Protein AF-U4L7B6-F1 (afdb_monomer_lite)

pLDDT: mean 87.54, std 18.33, range [24.92, 98.75]

Structure (mmCIF, N/CA/C/O backbone):
data_AF-U4L7B6-F1
#
_entry.id   AF-U4L7B6-F1
#
loop_
_atom_site.group_PDB
_atom_site.id
_atom_site.type_symbol
_atom_site.label_atom_id
_atom_site.label_alt_id
_atom_site.label_comp_id
_atom_site.label_asym_id
_atom_site.label_entity_id
_atom_site.label_seq_id
_atom_site.pdbx_PDB_ins_code
_atom_site.Cartn_x
_atom_site.Cartn_y
_atom_site.Cartn_z
_atom_site.occupancy
_atom_site.B_iso_or_equiv
_atom_site.auth_seq_id
_atom_site.auth_comp_id
_atom_site.auth_asym_id
_atom_site.auth_atom_id
_atom_site.pdbx_PDB_model_num
ATOM 1 N N . MET A 1 1 ? -0.896 31.018 3.823 1.00 75.69 1 MET A N 1
ATOM 2 C CA . MET A 1 1 ? -1.716 30.010 3.121 1.00 75.69 1 MET A CA 1
ATOM 3 C C . MET A 1 1 ? -2.779 30.696 2.275 1.00 75.69 1 MET A C 1
ATOM 5 O O . MET A 1 1 ? -3.397 31.637 2.761 1.00 75.69 1 MET A O 1
ATOM 9 N N . VAL A 1 2 ? -2.943 30.287 1.014 1.00 91.44 2 VAL A N 1
ATOM 10 C CA . VAL A 1 2 ? -4.007 30.764 0.114 1.00 91.44 2 VAL A CA 1
ATOM 11 C C . VAL A 1 2 ? -4.937 29.594 -0.182 1.00 91.44 2 VAL A C 1
ATOM 13 O O . VAL A 1 2 ? -4.510 28.626 -0.803 1.00 91.44 2 VAL A O 1
ATOM 16 N N . ASN A 1 3 ? -6.194 29.712 0.237 1.00 91.50 3 ASN A N 1
ATOM 17 C CA . ASN A 1 3 ? -7.235 28.720 -0.007 1.00 91.50 3 ASN A CA 1
ATOM 18 C C . ASN A 1 3 ? -8.189 29.224 -1.095 1.00 91.50 3 ASN A C 1
ATOM 20 O O . ASN A 1 3 ? -8.686 30.352 -1.016 1.00 91.50 3 ASN A O 1
ATOM 24 N N . VAL A 1 4 ? -8.435 28.404 -2.116 1.00 92.19 4 VAL A N 1
ATOM 25 C CA . VAL A 1 4 ? -9.406 28.695 -3.177 1.00 92.19 4 VAL A CA 1
ATOM 26 C C . VAL A 1 4 ? -10.507 27.631 -3.186 1.00 92.19 4 VAL A C 1
ATOM 28 O O . VAL A 1 4 ? -10.198 26.443 -3.177 1.00 92.19 4 VAL A O 1
ATOM 31 N N . PRO A 1 5 ? -11.795 28.010 -3.273 1.00 94.50 5 PRO A N 1
ATOM 32 C CA . PRO A 1 5 ? -12.883 27.041 -3.374 1.00 94.50 5 PRO A CA 1
ATOM 33 C C . PRO A 1 5 ? -12.784 26.146 -4.621 1.00 94.50 5 PRO A C 1
ATOM 35 O O . PRO A 1 5 ? -12.424 26.608 -5.707 1.00 94.50 5 PRO A O 1
ATOM 38 N N . LYS A 1 6 ? -13.206 24.878 -4.498 1.00 94.06 6 LYS A N 1
ATOM 39 C CA . LYS A 1 6 ? -13.302 23.918 -5.623 1.00 94.06 6 LYS A CA 1
ATOM 40 C C . LYS A 1 6 ? -14.341 24.319 -6.676 1.00 94.06 6 LYS A C 1
ATOM 42 O O . LYS A 1 6 ? -14.328 23.796 -7.792 1.00 94.06 6 LYS A O 1
ATOM 47 N N . THR A 1 7 ? -15.234 25.252 -6.352 1.00 93.38 7 THR A N 1
ATOM 48 C CA . THR A 1 7 ? -16.238 25.772 -7.278 1.00 93.38 7 THR A CA 1
ATOM 49 C C . THR A 1 7 ? -16.286 27.300 -7.236 1.00 93.38 7 THR A C 1
ATOM 51 O O . THR A 1 7 ? -16.100 27.916 -6.189 1.00 93.38 7 THR A O 1
ATOM 54 N N . ARG A 1 8 ? -16.492 27.943 -8.390 1.00 94.56 8 ARG A N 1
ATOM 55 C CA . ARG A 1 8 ? -16.529 29.409 -8.505 1.00 94.56 8 ARG A CA 1
ATOM 56 C C . ARG A 1 8 ? -17.559 29.839 -9.542 1.00 94.56 8 ARG A C 1
ATOM 58 O O . ARG A 1 8 ? -17.508 29.372 -10.677 1.00 94.56 8 ARG A O 1
ATOM 65 N N . LYS A 1 9 ? -18.443 30.778 -9.196 1.00 96.50 9 LYS A N 1
ATOM 66 C CA . LYS A 1 9 ? -19.322 31.439 -10.170 1.00 96.50 9 LYS A CA 1
ATOM 67 C C . LYS A 1 9 ? -18.549 32.564 -10.859 1.00 96.50 9 LYS A C 1
ATOM 69 O O . LYS A 1 9 ? -18.030 33.459 -10.198 1.00 96.50 9 LYS A O 1
ATOM 74 N N . THR A 1 10 ? -18.408 32.497 -12.178 1.00 96.38 10 THR A N 1
ATOM 75 C CA . THR A 1 10 ? -17.702 33.519 -12.969 1.00 96.38 10 THR A CA 1
ATOM 76 C C . THR A 1 10 ? -18.231 33.556 -14.401 1.00 96.38 10 THR A C 1
ATOM 78 O O . THR A 1 10 ? -18.992 32.673 -14.802 1.00 96.38 10 THR A O 1
ATOM 81 N N . PHE A 1 11 ? -17.876 34.592 -15.157 1.00 96.88 11 PHE A N 1
ATOM 82 C CA . PHE A 1 11 ? -18.329 34.773 -16.530 1.00 96.88 11 PHE A CA 1
ATOM 83 C C . PHE A 1 11 ? -17.818 33.650 -17.443 1.00 96.88 11 PHE A C 1
ATOM 85 O O . PHE A 1 11 ? -16.617 33.388 -17.520 1.00 96.88 11 PHE A O 1
ATOM 92 N N . CYS A 1 12 ? -18.733 32.998 -18.160 1.00 96.25 12 CYS A N 1
ATOM 93 C CA . CYS A 1 12 ? -18.404 32.001 -19.165 1.00 96.25 12 CYS A CA 1
ATOM 94 C C . CYS A 1 12 ? -18.461 32.610 -20.570 1.00 96.25 12 CYS A C 1
ATOM 96 O O . CYS A 1 12 ? -19.533 32.968 -21.057 1.00 96.25 12 CYS A O 1
ATOM 98 N N . LYS A 1 13 ? -17.316 32.628 -21.262 1.00 95.00 13 LYS A N 1
ATOM 99 C CA . LYS A 1 13 ? -17.193 33.088 -22.658 1.00 95.00 13 LYS A CA 1
ATOM 100 C C . LYS A 1 13 ? -17.642 32.068 -23.716 1.00 95.00 13 LYS A C 1
ATOM 102 O O . LYS A 1 13 ? -17.406 32.275 -24.903 1.00 95.00 13 LYS A O 1
ATOM 107 N N . GLY A 1 14 ? -18.227 30.941 -23.304 1.00 94.62 14 GLY A N 1
ATOM 108 C CA . GLY A 1 14 ? -18.770 29.951 -24.235 1.00 94.62 14 GLY A CA 1
ATOM 109 C C . GLY A 1 14 ? -19.895 30.565 -25.067 1.00 94.62 14 GLY A C 1
ATOM 110 O O . GLY A 1 14 ? -20.722 31.295 -24.517 1.00 94.62 14 GLY A O 1
ATOM 111 N N . LYS A 1 15 ? -19.932 30.265 -26.373 1.00 93.94 15 LYS A N 1
ATOM 112 C CA . LYS A 1 15 ? -20.888 30.869 -27.321 1.00 93.94 15 LYS A CA 1
ATOM 113 C C . LYS A 1 15 ? -22.349 30.711 -26.875 1.00 93.94 15 LYS A C 1
ATOM 115 O O . LYS A 1 15 ? -23.127 31.635 -27.069 1.00 93.94 15 LYS A O 1
ATOM 120 N N . THR A 1 16 ? -22.671 29.588 -26.228 1.00 93.44 16 THR A N 1
ATOM 121 C CA . THR A 1 16 ? -24.003 29.231 -25.710 1.00 93.44 16 THR A CA 1
ATOM 122 C C . THR A 1 16 ? -24.302 29.753 -24.299 1.00 93.44 16 THR A C 1
ATOM 124 O O . THR A 1 16 ? -25.455 29.743 -23.882 1.00 93.44 16 THR A O 1
ATOM 127 N N . CYS A 1 17 ? -23.294 30.208 -23.545 1.00 93.94 17 CYS A N 1
ATOM 128 C CA . CYS A 1 17 ? -23.475 30.678 -22.168 1.00 93.94 17 CYS A CA 1
ATOM 129 C C . CYS A 1 17 ? -23.533 32.206 -22.084 1.00 93.94 17 CYS A C 1
ATOM 131 O O . CYS A 1 17 ? -24.535 32.738 -21.619 1.00 93.94 17 CYS A O 1
ATOM 133 N N . LYS A 1 18 ? -22.439 32.893 -22.459 1.00 94.75 18 LYS A N 1
ATOM 134 C CA . LYS A 1 18 ? -22.239 34.358 -22.351 1.00 94.75 18 LYS A CA 1
ATOM 135 C C . LYS A 1 18 ? -22.787 35.002 -21.058 1.00 94.75 18 LYS A C 1
ATOM 137 O O . LYS A 1 18 ? -23.256 36.134 -21.065 1.00 94.75 18 LYS A O 1
ATOM 142 N N . LYS A 1 19 ? -22.728 34.284 -19.934 1.00 94.75 19 LYS A N 1
ATOM 143 C CA . LYS A 1 19 ? -23.266 34.701 -18.627 1.00 94.75 19 LYS A CA 1
ATOM 144 C C . LYS A 1 19 ? -22.447 34.116 -17.481 1.00 94.75 19 LYS A C 1
ATOM 146 O O . LYS A 1 19 ? -21.569 33.279 -17.699 1.00 94.75 19 LYS A O 1
ATOM 151 N N . HIS A 1 20 ? -22.724 34.544 -16.251 1.00 97.38 20 HIS A N 1
ATOM 152 C CA . HIS A 1 20 ? -22.080 33.996 -15.056 1.00 97.38 20 HIS A CA 1
ATOM 153 C C . HIS A 1 20 ? -22.607 32.591 -14.737 1.00 97.38 20 HIS A C 1
ATOM 155 O O . HIS A 1 20 ? -23.765 32.428 -14.358 1.00 97.38 20 HIS A O 1
ATOM 161 N N . THR A 1 21 ? -21.745 31.581 -14.844 1.00 95.31 21 THR A N 1
ATOM 162 C CA . THR A 1 21 ? -22.080 30.176 -14.564 1.00 95.31 21 THR A CA 1
ATOM 163 C C . THR A 1 21 ? -21.177 29.607 -13.477 1.00 95.31 21 THR A C 1
ATOM 165 O O . THR A 1 21 ? -20.088 30.131 -13.211 1.00 95.31 21 THR A O 1
ATOM 168 N N . GLN A 1 22 ? -21.592 28.493 -12.874 1.00 97.25 22 GLN A N 1
ATOM 169 C CA . GLN A 1 22 ? -20.721 27.733 -11.984 1.00 97.25 22 GLN A CA 1
ATOM 170 C C . GLN A 1 22 ? -19.566 27.116 -12.784 1.00 97.25 22 GLN A C 1
ATOM 172 O O . GLN A 1 22 ? -19.761 26.605 -13.890 1.00 97.25 22 GLN A O 1
ATOM 177 N N . HIS A 1 23 ? -18.357 27.191 -12.237 1.00 97.06 23 HIS A N 1
ATOM 178 C CA . HIS A 1 23 ? -17.171 26.554 -12.790 1.00 97.06 23 HIS A CA 1
ATOM 179 C C . HIS A 1 23 ? -16.560 25.601 -11.766 1.00 97.06 23 HIS A C 1
ATOM 181 O O . HIS A 1 23 ? -16.416 25.958 -10.593 1.00 97.06 23 HIS A O 1
ATOM 187 N N . LYS A 1 24 ? -16.157 24.414 -12.224 1.00 95.75 24 LYS A N 1
ATOM 188 C CA . LYS A 1 24 ? -15.277 23.516 -11.474 1.00 95.75 24 LYS A CA 1
ATOM 189 C C . LYS A 1 24 ? -13.861 24.074 -11.552 1.00 95.75 24 LYS A C 1
ATOM 191 O O . LYS A 1 24 ? -13.354 24.340 -12.643 1.00 95.75 24 LYS A O 1
ATOM 196 N N . VAL A 1 25 ? -13.244 24.294 -10.399 1.00 96.69 25 VAL A N 1
ATOM 197 C CA . VAL A 1 25 ? -11.889 24.833 -10.289 1.00 96.69 25 VAL A CA 1
ATOM 198 C C . VAL A 1 25 ? -10.932 23.664 -10.118 1.00 96.69 25 VAL A C 1
ATOM 200 O O . VAL A 1 25 ? -11.144 22.801 -9.276 1.00 96.69 25 VAL A O 1
ATOM 203 N N . THR A 1 26 ? -9.876 23.630 -10.920 1.00 95.38 26 THR A N 1
ATOM 204 C CA . THR A 1 26 ? -8.769 22.674 -10.786 1.00 95.38 26 THR A CA 1
ATOM 205 C C . THR A 1 26 ? -7.444 23.415 -10.894 1.00 95.38 26 THR A C 1
ATOM 207 O O . THR A 1 26 ? -7.375 24.493 -11.487 1.00 95.38 26 THR A O 1
ATOM 210 N N . GLN A 1 27 ? -6.376 22.868 -10.321 1.00 95.25 27 GLN A N 1
ATOM 211 C CA . GLN A 1 27 ? -5.039 23.420 -10.519 1.00 95.25 27 GLN A CA 1
ATOM 212 C C . GLN A 1 27 ? -4.514 23.015 -11.902 1.00 95.25 27 GLN A C 1
ATOM 214 O O . GLN A 1 27 ? -4.613 21.853 -12.299 1.00 95.25 27 GLN A O 1
ATOM 219 N N . TYR A 1 28 ? -3.952 23.966 -12.647 1.00 94.19 28 TYR A N 1
ATOM 220 C CA . TYR A 1 28 ? -3.273 23.668 -13.903 1.00 94.19 28 TYR A CA 1
ATOM 221 C C . TYR A 1 28 ? -2.045 22.786 -13.651 1.00 94.19 28 TYR A C 1
ATOM 223 O O . TYR A 1 28 ? -1.216 23.092 -12.794 1.00 94.19 28 TYR A O 1
ATOM 231 N N . LYS A 1 29 ? -1.905 21.730 -14.455 1.00 91.75 29 LYS A N 1
ATOM 232 C CA . LYS A 1 29 ? -0.709 20.890 -14.522 1.00 91.75 29 LYS A CA 1
ATOM 233 C C . LYS A 1 29 ? -0.099 21.018 -15.914 1.00 91.75 29 LYS A C 1
ATOM 235 O O . LYS A 1 29 ? -0.827 21.034 -16.906 1.00 91.75 29 LYS A O 1
ATOM 240 N N . ALA A 1 30 ? 1.226 21.126 -15.981 1.00 90.62 30 ALA A N 1
ATOM 241 C CA . ALA A 1 30 ? 1.932 21.069 -17.254 1.00 90.62 30 ALA A CA 1
ATOM 242 C C . ALA A 1 30 ? 1.771 19.665 -17.857 1.00 90.62 30 ALA A C 1
ATOM 244 O O . ALA A 1 30 ? 1.945 18.672 -17.154 1.00 90.62 30 ALA A O 1
ATOM 245 N N . GLY A 1 31 ? 1.401 19.591 -19.136 1.00 90.50 31 GLY A N 1
ATOM 246 C CA . GLY A 1 31 ? 1.330 18.326 -19.867 1.00 90.50 31 GLY A CA 1
ATOM 247 C C . GLY A 1 31 ? 2.709 17.834 -20.317 1.00 90.50 31 GLY A C 1
ATOM 248 O O . GLY A 1 31 ? 3.699 18.563 -20.231 1.00 90.50 31 GLY A O 1
ATOM 249 N N . LYS A 1 32 ? 2.758 16.604 -20.844 1.00 92.19 32 LYS A N 1
ATOM 250 C CA . LYS A 1 32 ? 3.958 16.032 -21.473 1.00 92.19 32 LYS A CA 1
ATOM 251 C C . LYS A 1 32 ? 4.403 16.909 -22.651 1.00 92.19 32 LYS A C 1
ATOM 253 O O . LYS A 1 32 ? 3.584 17.293 -23.485 1.00 92.19 32 LYS A O 1
ATOM 258 N N . ALA A 1 33 ? 5.695 17.224 -22.722 1.00 92.06 33 ALA A N 1
ATOM 259 C CA . ALA A 1 33 ? 6.250 17.986 -23.836 1.00 92.06 33 ALA A CA 1
ATOM 260 C C . ALA A 1 33 ? 6.200 17.155 -25.130 1.00 92.06 33 ALA A C 1
ATOM 262 O O . ALA A 1 33 ? 6.662 16.016 -25.157 1.00 92.06 33 ALA A O 1
ATOM 263 N N . SER A 1 34 ? 5.644 17.723 -26.203 1.00 94.12 34 SER A N 1
ATOM 264 C CA . SER A 1 34 ? 5.595 17.063 -27.514 1.00 94.12 34 SER A CA 1
ATOM 265 C C . SER A 1 34 ? 6.951 17.136 -28.220 1.00 94.12 34 SER A C 1
ATOM 267 O O . SER A 1 34 ? 7.530 18.217 -28.341 1.00 94.12 34 SER A O 1
ATOM 269 N N . LEU A 1 35 ? 7.428 15.997 -28.732 1.00 92.94 35 LEU A N 1
ATOM 270 C CA . LEU A 1 35 ? 8.681 15.906 -29.495 1.00 92.94 35 LEU A CA 1
ATOM 271 C C . LEU A 1 35 ? 8.563 16.515 -30.899 1.00 92.94 35 LEU A C 1
ATOM 273 O O . LEU A 1 35 ? 9.531 17.036 -31.446 1.00 92.94 35 LEU A O 1
ATOM 277 N N . PHE A 1 36 ? 7.355 16.525 -31.461 1.00 92.19 36 PHE A N 1
ATOM 278 C CA . PHE A 1 36 ? 7.102 17.003 -32.821 1.00 92.19 36 PHE A CA 1
ATOM 279 C C . PHE A 1 36 ? 6.963 18.529 -32.917 1.00 92.19 36 PHE A C 1
ATOM 281 O O . PHE A 1 36 ? 6.908 19.089 -34.018 1.00 92.19 36 PHE A O 1
ATOM 288 N N . ALA A 1 37 ? 6.950 19.230 -31.778 1.00 95.56 37 ALA A N 1
ATOM 289 C CA . ALA A 1 37 ? 6.956 20.686 -31.748 1.00 95.56 37 ALA A CA 1
ATOM 290 C C . ALA A 1 37 ? 8.183 21.231 -32.500 1.00 95.56 37 ALA A C 1
ATOM 292 O O . ALA A 1 37 ? 9.303 20.752 -32.325 1.00 95.56 37 ALA A O 1
ATOM 293 N N . GLN A 1 38 ? 7.986 22.262 -33.327 1.00 97.12 38 GLN A N 1
ATOM 294 C CA . GLN A 1 38 ? 9.037 22.807 -34.198 1.00 97.12 38 GLN A CA 1
ATOM 295 C C . GLN A 1 38 ? 10.319 23.174 -33.427 1.00 97.12 38 GLN A C 1
ATOM 297 O O . GLN A 1 38 ? 11.422 22.906 -33.900 1.00 97.12 38 GLN A O 1
ATOM 302 N N . GLY A 1 39 ? 10.180 23.754 -32.229 1.00 95.88 39 GLY A N 1
ATOM 303 C CA . GLY A 1 39 ? 11.314 24.118 -31.377 1.00 95.88 39 GLY A CA 1
ATOM 304 C C . GLY A 1 39 ? 12.129 22.913 -30.904 1.00 95.88 39 GLY A C 1
ATOM 305 O O . GLY A 1 39 ? 13.356 22.975 -30.922 1.00 95.88 39 GLY A O 1
ATOM 306 N N . LYS A 1 40 ? 11.461 21.806 -30.554 1.00 96.69 40 LYS A N 1
ATOM 307 C CA . LYS A 1 40 ? 12.114 20.565 -30.120 1.00 96.69 40 LYS A CA 1
ATOM 308 C C . LYS A 1 40 ? 12.825 19.882 -31.288 1.00 96.69 40 LYS A C 1
ATOM 310 O O . LYS A 1 40 ? 14.024 19.664 -31.190 1.00 96.69 40 LYS A O 1
ATOM 315 N N . ARG A 1 41 ? 12.159 19.722 -32.440 1.00 97.19 41 ARG A N 1
ATOM 316 C CA . ARG A 1 41 ? 12.785 19.199 -33.675 1.00 97.19 41 ARG A CA 1
ATOM 317 C C . ARG A 1 41 ? 14.035 19.981 -34.085 1.00 97.19 41 ARG A C 1
ATOM 319 O O . ARG A 1 41 ? 15.057 19.401 -34.435 1.00 97.19 41 ARG A O 1
ATOM 326 N N . ARG A 1 42 ? 13.968 21.316 -34.032 1.00 97.75 42 ARG A N 1
ATOM 327 C CA . ARG A 1 42 ? 15.110 22.188 -34.346 1.00 97.75 42 ARG A CA 1
ATOM 328 C C . ARG A 1 42 ? 16.241 22.039 -33.328 1.00 97.75 42 ARG A C 1
ATOM 330 O O . ARG A 1 42 ? 17.398 22.060 -33.731 1.00 97.75 42 ARG A O 1
ATOM 337 N N . TYR A 1 43 ? 15.911 21.947 -32.040 1.00 96.69 43 TYR A N 1
ATOM 338 C CA . TYR A 1 43 ? 16.896 21.742 -30.981 1.00 96.69 43 TYR A CA 1
ATOM 339 C C . TYR A 1 43 ? 17.609 20.402 -31.147 1.00 96.69 43 TYR A C 1
ATOM 341 O O . TYR A 1 43 ? 18.830 20.391 -31.164 1.00 96.69 43 TYR A O 1
ATOM 349 N N . ASP A 1 44 ? 16.870 19.318 -31.376 1.00 95.25 44 ASP A N 1
ATOM 350 C CA . ASP A 1 44 ? 17.436 17.973 -31.523 1.00 95.25 44 ASP A CA 1
ATOM 351 C C . ASP A 1 44 ? 18.359 17.877 -32.741 1.00 95.25 44 ASP A C 1
ATOM 353 O O . ASP A 1 44 ? 19.476 17.387 -32.622 1.00 95.25 44 ASP A O 1
ATOM 357 N N . ARG A 1 45 ? 17.960 18.465 -33.879 1.00 96.06 45 ARG A N 1
ATOM 358 C CA . ARG A 1 45 ? 18.824 18.577 -35.068 1.00 96.06 45 ARG A CA 1
ATOM 359 C C . ARG A 1 45 ? 20.070 19.432 -34.829 1.00 96.06 45 ARG A C 1
ATOM 361 O O . ARG A 1 45 ? 21.091 19.218 -35.463 1.00 96.06 45 ARG A O 1
ATOM 368 N N . LYS A 1 46 ? 19.983 20.456 -33.974 1.00 95.69 46 LYS A N 1
ATOM 369 C CA . LYS A 1 46 ? 21.155 21.271 -33.625 1.00 95.69 46 LYS A CA 1
ATOM 370 C C . LYS A 1 46 ? 22.076 20.523 -32.656 1.00 95.69 46 LYS A C 1
ATOM 372 O O . LYS A 1 46 ? 23.279 20.710 -32.715 1.00 95.69 46 LYS A O 1
ATOM 377 N N . GLN A 1 47 ? 21.495 19.724 -31.767 1.00 95.62 47 GLN A N 1
ATOM 378 C CA . GLN A 1 47 ? 22.188 18.997 -30.712 1.00 95.62 47 GLN A CA 1
ATOM 379 C C . GLN A 1 47 ? 22.859 17.706 -31.209 1.00 95.62 47 GLN A C 1
ATOM 381 O O . GLN A 1 47 ? 23.708 17.170 -30.506 1.00 95.62 47 GLN A O 1
ATOM 386 N N . SER A 1 48 ? 22.487 17.201 -32.390 1.00 92.50 48 SER A N 1
ATOM 387 C CA . SER A 1 48 ? 23.104 16.025 -33.013 1.00 92.50 48 SER A CA 1
ATOM 388 C C . SER A 1 48 ? 24.517 16.306 -33.534 1.00 92.50 48 SER A C 1
ATOM 390 O O . SER A 1 48 ? 24.766 17.378 -34.082 1.00 92.50 48 SER A O 1
ATOM 392 N N . GLY A 1 49 ? 25.398 15.306 -33.459 1.00 93.69 49 GLY A N 1
ATOM 393 C CA . GLY A 1 49 ? 26.799 15.407 -33.878 1.00 93.69 49 GLY A CA 1
ATOM 394 C C . GLY A 1 49 ? 27.737 15.714 -32.708 1.00 93.69 49 GLY A C 1
ATOM 395 O O . GLY A 1 49 ? 27.423 15.422 -31.555 1.00 93.69 49 GLY A O 1
ATOM 396 N N . TYR A 1 50 ? 28.899 16.289 -33.006 1.00 88.56 50 TYR A N 1
ATOM 397 C CA . TYR A 1 50 ? 29.926 16.640 -32.019 1.00 88.56 50 TYR A CA 1
ATOM 398 C C . TYR A 1 50 ? 29.822 18.120 -31.605 1.00 88.56 50 TYR A C 1
ATOM 400 O O . TYR A 1 50 ? 29.194 18.921 -32.294 1.00 88.56 50 TYR A O 1
ATOM 408 N N . GLY A 1 51 ? 30.443 18.500 -30.481 1.00 89.88 51 GLY A N 1
ATOM 409 C CA . GLY A 1 51 ? 30.465 19.895 -29.998 1.00 89.88 51 GLY A CA 1
ATOM 410 C C . GLY A 1 51 ? 29.631 20.179 -28.741 1.00 89.88 51 GLY A C 1
ATOM 411 O O . GLY A 1 51 ? 29.531 21.330 -28.320 1.00 89.88 51 GLY A O 1
ATOM 412 N N . GLY A 1 52 ? 29.066 19.147 -28.106 1.00 94.12 52 GLY A N 1
ATOM 413 C CA . GLY A 1 52 ? 28.455 19.255 -26.777 1.00 94.12 52 GLY A CA 1
ATOM 414 C C . GLY A 1 52 ? 27.132 20.031 -26.742 1.00 94.12 52 GLY A C 1
ATOM 415 O O . GLY A 1 52 ? 26.325 19.986 -27.668 1.00 94.12 52 GLY A O 1
ATOM 416 N N . GLN A 1 53 ? 26.847 20.697 -25.622 1.00 94.88 53 GLN A N 1
ATOM 417 C CA . GLN A 1 53 ? 25.568 21.374 -25.368 1.00 94.88 53 GLN A CA 1
ATOM 418 C C . GLN A 1 53 ? 25.405 22.650 -26.220 1.00 94.88 53 GLN A C 1
ATOM 420 O O . GLN A 1 53 ? 26.114 23.633 -26.029 1.00 94.88 53 GLN A O 1
ATOM 425 N N . THR A 1 54 ? 24.415 22.684 -27.123 1.00 93.94 54 THR A N 1
ATOM 426 C CA . THR A 1 54 ? 24.302 23.738 -28.162 1.00 93.94 54 THR A CA 1
ATOM 427 C C . THR A 1 54 ? 23.368 24.911 -27.838 1.00 93.94 54 THR A C 1
ATOM 429 O O . THR A 1 54 ? 23.283 25.887 -28.607 1.00 93.94 54 THR A O 1
ATOM 432 N N . LYS A 1 55 ? 22.620 24.824 -26.729 1.00 95.44 55 LYS A N 1
ATOM 433 C CA . LYS A 1 55 ? 21.772 25.905 -26.200 1.00 95.44 55 LYS A CA 1
ATOM 434 C C . LYS A 1 55 ? 22.032 26.129 -24.708 1.00 95.44 55 LYS A C 1
ATOM 436 O O . LYS A 1 55 ? 22.255 25.151 -23.997 1.00 95.44 55 LYS A O 1
ATOM 441 N N . PRO A 1 56 ? 21.946 27.381 -24.223 1.00 96.38 56 PRO A N 1
ATOM 442 C CA . PRO A 1 56 ? 22.186 27.694 -22.818 1.00 96.38 56 PRO A CA 1
ATOM 443 C C . PRO A 1 56 ? 21.269 26.917 -21.869 1.00 96.38 56 PRO A C 1
ATOM 445 O O . PRO A 1 56 ? 20.058 26.840 -22.089 1.00 96.38 56 PRO A O 1
ATOM 448 N N . VAL A 1 57 ? 21.847 26.403 -20.783 1.00 94.25 57 VAL A N 1
ATOM 449 C CA . VAL A 1 57 ? 21.120 25.814 -19.654 1.00 94.25 57 VAL A CA 1
ATOM 450 C C . VAL A 1 57 ? 21.061 26.852 -18.537 1.00 94.25 57 VAL A C 1
ATOM 452 O O . VAL A 1 57 ? 22.062 27.468 -18.177 1.00 94.25 57 VAL A O 1
ATOM 455 N N . PHE A 1 58 ? 19.868 27.112 -18.006 1.00 93.25 58 PHE A N 1
ATOM 456 C CA . PHE A 1 58 ? 19.687 28.132 -16.978 1.00 93.25 58 PHE A CA 1
ATOM 457 C C . PHE A 1 58 ? 19.977 27.568 -15.578 1.00 93.25 58 PHE A C 1
ATOM 459 O O . PHE A 1 58 ? 19.217 26.740 -15.082 1.00 93.25 58 PHE A O 1
ATOM 466 N N . HIS A 1 59 ? 21.032 28.058 -14.917 1.00 92.50 59 HIS A N 1
ATOM 467 C CA . HIS A 1 59 ? 21.445 27.587 -13.583 1.00 92.50 59 HIS A CA 1
ATOM 468 C C . HIS A 1 59 ? 20.982 28.491 -12.424 1.00 92.50 59 HIS A C 1
ATOM 470 O O . HIS A 1 59 ? 20.713 28.017 -11.321 1.00 92.50 59 HIS A O 1
ATOM 476 N N . LYS A 1 60 ? 20.833 29.802 -12.653 1.00 94.50 60 LYS A N 1
ATOM 477 C CA . LYS A 1 60 ? 20.623 30.805 -11.589 1.00 94.50 60 LYS A CA 1
ATOM 478 C C . LYS A 1 60 ? 19.142 30.986 -11.208 1.00 94.50 60 LYS A C 1
ATOM 480 O O . LYS A 1 60 ? 18.575 32.072 -11.342 1.00 94.50 60 LYS A O 1
ATOM 485 N N . LYS A 1 61 ? 18.475 29.925 -10.733 1.00 93.19 61 LYS A N 1
ATOM 486 C CA . LYS A 1 61 ? 17.066 30.005 -10.290 1.00 93.19 61 LYS A CA 1
ATOM 487 C C . LYS A 1 61 ? 16.930 30.798 -8.977 1.00 93.19 61 LYS A C 1
ATOM 489 O O . LYS A 1 61 ? 17.265 30.314 -7.909 1.00 93.19 61 LYS A O 1
ATOM 494 N N . ALA A 1 62 ? 16.388 32.016 -9.053 1.00 94.56 62 ALA A N 1
ATOM 495 C CA . ALA A 1 62 ? 16.179 32.868 -7.871 1.00 94.56 62 ALA A CA 1
ATOM 496 C C . ALA A 1 62 ? 14.775 32.750 -7.244 1.00 94.56 62 ALA A C 1
ATOM 498 O O . ALA A 1 62 ? 14.552 33.132 -6.100 1.00 94.56 62 ALA A O 1
ATOM 499 N N . LYS A 1 63 ? 13.769 32.297 -8.005 1.00 92.38 63 LYS A N 1
ATOM 500 C CA . LYS A 1 63 ? 12.371 32.297 -7.545 1.00 92.38 63 LYS A CA 1
ATOM 501 C C . LYS A 1 63 ? 12.063 31.023 -6.759 1.00 92.38 63 LYS A C 1
ATOM 503 O O . LYS A 1 63 ? 12.119 29.931 -7.311 1.00 92.38 63 LYS A O 1
ATOM 508 N N . THR A 1 64 ? 11.644 31.197 -5.509 1.00 92.75 64 THR A N 1
ATOM 509 C CA . THR A 1 64 ? 11.253 30.113 -4.588 1.00 92.75 64 THR A CA 1
ATOM 510 C C . THR A 1 64 ? 9.803 29.653 -4.759 1.00 92.75 64 THR A C 1
ATOM 512 O O . THR A 1 64 ? 9.402 28.635 -4.212 1.00 92.75 64 THR A O 1
ATOM 515 N N . THR A 1 65 ? 8.997 30.387 -5.533 1.00 92.62 65 THR A N 1
ATOM 516 C CA . THR A 1 65 ? 7.577 30.087 -5.782 1.00 92.62 65 THR A CA 1
ATOM 517 C C . THR A 1 65 ? 7.258 30.107 -7.275 1.00 92.62 65 THR A C 1
ATOM 519 O O . THR A 1 65 ? 8.019 30.636 -8.093 1.00 92.62 65 THR A O 1
ATOM 522 N N . LYS A 1 66 ? 6.087 29.585 -7.651 1.00 91.38 66 LYS A N 1
ATOM 523 C CA . LYS A 1 66 ? 5.506 29.692 -9.001 1.00 91.38 66 LYS A CA 1
ATOM 524 C C . LYS A 1 66 ? 4.171 30.444 -8.923 1.00 91.38 66 LYS A C 1
ATOM 526 O O . LYS A 1 66 ? 3.550 30.499 -7.865 1.00 91.38 66 LYS A O 1
ATOM 531 N N . LYS A 1 67 ? 3.734 31.068 -10.023 1.00 95.19 67 LYS A N 1
ATOM 532 C CA . LYS A 1 67 ? 2.361 31.596 -10.104 1.00 95.19 67 LYS A CA 1
ATOM 533 C C . LYS A 1 67 ? 1.419 30.410 -10.289 1.00 95.19 67 LYS A C 1
ATOM 535 O O . LYS A 1 67 ? 1.563 29.672 -11.260 1.00 95.19 67 LYS A O 1
ATOM 540 N N . VAL A 1 68 ? 0.482 30.225 -9.365 1.00 95.50 68 VAL A N 1
ATOM 541 C CA . VAL A 1 68 ? -0.533 29.176 -9.485 1.00 95.50 68 VAL A CA 1
ATOM 542 C C . VAL A 1 68 ? -1.537 29.593 -10.557 1.00 95.50 68 VAL A C 1
ATOM 544 O O . VAL A 1 68 ? -2.042 30.715 -10.531 1.00 95.50 68 VAL A O 1
ATOM 547 N N . VAL A 1 69 ? -1.815 28.701 -11.506 1.00 96.81 69 VAL A N 1
ATOM 548 C CA . VAL A 1 69 ? -2.837 28.907 -12.537 1.00 96.81 69 VAL A CA 1
ATOM 549 C C . VAL A 1 69 ? -3.995 27.962 -12.259 1.00 96.81 69 VAL A C 1
ATOM 551 O O . VAL A 1 69 ? -3.804 26.759 -12.090 1.00 96.81 69 VAL A O 1
ATOM 554 N N . LEU A 1 70 ? -5.200 28.513 -12.200 1.00 96.88 70 LEU A N 1
ATOM 555 C CA . LEU A 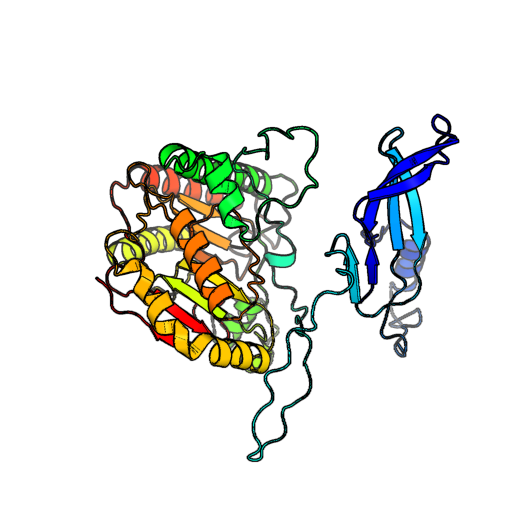1 70 ? -6.440 27.771 -12.048 1.00 96.88 70 LEU A CA 1
ATOM 556 C C . LEU A 1 70 ? -7.030 27.487 -13.426 1.00 96.88 70 LEU A C 1
ATOM 558 O O . LEU A 1 70 ? -7.088 28.371 -14.281 1.00 96.88 70 LEU A O 1
ATOM 562 N N . ARG A 1 71 ? -7.510 26.263 -13.622 1.00 97.12 71 ARG A N 1
ATOM 563 C CA . ARG A 1 71 ? -8.319 25.851 -14.764 1.00 97.12 71 ARG A CA 1
ATOM 564 C C . ARG A 1 71 ? -9.779 25.807 -14.322 1.00 97.12 71 ARG A C 1
ATOM 566 O O . ARG A 1 71 ? -10.151 25.008 -13.465 1.00 97.12 71 ARG A O 1
ATOM 573 N N . LEU A 1 72 ? -10.578 26.694 -14.903 1.00 97.06 72 LEU A N 1
ATOM 574 C CA . LEU A 1 72 ? -12.000 26.866 -14.636 1.00 97.06 72 LEU A CA 1
ATOM 575 C C . LEU A 1 72 ? -12.790 26.182 -15.748 1.00 97.06 72 LEU A C 1
ATOM 577 O O . LEU A 1 72 ? -12.691 26.594 -16.901 1.00 97.06 72 LEU A O 1
ATOM 581 N N . GLU A 1 73 ? -13.561 25.153 -15.422 1.00 96.62 73 GLU A N 1
ATOM 582 C CA . GLU A 1 73 ? -14.408 24.439 -16.380 1.00 96.62 73 GLU A CA 1
ATOM 583 C C . GLU A 1 73 ? -15.880 24.760 -16.136 1.00 96.62 73 GLU A C 1
ATOM 585 O O . GLU A 1 73 ? -16.400 24.493 -15.054 1.00 96.62 73 GLU A O 1
ATOM 590 N N . CYS A 1 74 ? -16.550 25.340 -17.133 1.00 95.88 74 CYS A N 1
ATOM 591 C CA . CYS A 1 74 ? -17.976 25.647 -17.061 1.00 95.88 74 CYS A CA 1
ATOM 592 C C . CYS A 1 74 ? -18.792 24.357 -16.927 1.00 95.88 74 CYS A C 1
ATOM 594 O O . CYS A 1 74 ? -18.641 23.441 -17.733 1.00 95.88 74 CYS A O 1
ATOM 596 N N . THR A 1 75 ? -19.700 24.293 -15.954 1.00 95.06 75 THR A N 1
ATOM 597 C CA . THR A 1 75 ? -20.541 23.103 -15.763 1.00 95.06 75 THR A CA 1
ATOM 598 C C . THR A 1 75 ? -21.535 22.887 -16.907 1.00 95.06 75 THR A C 1
ATOM 600 O O . THR A 1 75 ? -21.831 21.732 -17.209 1.00 95.06 75 THR A O 1
ATOM 603 N N . VAL A 1 76 ? -21.970 23.972 -17.564 1.00 94.81 76 VAL A N 1
ATOM 604 C CA . VAL A 1 76 ? -22.977 23.988 -18.641 1.00 94.81 76 VAL A CA 1
ATOM 605 C C . VAL A 1 76 ? -22.362 23.636 -20.000 1.00 94.81 76 VAL A C 1
ATOM 607 O O . VAL A 1 76 ? -22.651 22.582 -20.545 1.00 94.81 76 VAL A O 1
ATOM 610 N N . CYS A 1 77 ? -21.477 24.478 -20.547 1.00 93.69 77 CYS A N 1
ATOM 611 C CA . CYS A 1 77 ? -20.942 24.294 -21.906 1.00 93.69 77 CYS A CA 1
ATOM 612 C C . CYS A 1 77 ? -19.552 23.639 -21.964 1.00 93.69 77 CYS A C 1
ATOM 614 O O . CYS A 1 77 ? -18.933 23.620 -23.027 1.00 93.69 77 CYS A O 1
ATOM 616 N N . LYS A 1 78 ? -18.998 23.207 -20.820 1.00 95.06 78 LYS A N 1
ATOM 617 C CA . LYS A 1 78 ? -17.659 22.591 -20.684 1.00 95.06 78 LYS A CA 1
ATOM 618 C C . LYS A 1 78 ? -16.483 23.426 -21.214 1.00 95.06 78 LYS A C 1
ATOM 620 O O . LYS A 1 78 ? -15.347 22.952 -21.256 1.00 95.06 78 LYS A O 1
ATOM 625 N N . THR A 1 79 ? -16.716 24.693 -21.570 1.00 95.19 79 THR A N 1
ATOM 626 C CA . THR A 1 79 ? -15.659 25.632 -21.968 1.00 95.19 79 THR A CA 1
ATOM 627 C C . THR A 1 79 ? -14.710 25.860 -20.797 1.00 95.19 79 THR A C 1
ATOM 629 O O . THR A 1 79 ? -15.136 25.970 -19.644 1.00 95.19 79 THR A O 1
ATOM 632 N N . LYS A 1 80 ? -13.413 25.939 -2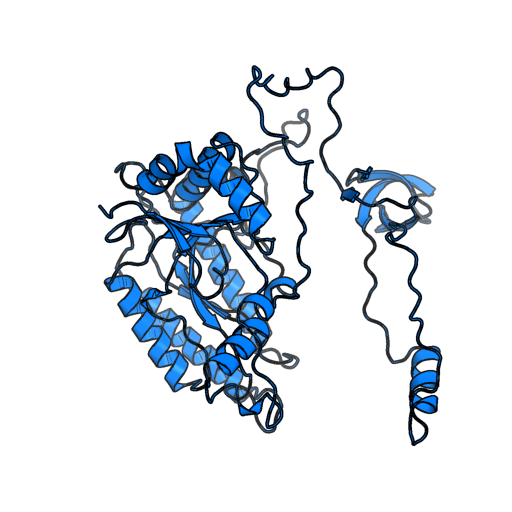1.102 1.00 95.50 80 LYS A N 1
ATOM 633 C CA . LYS A 1 80 ? -12.345 26.050 -20.109 1.00 95.50 80 LYS A CA 1
ATOM 634 C C . LYS A 1 80 ? -11.697 27.432 -20.180 1.00 95.50 80 LYS A C 1
ATOM 636 O O . LYS A 1 80 ? -11.407 27.932 -21.266 1.00 95.50 80 LYS A O 1
ATOM 641 N N . ALA A 1 81 ? -11.460 28.040 -19.026 1.00 95.12 81 ALA A N 1
ATOM 642 C CA . ALA A 1 81 ? -10.755 29.309 -18.880 1.00 95.12 81 ALA A CA 1
ATOM 643 C C . ALA A 1 81 ? -9.578 29.150 -17.909 1.00 95.12 81 ALA A C 1
ATOM 645 O O . ALA A 1 81 ? -9.622 28.321 -17.000 1.00 95.12 81 ALA A O 1
ATOM 646 N N . GLN A 1 82 ? -8.517 29.930 -18.110 1.00 96.31 82 GLN A N 1
ATOM 647 C CA . GLN A 1 82 ? -7.356 29.956 -17.221 1.00 96.31 82 GLN A CA 1
ATOM 648 C C . GLN A 1 82 ? -7.340 31.260 -16.426 1.00 96.31 82 GLN A C 1
ATOM 650 O O . GLN A 1 82 ? -7.593 32.325 -16.985 1.00 96.31 82 GLN A O 1
ATOM 655 N N . LEU A 1 83 ? -7.031 31.172 -15.132 1.00 95.56 83 LEU A N 1
ATOM 656 C CA . LEU A 1 83 ? -6.906 32.324 -14.242 1.00 95.56 83 LEU A CA 1
ATOM 657 C C . LEU A 1 83 ? -5.622 32.204 -13.417 1.00 95.56 83 LEU A C 1
ATOM 659 O O . LEU A 1 83 ? -5.470 31.268 -12.635 1.00 95.56 83 LEU A O 1
ATOM 663 N N . SER A 1 84 ? -4.693 33.144 -13.578 1.00 96.31 84 SER A N 1
ATOM 664 C CA . SER A 1 84 ? -3.445 33.174 -12.809 1.00 96.31 84 SER A CA 1
ATOM 665 C C . SER A 1 84 ? -3.610 33.926 -11.490 1.00 96.31 84 SER A C 1
ATOM 667 O O . SER A 1 84 ? -4.086 35.060 -11.483 1.00 96.31 84 SER A O 1
ATOM 669 N N . LEU A 1 85 ? -3.143 33.335 -10.393 1.00 94.69 85 LEU A N 1
ATOM 670 C CA . LEU A 1 85 ? -3.076 33.976 -9.082 1.00 94.69 85 LEU A CA 1
ATOM 671 C C . LEU A 1 85 ? -1.745 34.715 -8.872 1.00 94.69 85 LEU A C 1
ATOM 673 O O . LEU A 1 85 ? -0.768 34.546 -9.613 1.00 94.69 85 LEU A O 1
ATOM 677 N N . LYS A 1 86 ? -1.693 35.516 -7.801 1.00 94.62 86 LYS A N 1
ATOM 678 C CA . LYS A 1 86 ? -0.433 36.037 -7.253 1.00 94.62 86 LYS A CA 1
ATOM 679 C C . LYS A 1 86 ? 0.426 34.881 -6.706 1.00 94.62 86 LYS A C 1
ATOM 681 O O . LYS A 1 86 ? -0.061 33.777 -6.463 1.00 94.62 86 LYS A O 1
ATOM 686 N N . ARG A 1 87 ? 1.732 35.122 -6.546 1.00 92.06 87 ARG A N 1
ATOM 687 C CA . ARG A 1 87 ? 2.669 34.125 -5.998 1.00 92.06 87 ARG A CA 1
ATOM 688 C C . ARG A 1 87 ? 2.324 33.838 -4.538 1.00 92.06 87 ARG A C 1
ATOM 690 O O . ARG A 1 87 ? 2.083 34.762 -3.771 1.00 92.06 87 ARG A O 1
ATOM 697 N N . CYS A 1 88 ? 2.332 32.568 -4.168 1.00 91.06 88 CYS A N 1
ATOM 698 C CA . CYS A 1 88 ? 2.135 32.100 -2.802 1.00 91.06 88 CYS A CA 1
ATOM 699 C C . CYS A 1 88 ? 3.048 30.893 -2.556 1.00 91.06 88 CYS A C 1
ATOM 701 O O . CYS A 1 88 ? 3.418 30.199 -3.504 1.00 91.06 88 CYS A O 1
ATOM 703 N N . LYS A 1 89 ? 3.452 30.690 -1.296 1.00 90.00 89 LYS A N 1
ATOM 704 C CA . LYS A 1 89 ? 4.219 29.506 -0.878 1.00 90.00 89 LYS A CA 1
ATOM 705 C C . LYS A 1 89 ? 3.296 28.301 -0.668 1.00 90.00 89 LYS A C 1
ATOM 707 O O . LYS A 1 89 ? 3.534 27.248 -1.239 1.00 90.00 89 LYS A O 1
ATOM 712 N N . HIS A 1 90 ? 2.193 28.517 0.051 1.00 87.81 90 HIS A N 1
ATOM 713 C CA . HIS A 1 90 ? 1.194 27.492 0.365 1.00 87.81 90 HIS A CA 1
ATOM 714 C C . HIS A 1 90 ? -0.111 27.816 -0.352 1.00 87.81 90 HIS A C 1
ATOM 716 O O . HIS A 1 90 ? -0.700 28.880 -0.116 1.00 87.81 90 HIS A O 1
ATOM 722 N N . PHE A 1 91 ? -0.529 26.906 -1.226 1.00 91.69 91 PHE A N 1
ATOM 723 C CA . PHE A 1 91 ? -1.772 26.964 -1.979 1.00 91.69 91 PHE A CA 1
ATOM 724 C C . PHE A 1 91 ? -2.549 25.674 -1.749 1.00 91.69 91 PHE A C 1
ATOM 726 O O . PHE A 1 91 ? -2.002 24.592 -1.948 1.00 91.69 91 PHE A O 1
ATOM 733 N N . GLU A 1 92 ? -3.821 25.804 -1.408 1.00 89.75 92 GLU A N 1
ATOM 734 C CA . GLU A 1 92 ? -4.740 24.682 -1.261 1.00 89.75 92 GLU A CA 1
ATOM 735 C C . GLU A 1 92 ? -6.043 24.958 -2.015 1.00 89.75 92 GLU A C 1
ATOM 737 O O . GLU A 1 92 ? -6.467 26.107 -2.193 1.00 89.75 92 GLU A O 1
ATOM 742 N N . LEU A 1 93 ? -6.665 23.885 -2.500 1.00 90.62 93 LEU A N 1
ATOM 743 C CA . LEU A 1 93 ? -7.913 23.940 -3.247 1.00 90.62 93 LEU A CA 1
ATOM 744 C C . LEU A 1 93 ? -9.002 23.188 -2.478 1.00 90.62 93 LEU A C 1
ATOM 746 O O . LEU A 1 93 ? -9.026 21.958 -2.467 1.00 90.62 93 LEU A O 1
ATOM 750 N N . GLY A 1 94 ? -9.942 23.940 -1.910 1.00 84.38 94 GLY A N 1
ATOM 751 C CA . GLY A 1 94 ? -11.048 23.415 -1.117 1.00 84.38 94 GLY A CA 1
ATOM 752 C C . GLY A 1 94 ? -10.664 23.044 0.309 1.00 84.38 94 GLY A C 1
ATOM 753 O O . GLY A 1 94 ? -11.169 22.037 0.786 1.00 84.38 94 GLY A O 1
ATOM 754 N N . GLY A 1 95 ? -9.782 23.824 0.939 1.00 80.56 95 GLY A N 1
ATOM 755 C CA . GLY A 1 95 ? -9.592 23.767 2.389 1.00 80.56 95 GLY A CA 1
ATOM 756 C C . GLY A 1 95 ? -10.743 24.447 3.133 1.00 80.56 95 GLY A C 1
ATOM 757 O O . GLY A 1 95 ? -11.617 25.075 2.512 1.00 80.56 95 GLY A O 1
ATOM 758 N N . ASP A 1 96 ? -10.698 24.404 4.459 1.00 80.19 96 ASP A N 1
ATOM 759 C CA . ASP A 1 96 ? -11.751 24.965 5.301 1.00 80.19 96 ASP A CA 1
ATOM 760 C C . ASP A 1 96 ? -11.790 26.494 5.260 1.00 80.19 96 ASP A C 1
ATOM 762 O O . ASP A 1 96 ? -10.779 27.199 5.130 1.00 80.19 96 ASP A O 1
ATOM 766 N N . LYS A 1 97 ? -13.007 27.037 5.357 1.00 81.75 97 LYS A N 1
ATOM 767 C CA . LYS A 1 97 ? -13.186 28.477 5.539 1.00 81.75 97 LYS A CA 1
ATOM 768 C C . LYS A 1 97 ? -12.769 28.837 6.960 1.00 81.75 97 LYS A C 1
ATOM 770 O O . LYS A 1 97 ? -13.103 28.143 7.909 1.00 81.75 97 LYS A O 1
ATOM 775 N N . LYS A 1 98 ? -12.096 29.977 7.110 1.00 82.00 98 LYS A N 1
ATOM 776 C CA . LYS A 1 98 ? -11.770 30.516 8.434 1.00 82.00 98 LYS A CA 1
ATOM 777 C C . LYS A 1 98 ? -13.057 30.817 9.212 1.00 82.00 98 LYS A C 1
ATOM 779 O O . LYS A 1 98 ? -13.890 31.584 8.727 1.00 82.00 98 LYS A O 1
ATOM 784 N N . THR A 1 99 ? -13.183 30.263 10.413 1.00 83.56 99 THR A N 1
ATOM 785 C CA . THR A 1 99 ? -14.278 30.556 11.348 1.00 83.56 99 THR A CA 1
ATOM 786 C C . THR A 1 99 ? -14.104 31.958 11.938 1.00 83.56 99 THR A C 1
ATOM 788 O O . THR A 1 99 ? -13.001 32.335 12.337 1.00 83.56 99 THR A O 1
ATOM 791 N N . LYS A 1 100 ? -15.174 32.763 11.976 1.00 73.88 100 LYS A N 1
ATOM 792 C CA . LYS A 1 100 ? -15.149 34.099 12.599 1.00 73.88 100 LYS A CA 1
ATOM 793 C C . LYS A 1 100 ? -15.324 33.972 14.112 1.00 73.88 100 LYS A C 1
ATOM 795 O O . LYS A 1 100 ? -16.245 33.296 14.546 1.00 73.88 100 LYS A O 1
ATOM 800 N N . GLY A 1 101 ? -14.477 34.647 14.890 1.00 67.25 101 GLY A N 1
ATOM 801 C CA . GLY A 1 101 ? -14.642 34.758 16.346 1.00 67.25 101 GLY A CA 1
ATOM 802 C C . GLY A 1 101 ? -14.439 33.459 17.129 1.00 67.25 101 GLY A C 1
ATOM 803 O O . GLY A 1 101 ? -14.755 33.422 18.312 1.00 67.25 101 GLY A O 1
ATOM 804 N N . ALA A 1 102 ? -13.913 32.404 16.497 1.00 62.41 102 ALA A N 1
ATOM 805 C CA . ALA A 1 102 ? -13.500 31.217 17.230 1.00 62.41 102 ALA A CA 1
ATOM 806 C C . ALA A 1 102 ? -12.421 31.621 18.238 1.00 62.41 102 ALA A C 1
ATOM 808 O O . ALA A 1 102 ? -11.456 32.299 17.865 1.00 62.41 102 ALA A O 1
ATOM 809 N N . ALA A 1 103 ? -12.596 31.212 19.496 1.00 52.25 103 ALA A N 1
ATOM 810 C CA . ALA A 1 103 ? -11.562 31.360 20.502 1.00 52.25 103 ALA A CA 1
ATOM 811 C C . ALA A 1 103 ? -10.271 30.771 19.930 1.00 52.25 103 ALA A C 1
ATOM 813 O O . ALA A 1 103 ? -10.238 29.613 19.499 1.00 52.25 103 ALA A O 1
ATOM 814 N N . LEU A 1 104 ? -9.217 31.588 19.877 1.00 59.59 104 LEU A N 1
ATOM 815 C CA . LEU A 1 104 ? -7.874 31.065 19.689 1.00 59.59 104 LEU A CA 1
ATOM 816 C C . LEU A 1 104 ? -7.703 30.055 20.818 1.00 59.59 104 LEU A C 1
ATOM 818 O O . LEU A 1 104 ? -7.737 30.458 21.980 1.00 59.59 104 LEU A O 1
ATOM 822 N N . LYS A 1 105 ? -7.627 28.756 20.496 1.00 50.00 105 LYS A N 1
ATOM 823 C CA . LYS A 1 105 ? -7.340 27.741 21.513 1.00 50.00 105 LYS A CA 1
ATOM 824 C C . LYS A 1 105 ? -6.100 28.247 22.250 1.00 50.00 105 LYS A C 1
ATOM 826 O O . LYS A 1 105 ? -5.097 28.487 21.567 1.00 50.00 105 LYS A O 1
ATOM 831 N N . PRO A 1 106 ? -6.177 28.528 23.564 1.00 37.56 106 PRO A N 1
ATOM 832 C CA . PRO A 1 106 ? -5.040 29.082 24.266 1.00 37.56 106 PRO A CA 1
ATOM 833 C C . PRO A 1 106 ? -3.884 28.113 24.056 1.00 37.56 106 PRO A C 1
ATOM 835 O O . PRO A 1 106 ? -4.017 26.911 24.290 1.00 37.56 106 PRO A O 1
ATOM 838 N N . TYR A 1 107 ? -2.763 28.629 23.555 1.00 41.47 107 TYR A N 1
ATOM 839 C CA . TYR A 1 107 ? -1.504 27.933 23.749 1.00 41.47 107 TYR A CA 1
ATOM 840 C C . TYR A 1 107 ? -1.396 27.735 25.255 1.00 41.47 107 TYR A C 1
ATOM 842 O O . TYR A 1 107 ? -1.409 28.725 25.986 1.00 41.47 107 TYR A O 1
ATOM 850 N N . ALA A 1 108 ? -1.389 26.481 25.708 1.00 38.31 108 ALA A N 1
ATOM 851 C CA . ALA A 1 108 ? -1.234 26.162 27.116 1.00 38.31 108 ALA A CA 1
ATOM 852 C C . ALA A 1 108 ? -0.029 26.949 27.645 1.00 38.31 108 ALA A C 1
ATOM 854 O O . ALA A 1 108 ? 1.106 26.742 27.208 1.00 38.31 108 ALA A O 1
ATOM 855 N N . THR A 1 109 ? -0.295 27.926 28.510 1.00 30.95 109 THR A N 1
ATOM 856 C CA . THR A 1 109 ? 0.730 28.744 29.142 1.00 30.95 109 THR A CA 1
ATOM 857 C C . THR A 1 109 ? 1.545 27.820 30.028 1.00 30.95 109 THR A C 1
ATOM 859 O O . THR A 1 109 ? 1.089 27.416 31.095 1.00 30.95 109 THR A O 1
ATOM 862 N N . LYS A 1 110 ? 2.738 27.451 29.558 1.00 36.72 110 LYS A N 1
ATOM 863 C CA . LYS A 1 110 ? 3.755 26.811 30.385 1.00 36.72 110 LYS A CA 1
ATOM 864 C C . LYS A 1 110 ? 4.097 27.774 31.518 1.00 36.72 110 LYS A C 1
ATOM 866 O O . LYS A 1 110 ? 4.682 28.830 31.279 1.00 36.72 110 LYS A O 1
ATOM 871 N N . THR A 1 111 ? 3.724 27.411 32.739 1.00 32.94 111 THR A N 1
ATOM 872 C CA . THR A 1 111 ? 4.364 27.921 33.947 1.00 32.94 111 THR A CA 1
ATOM 873 C C . THR A 1 111 ? 5.867 27.704 33.801 1.00 32.94 111 THR A C 1
ATOM 875 O O . THR A 1 111 ? 6.336 26.658 33.352 1.00 32.94 111 THR A O 1
ATOM 878 N N . GLN A 1 112 ? 6.599 28.776 34.070 1.00 38.84 112 GLN A N 1
ATOM 879 C CA . GLN A 1 112 ? 8.026 28.920 33.843 1.00 38.84 112 GLN A CA 1
ATOM 880 C C . GLN A 1 112 ? 8.787 27.820 34.582 1.00 38.84 112 GLN A C 1
ATOM 882 O O . GLN A 1 112 ? 8.642 27.735 35.791 1.00 38.84 112 GLN A O 1
ATOM 887 N N . HIS A 1 113 ? 9.592 27.030 33.872 1.00 34.25 113 HIS A N 1
ATOM 888 C CA . HIS A 1 113 ? 10.973 26.658 34.208 1.00 34.25 113 HIS A CA 1
ATOM 889 C C . HIS A 1 113 ? 11.657 26.253 32.886 1.00 34.25 113 HIS A C 1
ATOM 891 O O . HIS A 1 113 ? 11.037 25.661 32.002 1.00 34.25 113 HIS A O 1
ATOM 897 N N . GLY A 1 114 ? 12.880 26.743 32.687 1.00 40.59 114 GLY A N 1
ATOM 898 C CA . GLY A 1 114 ? 13.472 27.009 31.376 1.00 40.59 114 GLY A CA 1
ATOM 899 C C . GLY A 1 114 ? 13.634 25.818 30.425 1.00 40.59 114 GLY A C 1
ATOM 900 O O . GLY A 1 114 ? 14.199 24.788 30.765 1.00 40.59 114 GLY A O 1
ATOM 901 N N . SER A 1 115 ? 13.196 26.014 29.182 1.00 32.31 115 SER A N 1
ATOM 902 C CA . SER A 1 115 ? 13.866 25.572 27.948 1.00 32.31 115 SER A CA 1
ATOM 903 C C . SER A 1 115 ? 13.103 26.166 26.758 1.00 32.31 115 SER A C 1
ATOM 905 O O . SER A 1 115 ? 11.872 26.125 26.701 1.00 32.31 115 SER A O 1
ATOM 907 N N . MET A 1 116 ? 13.825 26.814 25.840 1.00 29.59 116 MET A N 1
ATOM 908 C CA . MET A 1 116 ? 13.246 27.471 24.665 1.00 29.59 116 MET A CA 1
ATOM 909 C C . MET A 1 116 ? 12.484 26.448 23.810 1.00 29.59 116 MET A C 1
ATOM 911 O O . MET A 1 116 ? 13.055 25.453 23.372 1.00 29.59 116 MET A O 1
ATOM 915 N N . ALA A 1 117 ? 11.199 26.695 23.548 1.00 31.19 117 ALA A N 1
ATOM 916 C CA . ALA A 1 117 ? 10.452 25.924 22.560 1.00 31.19 117 ALA A CA 1
ATOM 917 C C . ALA A 1 117 ? 10.925 26.310 21.142 1.00 31.19 117 ALA A C 1
ATOM 919 O O . ALA A 1 117 ? 11.013 27.508 20.850 1.00 31.19 117 ALA A O 1
ATOM 920 N N . PRO A 1 118 ? 11.215 25.342 20.254 1.00 38.12 118 PRO A N 1
ATOM 921 C CA . PRO A 1 118 ? 11.609 25.641 18.886 1.00 38.12 118 PRO A CA 1
ATOM 922 C C . PRO A 1 118 ? 10.395 26.090 18.046 1.00 38.12 118 PRO A C 1
ATOM 924 O O . PRO A 1 118 ? 9.247 25.783 18.385 1.00 38.12 118 PRO A O 1
ATOM 927 N N . PRO A 1 119 ? 10.630 26.837 16.950 1.00 30.83 119 PRO A N 1
ATOM 928 C CA . PRO A 1 119 ? 9.575 27.380 16.098 1.00 30.83 119 PRO A CA 1
ATOM 929 C C . PRO A 1 119 ? 8.777 26.276 15.378 1.00 30.83 119 PRO A C 1
ATOM 931 O O . PRO A 1 119 ? 9.266 25.155 15.230 1.00 30.83 119 PRO A O 1
ATOM 934 N N . PRO A 1 120 ? 7.559 26.577 14.885 1.00 32.78 120 PRO A N 1
ATOM 935 C CA . PRO A 1 120 ? 6.747 25.615 14.149 1.00 32.78 120 PRO A CA 1
ATOM 936 C C . PRO A 1 120 ? 7.440 25.239 12.834 1.00 32.78 120 PRO A C 1
ATOM 938 O O . PRO A 1 120 ? 7.537 26.052 11.914 1.00 32.78 120 PRO A O 1
ATOM 941 N N . VAL A 1 121 ? 7.925 24.001 12.751 1.00 36.12 121 VAL A N 1
ATOM 942 C CA . VAL A 1 121 ? 8.498 23.433 11.529 1.00 36.12 121 VAL A CA 1
ATOM 943 C C . VAL A 1 121 ? 7.351 22.864 10.693 1.00 36.12 121 VAL A C 1
ATOM 945 O O . VAL A 1 121 ? 6.648 21.948 11.118 1.00 36.12 121 VAL A O 1
ATOM 948 N N . GLU A 1 122 ? 7.113 23.455 9.521 1.00 33.31 122 GLU A N 1
ATOM 949 C CA . GLU A 1 122 ? 6.169 22.927 8.531 1.00 33.31 122 GLU A CA 1
ATOM 950 C C . GLU A 1 122 ? 6.621 21.531 8.059 1.00 33.31 122 GLU A C 1
ATOM 952 O O . GLU A 1 122 ? 7.823 21.317 7.891 1.00 33.31 122 GLU A O 1
ATOM 957 N N . PRO A 1 123 ? 5.698 20.584 7.796 1.00 35.94 123 PRO A N 1
ATOM 958 C CA . PRO A 1 123 ? 6.059 19.258 7.308 1.00 35.94 123 PRO A CA 1
ATOM 959 C C . PRO A 1 123 ? 6.764 19.364 5.949 1.00 35.94 123 PRO A C 1
ATOM 961 O O . PRO A 1 123 ? 6.171 19.748 4.935 1.00 35.94 123 PRO A O 1
ATOM 964 N N . VAL A 1 124 ? 8.051 19.025 5.928 1.00 35.44 124 VAL A N 1
ATOM 965 C CA . VAL A 1 124 ? 8.857 18.915 4.711 1.00 35.44 124 VAL A CA 1
ATOM 966 C C . VAL A 1 124 ? 8.548 17.553 4.088 1.00 35.44 124 VAL A C 1
ATOM 968 O O . VAL A 1 124 ? 9.130 16.538 4.456 1.00 35.44 124 VAL A O 1
ATOM 971 N N . ILE A 1 125 ? 7.611 17.519 3.138 1.00 39.97 125 ILE A N 1
ATOM 972 C CA . ILE A 1 125 ? 7.411 16.340 2.286 1.00 39.97 125 ILE A CA 1
ATOM 973 C C . ILE A 1 125 ? 8.612 16.267 1.339 1.00 39.97 125 ILE A C 1
ATOM 975 O O . ILE A 1 125 ? 8.735 17.079 0.414 1.00 39.97 125 ILE A O 1
ATOM 979 N N . HIS A 1 126 ? 9.509 15.307 1.558 1.00 34.53 126 HIS A N 1
ATOM 980 C CA . HIS A 1 126 ? 10.591 15.045 0.618 1.00 34.53 126 HIS A CA 1
ATOM 981 C C . HIS A 1 126 ? 9.998 14.432 -0.655 1.00 34.53 126 HIS A C 1
ATOM 983 O O . HIS A 1 126 ? 9.440 13.337 -0.644 1.00 34.53 126 HIS A O 1
ATOM 989 N N . LEU A 1 127 ? 10.130 15.147 -1.778 1.00 33.34 127 LEU A N 1
ATOM 990 C CA . LEU A 1 127 ? 9.797 14.666 -3.124 1.00 33.34 127 LEU A CA 1
ATOM 991 C C . LEU A 1 127 ? 10.837 13.633 -3.598 1.00 33.34 127 LEU A C 1
ATOM 993 O O . LEU A 1 127 ? 11.509 13.836 -4.608 1.00 33.34 127 LEU A O 1
ATOM 997 N N . GLY A 1 128 ? 10.989 12.531 -2.865 1.00 33.22 128 GLY A N 1
ATOM 998 C CA . GLY A 1 128 ? 11.511 11.297 -3.434 1.00 33.22 128 GLY A CA 1
ATOM 999 C C . GLY A 1 128 ? 10.419 10.721 -4.326 1.00 33.22 128 GLY A C 1
ATOM 1000 O O . GLY A 1 128 ? 9.316 10.448 -3.852 1.00 33.22 128 GLY A O 1
ATOM 1001 N N . ILE A 1 129 ? 10.677 10.597 -5.627 1.00 35.16 129 ILE A N 1
ATOM 1002 C CA . ILE A 1 129 ? 9.746 9.954 -6.561 1.00 35.16 129 ILE A CA 1
ATOM 1003 C C . ILE A 1 129 ? 9.797 8.448 -6.270 1.00 35.16 129 ILE A C 1
ATOM 1005 O O . ILE A 1 129 ? 10.518 7.704 -6.925 1.00 35.16 129 ILE A O 1
ATOM 1009 N N . GLY A 1 130 ? 9.074 8.009 -5.240 1.00 39.94 130 GLY A N 1
ATOM 1010 C CA . GLY A 1 130 ? 8.711 6.605 -5.089 1.00 39.94 130 GLY A CA 1
ATOM 1011 C C . GLY A 1 130 ? 7.794 6.197 -6.243 1.00 39.94 130 GLY A C 1
ATOM 1012 O O . GLY A 1 130 ? 7.032 7.020 -6.761 1.00 39.94 130 GLY A O 1
ATOM 1013 N N . THR A 1 131 ? 7.858 4.934 -6.651 1.00 42.34 131 THR A N 1
ATOM 1014 C CA . THR A 1 131 ? 7.042 4.354 -7.733 1.00 42.34 131 THR A CA 1
ATOM 1015 C C . THR A 1 131 ? 5.533 4.551 -7.521 1.00 42.34 131 THR A C 1
ATOM 1017 O O . THR A 1 131 ? 4.790 4.729 -8.487 1.00 42.34 131 THR A O 1
ATOM 1020 N N . ASP A 1 132 ? 5.092 4.671 -6.266 1.00 42.28 132 ASP A N 1
ATOM 1021 C CA . ASP A 1 132 ? 3.714 4.987 -5.869 1.00 42.28 132 ASP A CA 1
ATOM 1022 C C . ASP A 1 132 ? 3.189 6.334 -6.401 1.00 42.28 132 ASP A C 1
ATOM 1024 O O . ASP A 1 132 ? 1.980 6.501 -6.548 1.00 42.28 132 ASP A O 1
ATOM 1028 N N . ALA A 1 133 ? 4.053 7.302 -6.742 1.00 36.84 133 ALA A N 1
ATOM 1029 C CA . ALA A 1 133 ? 3.615 8.583 -7.313 1.00 36.84 133 ALA A CA 1
ATOM 1030 C C . ALA A 1 133 ? 2.926 8.427 -8.688 1.00 36.84 133 ALA A C 1
ATOM 1032 O O . ALA A 1 133 ? 2.305 9.373 -9.183 1.00 36.84 133 ALA A O 1
ATOM 1033 N N . VAL A 1 134 ? 3.046 7.245 -9.307 1.00 35.97 134 VAL A N 1
ATOM 1034 C CA . VAL A 1 134 ? 2.514 6.912 -10.636 1.00 35.97 134 VAL A CA 1
ATOM 1035 C C . VAL A 1 134 ? 1.181 6.147 -10.562 1.00 35.97 134 VAL A C 1
ATOM 1037 O O . VAL A 1 134 ? 0.442 6.134 -11.546 1.00 35.97 134 VAL A O 1
ATOM 1040 N N . ASN A 1 135 ? 0.813 5.576 -9.407 1.00 46.34 135 ASN A N 1
ATOM 1041 C CA . ASN A 1 135 ? -0.423 4.808 -9.238 1.00 46.34 135 ASN A CA 1
ATOM 1042 C C . ASN A 1 135 ? -1.443 5.611 -8.410 1.00 46.34 135 ASN A C 1
ATOM 1044 O O . ASN A 1 135 ? -1.290 5.786 -7.206 1.00 46.34 135 ASN A O 1
ATOM 1048 N N . SER A 1 136 ? -2.510 6.110 -9.044 1.00 46.16 136 SER A N 1
ATOM 1049 C CA . SER A 1 136 ? -3.622 6.728 -8.310 1.00 46.16 136 SER A CA 1
ATOM 1050 C C . SER A 1 136 ? -4.432 5.655 -7.578 1.00 46.16 136 SER A C 1
ATOM 1052 O O . SER A 1 136 ? -4.968 4.746 -8.214 1.00 46.16 136 SER A O 1
ATOM 1054 N N . PHE A 1 137 ? -4.543 5.766 -6.255 1.00 59.09 137 PHE A N 1
ATOM 1055 C CA . PHE A 1 137 ? -5.413 4.916 -5.442 1.00 59.09 137 PHE A CA 1
ATOM 1056 C C . PHE A 1 137 ? -6.862 5.375 -5.604 1.00 59.09 137 PHE A C 1
ATOM 1058 O O . PHE A 1 137 ? -7.306 6.328 -4.970 1.00 59.09 137 PHE A O 1
ATOM 1065 N N . GLU A 1 138 ? -7.563 4.735 -6.533 1.00 67.81 138 GLU A N 1
ATOM 1066 C CA . GLU A 1 138 ? -8.983 4.950 -6.786 1.00 67.81 138 GLU A CA 1
ATOM 1067 C C . GLU A 1 138 ? -9.817 3.964 -5.963 1.00 67.81 138 GLU A C 1
ATOM 1069 O O . GLU A 1 138 ? -9.457 2.790 -5.833 1.00 67.81 138 GLU A O 1
ATOM 1074 N N . ASP A 1 139 ? -10.927 4.442 -5.402 1.00 73.75 139 ASP A N 1
ATOM 1075 C CA . ASP A 1 139 ? -11.914 3.569 -4.780 1.00 73.75 139 ASP A CA 1
ATOM 1076 C C . ASP A 1 139 ? -12.769 2.894 -5.862 1.00 73.75 139 ASP A C 1
ATOM 1078 O O . ASP A 1 139 ? -13.539 3.541 -6.569 1.00 73.75 139 ASP A O 1
ATOM 1082 N N . LEU A 1 140 ? -12.600 1.578 -5.982 1.00 78.56 140 LEU A N 1
ATOM 1083 C CA . LEU A 1 140 ? -13.297 0.709 -6.929 1.00 78.56 140 LEU A CA 1
ATOM 1084 C C . LEU A 1 140 ? -14.355 -0.180 -6.258 1.00 78.56 140 LEU A C 1
ATOM 1086 O O . LEU A 1 140 ? -14.768 -1.179 -6.838 1.00 78.56 140 LEU A O 1
ATOM 1090 N N . SER A 1 141 ? -14.785 0.146 -5.037 1.00 70.12 141 SER A N 1
ATOM 1091 C CA . SER A 1 141 ? -15.805 -0.621 -4.304 1.00 70.12 141 SER A CA 1
ATOM 1092 C C . SER A 1 141 ? -17.190 -0.604 -4.966 1.00 70.12 141 SER A C 1
ATOM 1094 O O . SER A 1 141 ? -18.058 -1.387 -4.592 1.00 70.12 141 SER A O 1
ATOM 1096 N N . GLY A 1 142 ? -17.415 0.283 -5.943 1.00 58.62 142 GLY A N 1
ATOM 1097 C CA . GLY A 1 142 ? -18.715 0.469 -6.595 1.00 58.62 142 GLY A CA 1
ATOM 1098 C C . GLY A 1 142 ? -19.715 1.269 -5.755 1.00 58.62 142 GLY A C 1
ATOM 1099 O O . GLY A 1 142 ? -20.796 1.604 -6.244 1.00 58.62 142 GLY A O 1
ATOM 1100 N N . LEU A 1 143 ? -19.344 1.641 -4.528 1.00 68.06 143 LEU A N 1
ATOM 1101 C CA . LEU A 1 143 ? -20.126 2.514 -3.666 1.00 68.06 143 LEU A CA 1
ATOM 1102 C C . LEU A 1 143 ? -19.913 3.962 -4.117 1.00 68.06 143 LEU A C 1
ATOM 1104 O O . LEU A 1 143 ? -18.954 4.641 -3.764 1.00 68.06 143 LEU A O 1
ATOM 1108 N N . SER A 1 144 ? -20.815 4.455 -4.962 1.00 50.53 144 SER A N 1
ATOM 1109 C CA . SER A 1 144 ? -20.970 5.898 -5.133 1.00 50.53 144 SER A CA 1
ATOM 1110 C C . SER A 1 144 ? -21.567 6.433 -3.832 1.00 50.53 144 SER A C 1
ATOM 1112 O O . SER A 1 144 ? -22.555 5.856 -3.388 1.00 50.53 144 SER A O 1
ATOM 1114 N N . SER A 1 145 ? -21.026 7.507 -3.236 1.00 46.88 145 SER A N 1
ATOM 1115 C CA . SER A 1 145 ? -21.695 8.251 -2.152 1.00 46.88 145 SER A CA 1
ATOM 1116 C C . SER A 1 145 ? -23.087 8.693 -2.626 1.00 46.88 145 SER A C 1
ATOM 1118 O O . SER A 1 145 ? -23.265 9.768 -3.198 1.00 46.88 145 SER A O 1
ATOM 1120 N N . LYS A 1 146 ? -24.068 7.807 -2.489 1.00 34.19 146 LYS A N 1
ATOM 1121 C CA . LYS A 1 146 ? -25.448 7.950 -2.934 1.00 34.19 146 LYS A CA 1
ATOM 1122 C C . LYS A 1 146 ? -26.345 7.473 -1.800 1.00 34.19 146 LYS A C 1
ATOM 1124 O O . LYS A 1 146 ? -27.012 6.456 -1.914 1.00 34.19 146 LYS A O 1
ATOM 1129 N N . ARG A 1 147 ? -26.409 8.275 -0.739 1.00 38.56 147 ARG A N 1
ATOM 1130 C CA . ARG A 1 147 ? -27.644 8.514 0.013 1.00 38.56 147 ARG A CA 1
ATOM 1131 C C . ARG A 1 147 ? -27.813 10.017 0.229 1.00 38.56 147 ARG A C 1
ATOM 1133 O O . ARG A 1 147 ? -26.904 10.809 0.011 1.00 38.56 147 ARG A O 1
ATOM 1140 N N . SER A 1 148 ? -29.069 10.386 0.420 1.00 31.14 148 SER A N 1
ATOM 1141 C CA . SER A 1 148 ? -29.711 11.619 -0.018 1.00 31.14 148 SER A CA 1
ATOM 1142 C C . SER A 1 148 ? -29.140 12.899 0.580 1.00 31.14 148 SER A C 1
ATOM 1144 O O . SER A 1 148 ? -29.167 13.086 1.794 1.00 31.14 148 SER A O 1
ATOM 1146 N N . SER A 1 149 ? -28.862 13.874 -0.287 1.00 29.84 149 SER A N 1
ATOM 1147 C CA . SER A 1 149 ? -29.063 15.273 0.069 1.00 29.84 149 SER A CA 1
ATOM 1148 C C . SER A 1 149 ? -30.532 15.462 0.468 1.00 29.84 149 SER A C 1
ATOM 1150 O O . SER A 1 149 ? -31.387 15.700 -0.391 1.00 29.84 149 SER A O 1
ATOM 1152 N N . LYS A 1 150 ? -30.847 15.378 1.765 1.00 28.00 150 LYS A N 1
ATOM 1153 C CA . LYS A 1 150 ? -31.946 16.190 2.290 1.00 28.00 150 LYS A CA 1
ATOM 1154 C C . LYS A 1 150 ? -31.554 17.629 1.977 1.00 28.00 150 LYS A C 1
ATOM 1156 O O . LYS A 1 150 ? -30.481 18.093 2.359 1.00 28.00 150 LYS A O 1
ATOM 1161 N N . ALA A 1 151 ? -32.367 18.286 1.159 1.00 30.30 151 ALA A N 1
ATOM 1162 C CA . ALA A 1 151 ? -32.109 19.639 0.706 1.00 30.30 151 ALA A CA 1
ATOM 1163 C C . ALA A 1 151 ? -31.971 20.566 1.926 1.00 30.30 151 ALA A C 1
ATOM 1165 O O . ALA A 1 151 ? -32.957 20.814 2.612 1.00 30.30 151 ALA A O 1
ATOM 1166 N N . GLY A 1 152 ? -30.760 21.058 2.209 1.00 31.47 152 GLY A N 1
ATOM 1167 C CA . GLY A 1 152 ? -30.571 22.103 3.221 1.00 31.47 152 GLY A CA 1
ATOM 1168 C C . GLY A 1 152 ? -29.230 22.143 3.953 1.00 31.47 152 GLY A C 1
ATOM 1169 O O . GLY A 1 152 ? -28.864 23.217 4.425 1.00 31.47 152 GLY A O 1
ATOM 1170 N N . THR A 1 153 ? -28.465 21.052 4.023 1.00 24.92 153 THR A N 1
ATOM 1171 C CA . THR A 1 153 ? -27.243 21.008 4.853 1.00 24.92 153 THR A CA 1
ATOM 1172 C C . THR A 1 153 ? -25.976 21.123 3.992 1.00 24.92 153 THR A C 1
ATOM 1174 O O . THR A 1 153 ? -25.866 20.446 2.969 1.00 24.92 153 THR A O 1
ATOM 1177 N N . PRO A 1 154 ? -25.013 22.007 4.319 1.00 32.75 154 PRO A N 1
ATOM 1178 C CA . PRO A 1 154 ? -23.790 22.150 3.534 1.00 32.75 154 PRO A CA 1
ATOM 1179 C C . PRO A 1 154 ? -22.886 20.913 3.680 1.00 32.75 154 PRO A C 1
ATOM 1181 O O . PRO A 1 154 ? -22.562 20.540 4.799 1.00 32.75 154 PRO A O 1
ATOM 1184 N N . ASN A 1 155 ? -22.449 20.337 2.547 1.00 36.97 155 ASN A N 1
ATOM 1185 C CA . ASN A 1 155 ? -21.487 19.225 2.428 1.00 36.97 155 ASN A CA 1
ATOM 1186 C C . ASN A 1 155 ? -20.335 19.311 3.445 1.00 36.97 155 ASN A C 1
ATOM 1188 O O . ASN A 1 155 ? -19.358 20.026 3.203 1.00 36.97 155 ASN A O 1
ATOM 1192 N N . ASN A 1 156 ? -20.436 18.566 4.540 1.00 52.56 156 ASN A N 1
ATOM 1193 C CA . ASN A 1 156 ? -19.387 18.432 5.541 1.00 52.56 156 ASN A CA 1
ATOM 1194 C C . ASN A 1 156 ? -19.677 17.182 6.377 1.00 52.56 156 ASN A C 1
ATOM 1196 O O . ASN A 1 156 ? -20.169 17.334 7.485 1.00 52.56 156 ASN A O 1
ATOM 1200 N N . GLU A 1 157 ? -19.518 15.966 5.845 1.00 54.69 157 GLU A N 1
ATOM 1201 C CA . GLU A 1 157 ? -20.208 14.832 6.495 1.00 54.69 157 GLU A CA 1
ATOM 1202 C C . GLU A 1 157 ? -19.352 13.807 7.240 1.00 54.69 157 GLU A C 1
ATOM 1204 O O . GLU A 1 157 ? -19.913 13.173 8.121 1.00 54.69 157 GLU A O 1
ATOM 1209 N N . PHE A 1 158 ? -18.022 13.724 7.070 1.00 58.31 158 PHE A N 1
ATOM 1210 C CA . PHE A 1 158 ? -17.214 12.846 7.940 1.00 58.31 158 PHE A CA 1
ATOM 1211 C C . PHE A 1 158 ? -15.837 13.433 8.283 1.00 58.31 158 PHE A C 1
ATOM 1213 O O . PHE A 1 158 ? -15.041 13.738 7.393 1.00 58.31 158 PHE A O 1
ATOM 1220 N N . GLU A 1 159 ? -15.552 13.588 9.583 1.00 83.06 159 GLU A N 1
ATOM 1221 C CA . GLU A 1 159 ? -14.221 13.952 10.102 1.00 83.06 159 GLU A CA 1
ATOM 1222 C C . GLU A 1 159 ? -13.232 12.783 9.965 1.00 83.06 159 GLU A C 1
ATOM 1224 O O . GLU A 1 159 ? -12.054 12.989 9.662 1.00 83.06 159 GLU A O 1
ATOM 1229 N N . ASN A 1 160 ? -13.726 11.553 10.126 1.00 89.44 160 ASN A N 1
ATOM 1230 C CA . ASN A 1 160 ? -12.970 10.328 9.928 1.00 89.44 160 ASN A CA 1
ATOM 1231 C C . ASN A 1 160 ? -13.301 9.721 8.550 1.00 89.44 160 ASN A C 1
ATOM 1233 O O . ASN A 1 160 ? -14.450 9.372 8.283 1.00 89.44 160 ASN A O 1
ATOM 1237 N N . PRO A 1 161 ? -12.317 9.572 7.645 1.00 88.94 161 PRO A N 1
ATOM 1238 C CA . PRO A 1 161 ? -12.579 9.112 6.284 1.00 88.94 161 PRO A CA 1
ATOM 1239 C C . PRO A 1 161 ? -13.046 7.652 6.196 1.00 88.94 161 PRO A C 1
ATOM 1241 O O . PRO A 1 161 ? -13.587 7.267 5.162 1.00 88.94 161 PRO A O 1
ATOM 1244 N N . TYR A 1 162 ? -12.843 6.844 7.241 1.00 91.44 162 TYR A N 1
ATOM 1245 C CA . TYR A 1 162 ? -13.292 5.450 7.275 1.00 91.44 162 TYR A CA 1
ATOM 1246 C C . TYR A 1 162 ? -14.797 5.316 7.553 1.00 91.44 162 TYR A C 1
ATOM 1248 O O . TYR A 1 162 ? -15.406 4.330 7.139 1.00 91.44 162 TYR A O 1
ATOM 1256 N N . ASP A 1 163 ? -15.429 6.325 8.167 1.00 91.94 163 ASP A N 1
ATOM 1257 C CA . ASP A 1 163 ? -16.881 6.314 8.393 1.00 91.94 163 ASP A CA 1
ATOM 1258 C C . ASP A 1 163 ? -17.667 6.342 7.076 1.00 91.94 163 ASP A C 1
ATOM 1260 O O . ASP A 1 163 ? -18.765 5.805 7.007 1.00 91.94 163 ASP A O 1
ATOM 1264 N N . VAL A 1 164 ? -17.077 6.879 6.001 1.00 89.75 164 VAL A N 1
ATOM 1265 C CA . VAL A 1 164 ? -17.716 6.960 4.678 1.00 89.75 164 VAL A CA 1
ATOM 1266 C C . VAL A 1 164 ? -18.129 5.580 4.161 1.00 89.75 164 VAL A C 1
ATOM 1268 O O . VAL A 1 164 ? -19.224 5.431 3.624 1.00 89.75 164 VAL A O 1
ATOM 1271 N N . LEU A 1 165 ? -17.257 4.573 4.294 1.00 90.38 165 LEU A N 1
ATOM 1272 C CA . LEU A 1 165 ? -17.562 3.220 3.825 1.00 90.38 165 LEU A CA 1
ATOM 1273 C C . LEU A 1 165 ? -18.560 2.528 4.756 1.00 90.38 165 LEU A C 1
ATOM 1275 O O . LEU A 1 165 ? -19.447 1.827 4.283 1.00 90.38 165 LEU A O 1
ATOM 1279 N N . ILE A 1 166 ? -18.404 2.722 6.066 1.00 93.62 166 ILE A N 1
ATOM 1280 C CA . ILE A 1 166 ? -19.270 2.114 7.081 1.00 93.62 166 ILE A CA 1
ATOM 1281 C C . ILE A 1 166 ? -20.703 2.611 6.896 1.00 93.62 166 ILE A C 1
ATOM 1283 O O . ILE A 1 166 ? -21.617 1.797 6.804 1.00 93.62 166 ILE A O 1
ATOM 1287 N N . ASP A 1 167 ? -20.888 3.924 6.752 1.00 93.25 167 ASP A N 1
ATOM 1288 C CA . ASP A 1 167 ? -22.186 4.547 6.486 1.00 93.25 167 ASP A CA 1
ATOM 1289 C C . ASP A 1 167 ? -22.781 4.085 5.148 1.00 93.25 167 ASP A C 1
ATOM 1291 O O . ASP A 1 167 ? -23.940 3.676 5.089 1.00 93.25 167 ASP A O 1
ATOM 1295 N N . ALA A 1 168 ? -21.975 4.050 4.078 1.00 89.56 168 ALA A N 1
ATOM 1296 C CA . ALA A 1 168 ? -22.427 3.584 2.765 1.00 89.56 168 ALA A CA 1
ATOM 1297 C C . ALA A 1 168 ? -22.876 2.112 2.757 1.00 89.56 168 ALA A C 1
ATOM 1299 O O . ALA A 1 168 ? -23.705 1.738 1.927 1.00 89.56 168 ALA A O 1
ATOM 1300 N N . CYS A 1 169 ? -22.334 1.298 3.663 1.00 93.69 169 CYS A N 1
ATOM 1301 C CA . CYS A 1 169 ? -22.708 -0.097 3.878 1.00 93.69 169 CYS A CA 1
ATOM 1302 C C . CYS A 1 169 ? -23.749 -0.275 4.992 1.00 93.69 169 CYS A C 1
ATOM 1304 O O . CYS A 1 169 ? -24.024 -1.408 5.365 1.00 93.69 169 CYS A O 1
ATOM 1306 N N . GLU A 1 170 ? -24.295 0.804 5.563 1.00 95.06 170 GLU A N 1
ATOM 1307 C CA . GLU A 1 170 ? -25.264 0.757 6.671 1.00 95.06 170 GLU A CA 1
ATOM 1308 C C . GLU A 1 170 ? -24.744 -0.017 7.895 1.00 95.06 170 GLU A C 1
ATOM 1310 O O . GLU A 1 170 ? -25.512 -0.636 8.627 1.00 95.06 170 GLU A O 1
ATOM 1315 N N . ASN A 1 171 ? -23.423 0.016 8.110 1.00 95.56 171 ASN A N 1
ATOM 1316 C CA . ASN A 1 171 ? -22.712 -0.749 9.135 1.00 95.56 171 ASN A CA 1
ATOM 1317 C C . ASN A 1 171 ? -22.930 -2.278 9.050 1.00 95.56 171 ASN A C 1
ATOM 1319 O O . ASN A 1 171 ? -22.699 -2.987 10.024 1.00 95.56 171 ASN A O 1
ATOM 1323 N N . ASP A 1 172 ? -23.356 -2.795 7.895 1.00 96.81 172 ASP A N 1
ATOM 1324 C CA . ASP A 1 172 ? -23.571 -4.222 7.654 1.00 96.81 172 ASP A CA 1
ATOM 1325 C C . ASP A 1 172 ? -22.246 -4.916 7.265 1.00 96.81 172 ASP A C 1
ATOM 1327 O O . ASP A 1 172 ? -21.665 -4.600 6.212 1.00 96.81 172 ASP A O 1
ATOM 1331 N N . PRO A 1 173 ? -21.747 -5.878 8.069 1.00 97.25 173 PRO A N 1
ATOM 1332 C CA . PRO A 1 173 ? -20.494 -6.579 7.795 1.00 97.25 173 PRO A CA 1
ATOM 1333 C C . PRO A 1 173 ? -20.459 -7.293 6.439 1.00 97.25 173 PRO A C 1
ATOM 1335 O O . PRO A 1 173 ? -19.412 -7.304 5.781 1.00 97.25 173 PRO A O 1
ATOM 1338 N N . ALA A 1 174 ? -21.590 -7.828 5.968 1.00 97.19 174 ALA A N 1
ATOM 1339 C CA . ALA A 1 174 ? -21.667 -8.493 4.671 1.00 97.19 174 ALA A CA 1
ATOM 1340 C C . ALA A 1 174 ? -21.488 -7.496 3.516 1.00 97.19 174 ALA A C 1
ATOM 1342 O O . ALA A 1 174 ? -20.765 -7.762 2.547 1.00 97.19 174 ALA A O 1
ATOM 1343 N N . GLN A 1 175 ? -22.069 -6.299 3.633 1.00 96.56 175 GLN A N 1
ATOM 1344 C CA . GLN A 1 175 ? -21.880 -5.226 2.654 1.00 96.56 175 GLN A CA 1
ATOM 1345 C C . GLN A 1 175 ? -20.453 -4.670 2.676 1.00 96.56 175 GLN A C 1
ATOM 1347 O O . GLN A 1 175 ? -19.867 -4.449 1.612 1.00 96.56 175 GLN A O 1
ATOM 1352 N N . ILE A 1 176 ? -19.846 -4.523 3.859 1.00 96.81 176 ILE A N 1
ATOM 1353 C CA . ILE A 1 176 ? -18.440 -4.116 3.988 1.00 96.81 176 ILE A CA 1
ATOM 1354 C C . ILE A 1 176 ? -17.521 -5.155 3.331 1.00 96.81 176 ILE A C 1
ATOM 1356 O O . ILE A 1 176 ? -16.645 -4.787 2.540 1.00 96.81 176 ILE A O 1
ATOM 1360 N N . GLN A 1 177 ? -17.727 -6.453 3.583 1.00 97.44 177 GLN A N 1
ATOM 1361 C CA . GLN A 1 177 ? -16.954 -7.503 2.919 1.00 97.44 177 GLN A CA 1
ATOM 1362 C C . GLN A 1 177 ? -17.135 -7.449 1.396 1.00 97.44 177 GLN A C 1
ATOM 1364 O O . GLN A 1 177 ? -16.145 -7.487 0.656 1.00 97.44 177 GLN A O 1
ATOM 1369 N N . LYS A 1 178 ? -18.373 -7.302 0.912 1.00 96.62 178 LYS A N 1
ATOM 1370 C CA . LYS A 1 178 ? -18.676 -7.169 -0.519 1.00 96.62 178 LYS A CA 1
ATOM 1371 C C . LYS A 1 178 ? -17.972 -5.966 -1.150 1.00 96.62 178 LYS A C 1
ATOM 1373 O O . LYS A 1 178 ? -17.459 -6.081 -2.265 1.00 96.62 178 LYS A O 1
ATOM 1378 N N . ALA A 1 179 ? -17.884 -4.837 -0.450 1.00 95.81 179 ALA A N 1
ATOM 1379 C CA . ALA A 1 179 ? -17.162 -3.653 -0.912 1.00 95.81 179 ALA A CA 1
ATOM 1380 C C . ALA A 1 179 ? -15.650 -3.918 -1.048 1.00 95.81 179 ALA A C 1
ATOM 1382 O O . ALA A 1 179 ? -15.055 -3.591 -2.078 1.00 95.81 179 ALA A O 1
ATOM 1383 N N . TYR A 1 180 ? -15.038 -4.584 -0.059 1.00 96.50 180 TYR A N 1
ATOM 1384 C CA . TYR A 1 180 ? -13.635 -5.019 -0.115 1.00 96.50 180 TYR A CA 1
ATOM 1385 C C . TYR A 1 180 ? -13.380 -5.988 -1.275 1.00 96.50 180 TYR A C 1
ATOM 1387 O O . TYR A 1 180 ? -12.401 -5.832 -2.010 1.00 96.50 180 TYR A O 1
ATOM 1395 N N . GLN A 1 181 ? -14.263 -6.972 -1.470 1.00 95.88 181 GLN A N 1
ATOM 1396 C CA . GLN A 1 181 ? -14.168 -7.928 -2.573 1.00 95.88 181 GLN A CA 1
ATOM 1397 C C . GLN A 1 181 ? -14.299 -7.241 -3.933 1.00 95.88 181 GLN A C 1
ATOM 1399 O O . GLN A 1 181 ? -13.462 -7.454 -4.810 1.00 95.88 181 GLN A O 1
ATOM 1404 N N . THR A 1 182 ? -15.296 -6.370 -4.092 1.00 95.19 182 THR A N 1
ATOM 1405 C CA . THR A 1 182 ? -15.517 -5.615 -5.332 1.00 95.19 182 THR A CA 1
ATOM 1406 C C . THR A 1 182 ? -14.295 -4.765 -5.663 1.00 95.19 182 THR A C 1
ATOM 1408 O O . THR A 1 182 ? -13.800 -4.822 -6.789 1.00 95.19 182 THR A O 1
ATOM 1411 N N . HIS A 1 183 ? -13.740 -4.060 -4.670 1.00 93.38 183 HIS A N 1
ATOM 1412 C CA . HIS A 1 183 ? -12.538 -3.249 -4.836 1.00 93.38 183 HIS A CA 1
ATOM 1413 C C . HIS A 1 183 ? -11.352 -4.073 -5.356 1.00 93.38 183 HIS A C 1
ATOM 1415 O O . HIS A 1 183 ? -10.767 -3.740 -6.389 1.00 93.38 183 HIS A O 1
ATOM 1421 N N . ARG A 1 184 ? -10.996 -5.164 -4.665 1.00 94.25 184 ARG A N 1
ATOM 1422 C CA . ARG A 1 184 ? -9.806 -5.963 -5.004 1.00 94.25 184 ARG A CA 1
ATOM 1423 C C . ARG A 1 184 ? -9.960 -6.748 -6.311 1.00 94.25 184 ARG A C 1
ATOM 1425 O O . ARG A 1 184 ? -9.010 -6.806 -7.086 1.00 94.25 184 ARG A O 1
ATOM 1432 N N . ILE A 1 185 ? -11.149 -7.286 -6.601 1.00 94.19 185 ILE A N 1
ATOM 1433 C CA . ILE A 1 185 ? -11.425 -8.012 -7.852 1.00 94.19 185 ILE A CA 1
ATOM 1434 C C . ILE A 1 185 ? -11.363 -7.046 -9.037 1.00 94.19 185 ILE A C 1
ATOM 1436 O O . ILE A 1 185 ? -10.663 -7.313 -10.015 1.00 94.19 185 ILE A O 1
ATOM 1440 N N . THR A 1 186 ? -12.022 -5.888 -8.926 1.00 93.88 186 THR A N 1
ATOM 1441 C CA . THR A 1 186 ? -12.005 -4.857 -9.975 1.00 93.88 186 THR A CA 1
ATOM 1442 C C . THR A 1 186 ? -10.591 -4.326 -10.194 1.00 93.88 186 THR A C 1
ATOM 1444 O O . THR A 1 186 ? -10.149 -4.185 -11.336 1.00 93.88 186 THR A O 1
ATOM 1447 N N . ARG A 1 187 ? -9.832 -4.087 -9.113 1.00 92.06 187 ARG A N 1
ATOM 1448 C CA . ARG A 1 187 ? -8.427 -3.677 -9.207 1.00 92.06 187 ARG A CA 1
ATOM 1449 C C . ARG A 1 187 ? -7.590 -4.724 -9.943 1.00 92.06 187 ARG A C 1
ATOM 1451 O O . ARG A 1 187 ? -6.893 -4.351 -10.883 1.00 92.06 187 ARG A O 1
ATOM 1458 N N . ASN A 1 188 ? -7.678 -6.001 -9.572 1.00 94.88 188 ASN A N 1
ATOM 1459 C CA . ASN A 1 188 ? -6.926 -7.072 -10.232 1.00 94.88 188 ASN A CA 1
ATOM 1460 C C . ASN A 1 188 ? -7.291 -7.215 -11.714 1.00 94.88 188 ASN A C 1
ATOM 1462 O O . ASN A 1 188 ? -6.399 -7.375 -12.545 1.00 94.88 188 ASN A O 1
ATOM 1466 N N . ALA A 1 189 ? -8.575 -7.108 -12.066 1.00 93.62 189 ALA A N 1
ATOM 1467 C CA . ALA A 1 189 ? -9.013 -7.132 -13.460 1.00 93.62 189 ALA A CA 1
A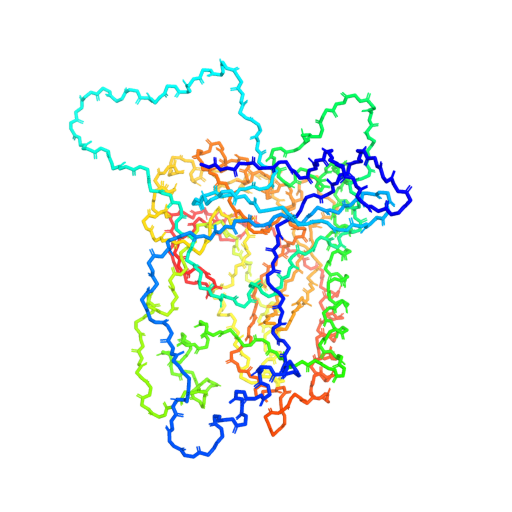TOM 1468 C C . ALA A 1 189 ? -8.411 -5.964 -14.263 1.00 93.62 189 ALA A C 1
ATOM 1470 O O . ALA A 1 189 ? -7.826 -6.177 -15.328 1.00 93.62 189 ALA A O 1
ATOM 1471 N N . ASN A 1 190 ? -8.472 -4.745 -13.715 1.00 93.50 190 ASN A N 1
ATOM 1472 C CA . ASN A 1 190 ? -7.899 -3.552 -14.341 1.00 93.50 190 ASN A CA 1
ATOM 1473 C C . ASN A 1 190 ? -6.372 -3.656 -14.495 1.00 93.50 190 ASN A C 1
ATOM 1475 O O . ASN A 1 190 ? -5.831 -3.302 -15.544 1.00 93.50 190 ASN A O 1
ATOM 1479 N N . GLN A 1 191 ? -5.666 -4.153 -13.473 1.00 94.31 191 GLN A N 1
ATOM 1480 C CA . GLN A 1 191 ? -4.212 -4.321 -13.535 1.00 94.31 191 GLN A CA 1
ATOM 1481 C C . GLN A 1 191 ? -3.812 -5.437 -14.499 1.00 94.31 191 GLN A C 1
ATOM 1483 O O . GLN A 1 191 ? -2.886 -5.231 -15.276 1.00 94.31 191 GLN A O 1
ATOM 1488 N N . ARG A 1 192 ? -4.536 -6.563 -14.556 1.00 94.31 192 ARG A N 1
ATOM 1489 C CA . ARG A 1 192 ? -4.304 -7.592 -15.583 1.00 94.31 192 ARG A CA 1
ATOM 1490 C C . ARG A 1 192 ? -4.419 -7.008 -16.977 1.00 94.31 192 ARG A C 1
ATOM 1492 O O . ARG A 1 192 ? -3.487 -7.151 -17.757 1.00 94.31 192 ARG A O 1
ATOM 1499 N N . ALA A 1 193 ? -5.527 -6.323 -17.267 1.00 93.94 193 ALA A N 1
ATOM 1500 C CA . ALA A 1 193 ? -5.752 -5.723 -18.576 1.00 93.94 193 ALA A CA 1
ATOM 1501 C C . ALA A 1 193 ? -4.598 -4.788 -18.970 1.00 93.94 193 ALA A C 1
ATOM 1503 O O . ALA A 1 193 ? -4.133 -4.840 -20.106 1.00 93.94 193 ALA A O 1
ATOM 1504 N N . ARG A 1 194 ? -4.086 -3.997 -18.016 1.00 93.50 194 ARG A N 1
ATOM 1505 C CA . ARG A 1 194 ? -2.917 -3.128 -18.207 1.00 93.50 194 ARG A CA 1
ATOM 1506 C C . ARG A 1 194 ? -1.623 -3.909 -18.451 1.00 93.50 194 ARG A C 1
ATOM 1508 O O . ARG A 1 194 ? -0.885 -3.549 -19.359 1.00 93.50 194 ARG A O 1
ATOM 1515 N N . LEU A 1 195 ? -1.325 -4.929 -17.647 1.00 93.38 195 LEU A N 1
ATOM 1516 C CA . LEU A 1 195 ? -0.072 -5.696 -17.719 1.00 93.38 195 LEU A CA 1
ATOM 1517 C C . LEU A 1 195 ? -0.004 -6.600 -18.959 1.00 93.38 195 LEU A C 1
ATOM 1519 O O . LEU A 1 195 ? 1.086 -6.907 -19.431 1.00 93.38 195 LEU A O 1
ATOM 1523 N N . THR A 1 196 ? -1.153 -7.005 -19.505 1.00 93.06 196 THR A N 1
ATOM 1524 C CA . THR A 1 196 ? -1.239 -7.785 -20.750 1.00 93.06 196 THR A CA 1
ATOM 1525 C C . THR A 1 196 ? -1.495 -6.931 -21.991 1.00 93.06 196 THR A C 1
ATOM 1527 O O . THR A 1 196 ? -1.667 -7.479 -23.080 1.00 93.06 196 THR A O 1
ATOM 1530 N N . ALA A 1 197 ? -1.578 -5.605 -21.851 1.00 93.62 197 ALA A N 1
ATOM 1531 C CA . ALA A 1 197 ? -1.832 -4.714 -22.974 1.00 93.62 197 ALA A CA 1
ATOM 1532 C C . ALA A 1 197 ? -0.659 -4.726 -23.964 1.00 93.62 197 ALA A C 1
ATOM 1534 O O . ALA A 1 197 ? 0.508 -4.837 -23.588 1.00 93.62 197 ALA A O 1
ATOM 1535 N N . SER A 1 198 ? -0.959 -4.566 -25.253 1.00 91.62 198 SER A N 1
ATOM 1536 C CA . SER A 1 198 ? 0.060 -4.566 -26.309 1.00 91.62 198 SER A CA 1
ATOM 1537 C C . SER A 1 198 ? 1.072 -3.422 -26.184 1.00 91.62 198 SER A C 1
ATOM 1539 O O . SER A 1 198 ? 2.180 -3.535 -26.708 1.00 91.62 198 SER A O 1
ATOM 1541 N N . ASP A 1 199 ? 0.677 -2.328 -25.535 1.00 92.12 199 ASP A N 1
ATOM 1542 C CA . ASP A 1 199 ? 1.462 -1.119 -25.288 1.00 92.12 199 ASP A CA 1
ATOM 1543 C C . ASP A 1 199 ? 2.001 -1.034 -23.849 1.00 92.12 199 ASP A C 1
ATOM 1545 O O . ASP A 1 199 ? 2.483 0.023 -23.434 1.00 92.12 199 ASP A O 1
ATOM 1549 N N . PHE A 1 200 ? 1.937 -2.128 -23.079 1.00 93.06 200 PHE A N 1
ATOM 1550 C CA . PHE A 1 200 ? 2.486 -2.172 -21.729 1.00 93.06 200 PHE A CA 1
ATOM 1551 C C . PHE A 1 200 ? 4.004 -1.905 -21.758 1.00 93.06 200 PHE A C 1
ATOM 1553 O O . PHE A 1 200 ? 4.744 -2.662 -22.388 1.00 93.06 200 PHE A O 1
ATOM 1560 N N . PRO A 1 201 ? 4.496 -0.847 -21.082 1.00 89.88 201 PRO A N 1
ATOM 1561 C CA . PRO A 1 201 ? 5.901 -0.449 -21.163 1.00 89.88 201 PRO A CA 1
ATOM 1562 C C . PRO A 1 201 ? 6.834 -1.323 -20.318 1.00 89.88 201 PRO A C 1
ATOM 1564 O O . PRO A 1 201 ? 8.045 -1.159 -20.418 1.00 89.88 201 PRO A O 1
ATOM 1567 N N . GLY A 1 202 ? 6.283 -2.207 -19.480 1.00 92.50 202 GLY A N 1
ATOM 1568 C CA . GLY A 1 202 ? 7.037 -3.078 -18.584 1.00 92.50 202 GLY A CA 1
ATOM 1569 C C . GLY A 1 202 ? 6.748 -2.821 -17.118 1.00 92.50 202 GLY A C 1
ATOM 1570 O O . GLY A 1 202 ? 6.041 -1.878 -16.742 1.00 92.50 202 GLY A O 1
ATOM 1571 N N . VAL A 1 203 ? 7.285 -3.706 -16.284 1.00 94.31 203 VAL A N 1
ATOM 1572 C CA . VAL A 1 203 ? 7.194 -3.572 -14.833 1.00 94.31 203 VAL A CA 1
ATOM 1573 C C . VAL A 1 203 ? 7.900 -2.295 -14.371 1.00 94.31 203 VAL A C 1
ATOM 1575 O O . VAL A 1 203 ? 8.882 -1.829 -14.945 1.00 94.31 203 VAL A O 1
ATOM 1578 N N . THR A 1 204 ? 7.360 -1.688 -13.327 1.00 93.94 204 THR A N 1
ATOM 1579 C CA . THR A 1 204 ? 7.891 -0.483 -12.704 1.00 93.94 204 THR A CA 1
ATOM 1580 C C . THR A 1 204 ? 8.888 -0.893 -11.630 1.00 93.94 204 THR A C 1
ATOM 1582 O O . THR A 1 204 ? 8.501 -1.275 -10.529 1.00 93.94 204 THR A O 1
ATOM 1585 N N . VAL A 1 205 ? 10.172 -0.794 -11.961 1.00 93.81 205 VAL A N 1
ATOM 1586 C CA . VAL A 1 205 ? 11.267 -1.090 -11.034 1.00 93.81 205 VAL A CA 1
ATOM 1587 C C . VAL A 1 205 ? 11.309 -0.062 -9.901 1.00 93.81 205 VAL A C 1
ATOM 1589 O O . VAL A 1 205 ? 11.307 1.143 -10.162 1.00 93.81 205 VAL A O 1
ATOM 1592 N N . ASP A 1 206 ? 11.366 -0.528 -8.652 1.00 93.12 206 ASP A N 1
ATOM 1593 C CA . ASP A 1 206 ? 11.510 0.320 -7.464 1.00 93.12 206 ASP A CA 1
ATOM 1594 C C . ASP A 1 206 ? 12.967 0.805 -7.329 1.00 93.12 206 ASP A C 1
ATOM 1596 O O . ASP A 1 206 ? 13.846 0.004 -7.010 1.00 93.12 206 ASP A O 1
ATOM 1600 N N . PRO A 1 207 ? 13.265 2.096 -7.580 1.00 92.44 207 PRO A N 1
ATOM 1601 C CA . PRO A 1 207 ? 14.641 2.574 -7.635 1.00 92.44 207 PRO A CA 1
ATOM 1602 C C . PRO A 1 207 ? 15.304 2.620 -6.256 1.00 92.44 207 PRO A C 1
ATOM 1604 O O . PRO A 1 207 ? 16.506 2.390 -6.172 1.00 92.44 207 PRO A O 1
ATOM 1607 N N . ILE A 1 208 ? 14.535 2.895 -5.194 1.00 94.38 208 ILE A N 1
ATOM 1608 C CA . ILE A 1 208 ? 15.062 2.944 -3.826 1.00 94.38 208 ILE A CA 1
ATOM 1609 C C . ILE A 1 208 ? 15.393 1.523 -3.391 1.00 94.38 208 ILE A C 1
ATOM 1611 O O . ILE A 1 208 ? 16.516 1.258 -2.977 1.00 94.38 208 ILE A O 1
ATOM 1615 N N . LEU A 1 209 ? 14.447 0.595 -3.551 1.00 95.94 209 LEU A N 1
ATOM 1616 C CA . LEU A 1 209 ? 14.683 -0.798 -3.189 1.00 95.94 209 LEU A CA 1
ATOM 1617 C C . LEU A 1 209 ? 15.807 -1.420 -4.020 1.00 95.94 209 LEU A C 1
ATOM 1619 O O . LEU A 1 209 ? 16.661 -2.092 -3.460 1.00 95.94 209 LEU A O 1
ATOM 1623 N N . ARG A 1 210 ? 15.856 -1.158 -5.333 1.00 95.44 210 ARG A N 1
ATOM 1624 C CA . ARG A 1 210 ? 16.937 -1.647 -6.200 1.00 95.44 210 ARG A CA 1
ATOM 1625 C C . ARG A 1 210 ? 18.310 -1.202 -5.702 1.00 95.44 210 ARG A C 1
ATOM 1627 O O . ARG A 1 210 ? 19.250 -1.985 -5.730 1.00 95.44 210 ARG A O 1
ATOM 1634 N N . GLU A 1 211 ? 18.435 0.040 -5.247 1.00 95.50 211 GLU A N 1
ATOM 1635 C CA . GLU A 1 211 ? 19.703 0.545 -4.724 1.00 95.50 211 GLU A CA 1
ATOM 1636 C C . GLU A 1 211 ? 20.021 0.027 -3.312 1.00 95.50 211 GLU A C 1
ATOM 1638 O O . GLU A 1 211 ? 21.179 -0.264 -3.022 1.00 95.50 211 GLU A O 1
ATOM 1643 N N . LEU A 1 212 ? 19.014 -0.177 -2.456 1.00 95.44 212 LEU A N 1
ATOM 1644 C CA . LEU A 1 212 ? 19.194 -0.869 -1.173 1.00 95.44 212 LEU A CA 1
ATOM 1645 C C . LEU A 1 212 ? 19.659 -2.318 -1.371 1.00 95.44 212 LEU A C 1
ATOM 1647 O O . LEU A 1 212 ? 20.522 -2.798 -0.645 1.00 95.44 212 LEU A O 1
ATOM 1651 N N . GLU A 1 213 ? 19.123 -3.014 -2.368 1.00 95.69 213 GLU A N 1
ATOM 1652 C CA . GLU A 1 213 ? 19.547 -4.372 -2.715 1.00 95.69 213 GLU A CA 1
ATOM 1653 C C . GLU A 1 213 ? 20.944 -4.390 -3.355 1.00 95.69 213 GLU A C 1
ATOM 1655 O O . GLU A 1 213 ? 21.707 -5.325 -3.127 1.00 95.69 213 GLU A O 1
ATOM 1660 N N . TYR A 1 214 ? 21.337 -3.330 -4.070 1.00 95.06 214 TYR A N 1
ATOM 1661 C CA . TYR A 1 214 ? 22.711 -3.165 -4.555 1.00 95.06 214 TYR A CA 1
ATOM 1662 C C . TYR A 1 214 ? 23.700 -2.956 -3.401 1.00 95.06 214 TYR A C 1
ATOM 1664 O O . TYR A 1 214 ? 24.771 -3.561 -3.379 1.00 95.06 214 TYR A O 1
ATOM 1672 N N . LEU A 1 215 ? 23.326 -2.159 -2.392 1.00 94.62 215 LEU A N 1
ATOM 1673 C CA . LEU A 1 215 ? 24.101 -2.023 -1.154 1.00 94.62 215 LEU A CA 1
ATOM 1674 C C . LEU A 1 215 ? 24.326 -3.393 -0.483 1.00 94.62 215 LEU A C 1
ATOM 1676 O O . LEU A 1 215 ? 25.417 -3.634 0.037 1.00 94.62 215 LEU A O 1
ATOM 1680 N N . ARG A 1 216 ? 23.336 -4.291 -0.570 1.00 93.88 216 ARG A N 1
ATOM 1681 C CA . ARG A 1 216 ? 23.324 -5.656 -0.009 1.00 93.88 216 ARG A CA 1
ATOM 1682 C C . ARG A 1 216 ? 23.917 -6.739 -0.926 1.00 93.88 216 ARG A C 1
ATOM 1684 O O . ARG A 1 216 ? 23.750 -7.915 -0.629 1.00 93.88 216 ARG A O 1
ATOM 1691 N N . ASP A 1 217 ? 24.579 -6.367 -2.024 1.00 94.12 217 ASP A N 1
ATOM 1692 C CA . ASP A 1 217 ? 25.215 -7.305 -2.969 1.00 94.12 217 ASP A CA 1
ATOM 1693 C C . ASP A 1 217 ? 24.252 -8.317 -3.616 1.00 94.12 217 ASP A C 1
ATOM 1695 O O . ASP A 1 217 ? 24.625 -9.442 -3.949 1.00 94.12 217 ASP A O 1
ATOM 1699 N N . ASN A 1 218 ? 22.998 -7.921 -3.838 1.00 93.56 218 ASN A N 1
ATOM 1700 C CA . ASN A 1 218 ? 22.029 -8.779 -4.507 1.00 93.56 218 ASN A CA 1
ATOM 1701 C C . ASN A 1 218 ? 22.341 -8.901 -6.013 1.00 93.56 218 ASN A C 1
ATOM 1703 O O . ASN A 1 218 ? 22.282 -7.923 -6.765 1.00 93.56 218 ASN A O 1
ATOM 1707 N N . SER A 1 219 ? 22.627 -10.121 -6.475 1.00 93.25 219 SER A N 1
ATOM 1708 C CA . SER A 1 219 ? 23.011 -10.413 -7.862 1.00 93.25 219 SER A CA 1
ATOM 1709 C C . SER A 1 219 ? 21.970 -9.995 -8.903 1.00 93.25 219 SER A C 1
ATOM 1711 O O . SER A 1 219 ? 22.354 -9.618 -10.007 1.00 93.25 219 SER A O 1
ATOM 1713 N N . ALA A 1 220 ? 20.681 -9.983 -8.549 1.00 91.81 220 ALA A N 1
ATOM 1714 C CA . ALA A 1 220 ? 19.589 -9.584 -9.441 1.00 91.81 220 ALA A CA 1
ATOM 1715 C C . ALA A 1 220 ? 19.684 -8.118 -9.900 1.00 91.81 220 ALA A C 1
ATOM 1717 O O . ALA A 1 220 ? 19.169 -7.743 -10.956 1.00 91.81 220 ALA A O 1
ATOM 1718 N N . VAL A 1 221 ? 20.317 -7.257 -9.093 1.00 93.69 221 VAL A N 1
ATOM 1719 C CA . VAL A 1 221 ? 20.375 -5.812 -9.353 1.00 93.69 221 VAL A CA 1
ATOM 1720 C C . VAL A 1 221 ? 21.760 -5.324 -9.746 1.00 93.69 221 VAL A C 1
ATOM 1722 O O . VAL A 1 221 ? 21.847 -4.286 -10.396 1.00 93.69 221 VAL A O 1
ATOM 1725 N N . ILE A 1 222 ? 22.828 -6.061 -9.415 1.00 91.75 222 ILE A N 1
ATOM 1726 C CA . ILE A 1 222 ? 24.218 -5.699 -9.748 1.00 91.75 222 ILE A CA 1
ATOM 1727 C C . ILE A 1 222 ? 24.397 -5.325 -11.232 1.00 91.75 222 ILE A C 1
ATOM 1729 O O . ILE A 1 222 ? 24.975 -4.267 -11.487 1.00 91.75 222 ILE A O 1
ATOM 1733 N N . PRO A 1 223 ? 23.854 -6.072 -12.219 1.00 91.44 223 PRO A N 1
ATOM 1734 C CA . PRO A 1 223 ? 23.998 -5.720 -13.635 1.00 91.44 223 PRO A CA 1
ATOM 1735 C C . PRO A 1 223 ? 23.396 -4.361 -14.026 1.00 91.44 223 PRO A C 1
ATOM 1737 O O . PRO A 1 223 ? 23.724 -3.825 -15.081 1.00 91.44 223 PRO A O 1
ATOM 1740 N N . ALA A 1 224 ? 22.504 -3.797 -13.205 1.00 89.06 224 ALA A N 1
ATOM 1741 C CA . ALA A 1 224 ? 21.882 -2.501 -13.462 1.00 89.06 224 ALA A CA 1
ATOM 1742 C C . ALA A 1 224 ? 22.768 -1.302 -13.068 1.00 89.06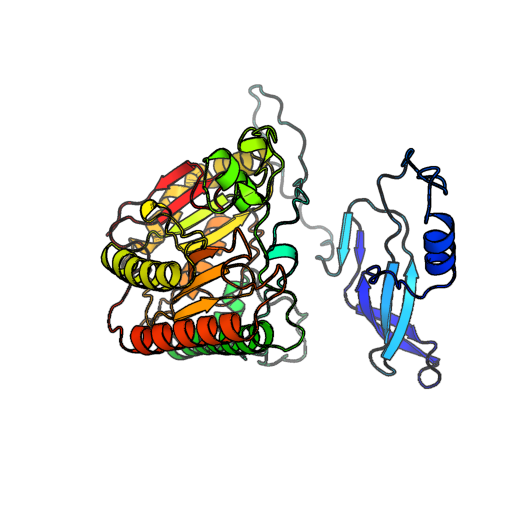 224 ALA A C 1
ATOM 1744 O O . ALA A 1 224 ? 22.379 -0.161 -13.335 1.00 89.06 224 ALA A O 1
ATOM 1745 N N . PHE A 1 225 ? 23.929 -1.532 -12.442 1.00 92.38 225 PHE A N 1
ATOM 1746 C CA . PHE A 1 225 ? 24.852 -0.488 -11.994 1.00 92.38 225 PHE A CA 1
ATOM 1747 C C . PHE A 1 225 ? 26.198 -0.575 -12.739 1.00 92.38 225 PHE A C 1
ATOM 1749 O O . PHE A 1 225 ? 26.680 -1.672 -13.018 1.00 92.38 225 PHE A O 1
ATOM 1756 N N . PRO A 1 226 ? 26.837 0.565 -13.072 1.00 90.75 226 PRO A N 1
ATOM 1757 C CA . PRO A 1 226 ? 28.191 0.576 -13.620 1.00 90.75 226 PRO A CA 1
ATOM 1758 C C . PRO A 1 226 ? 29.198 -0.117 -12.697 1.00 90.75 226 PRO A C 1
ATOM 1760 O O . PRO A 1 226 ? 29.087 -0.044 -11.472 1.00 90.75 226 PRO A O 1
ATOM 1763 N N . VAL A 1 227 ? 30.231 -0.723 -13.287 1.00 89.12 227 VAL A N 1
ATOM 1764 C CA . VAL A 1 227 ? 31.347 -1.309 -12.530 1.00 89.12 227 VAL A CA 1
ATOM 1765 C C . VAL A 1 227 ? 31.968 -0.242 -11.626 1.00 89.12 227 VAL A C 1
ATOM 1767 O O . VAL A 1 227 ? 32.313 0.845 -12.088 1.00 89.12 227 VAL A O 1
ATOM 1770 N N . GLY A 1 228 ? 32.097 -0.554 -10.335 1.00 84.94 228 GLY A N 1
ATOM 1771 C CA . GLY A 1 228 ? 32.638 0.372 -9.339 1.00 84.94 228 GLY A CA 1
ATOM 1772 C C . GLY A 1 228 ? 31.674 1.481 -8.904 1.00 84.94 228 GLY A C 1
ATOM 1773 O O . GLY A 1 228 ? 32.126 2.447 -8.294 1.00 84.94 228 GLY A O 1
ATOM 1774 N N . HIS A 1 229 ? 30.368 1.377 -9.194 1.00 90.88 229 HIS A N 1
ATOM 1775 C CA . HIS A 1 229 ? 29.378 2.314 -8.660 1.00 90.88 229 HIS A CA 1
ATOM 1776 C C . HIS A 1 229 ? 29.442 2.334 -7.126 1.00 90.88 229 HIS A C 1
ATOM 1778 O O . HIS A 1 229 ? 29.224 1.314 -6.468 1.00 90.88 229 HIS A O 1
ATOM 1784 N N . GLU A 1 230 ? 29.707 3.514 -6.564 1.00 92.19 230 GLU A N 1
ATOM 1785 C CA . GLU A 1 230 ? 29.886 3.712 -5.127 1.00 92.19 230 GLU A CA 1
ATOM 1786 C C . GLU A 1 230 ? 28.626 3.318 -4.347 1.00 92.19 230 GLU A C 1
ATOM 1788 O O . GLU A 1 230 ? 27.498 3.662 -4.718 1.00 92.19 230 GLU A O 1
ATOM 1793 N N . LYS A 1 231 ? 28.815 2.582 -3.252 1.00 92.94 231 LYS A N 1
ATOM 1794 C CA . LYS A 1 231 ? 27.731 2.235 -2.337 1.00 92.94 231 LYS A CA 1
ATOM 1795 C C . LYS A 1 231 ? 27.468 3.410 -1.403 1.00 92.94 231 LYS A C 1
ATOM 1797 O O . LYS A 1 231 ? 28.349 3.839 -0.664 1.00 92.94 231 LYS A O 1
ATOM 1802 N N . ARG A 1 232 ? 26.240 3.928 -1.431 1.00 92.62 232 ARG A N 1
ATOM 1803 C CA . ARG A 1 232 ? 25.805 5.018 -0.551 1.00 92.62 232 ARG A CA 1
ATOM 1804 C C . ARG A 1 232 ? 25.302 4.467 0.780 1.00 92.62 232 ARG A C 1
ATOM 1806 O O . ARG A 1 232 ? 24.819 3.341 0.855 1.00 92.62 232 ARG A O 1
ATOM 1813 N N . HIS A 1 233 ? 25.370 5.288 1.823 1.00 91.12 233 HIS A N 1
ATOM 1814 C CA . HIS A 1 233 ? 24.774 4.952 3.113 1.00 91.12 233 HIS A CA 1
ATOM 1815 C C . HIS A 1 233 ? 23.245 4.811 2.995 1.00 91.12 233 HIS A C 1
ATOM 1817 O O . HIS A 1 233 ? 22.607 5.579 2.271 1.00 91.12 233 HIS A O 1
ATOM 1823 N N . GLU A 1 234 ? 22.643 3.884 3.745 1.00 89.25 234 GLU A N 1
ATOM 1824 C CA . GLU A 1 234 ? 21.208 3.567 3.666 1.00 89.25 234 GLU A CA 1
ATOM 1825 C C . GLU A 1 234 ? 20.310 4.802 3.847 1.00 89.25 234 GLU A C 1
ATOM 1827 O O . GLU A 1 234 ? 19.359 5.005 3.092 1.00 89.25 234 GLU A O 1
ATOM 1832 N N . SER A 1 235 ? 20.661 5.692 4.779 1.00 87.44 235 SER A N 1
ATOM 1833 C CA . SER A 1 235 ? 19.927 6.945 5.009 1.00 87.44 235 SER A CA 1
ATOM 1834 C C . SER A 1 235 ? 19.935 7.912 3.820 1.00 87.44 235 SER A C 1
ATOM 1836 O O . SER A 1 235 ? 19.014 8.717 3.685 1.00 87.44 235 SER A O 1
ATOM 1838 N N . ALA A 1 236 ? 20.949 7.833 2.955 1.00 90.31 236 ALA A N 1
ATOM 1839 C CA . ALA A 1 236 ? 21.038 8.619 1.728 1.00 90.31 236 ALA A CA 1
ATOM 1840 C C . ALA A 1 236 ? 20.287 7.967 0.552 1.00 90.31 236 ALA A C 1
ATOM 1842 O O . ALA A 1 236 ? 19.966 8.655 -0.424 1.00 90.31 236 ALA A O 1
ATOM 1843 N N . ILE A 1 237 ? 20.023 6.658 0.630 1.00 92.62 237 ILE A N 1
ATOM 1844 C CA . ILE A 1 237 ? 19.247 5.904 -0.361 1.00 92.62 237 ILE A CA 1
ATOM 1845 C C . ILE A 1 237 ? 17.749 6.062 -0.080 1.00 92.62 237 ILE A C 1
ATOM 1847 O O . ILE A 1 237 ? 17.009 6.486 -0.970 1.00 92.62 237 ILE A O 1
ATOM 1851 N N . ASP A 1 238 ? 17.306 5.786 1.154 1.00 93.69 238 ASP A N 1
ATOM 1852 C CA . ASP A 1 238 ? 15.914 5.973 1.574 1.00 93.69 238 ASP A CA 1
ATOM 1853 C C . ASP A 1 238 ? 15.773 7.086 2.633 1.00 93.69 238 ASP A C 1
ATOM 1855 O O . ASP A 1 238 ? 15.963 6.852 3.834 1.00 93.69 238 ASP A O 1
ATOM 1859 N N . PRO A 1 239 ? 15.400 8.312 2.213 1.00 90.25 239 PRO A N 1
ATOM 1860 C CA . PRO A 1 239 ? 15.170 9.428 3.126 1.00 90.25 239 PRO A CA 1
ATOM 1861 C C . PRO A 1 239 ? 13.760 9.420 3.742 1.00 90.25 239 PRO A C 1
ATOM 1863 O O . PRO A 1 239 ? 13.395 10.358 4.452 1.00 90.25 239 PRO A O 1
ATOM 1866 N N . ARG A 1 240 ? 12.908 8.436 3.419 1.00 92.25 240 ARG A N 1
ATOM 1867 C CA . ARG A 1 240 ? 11.483 8.461 3.769 1.00 92.25 240 ARG A CA 1
ATOM 1868 C C . ARG A 1 240 ? 11.265 7.890 5.167 1.00 92.25 240 ARG A C 1
ATOM 1870 O O . ARG A 1 240 ? 11.197 6.676 5.340 1.00 92.25 240 ARG A O 1
ATOM 1877 N N . ASN A 1 241 ? 11.036 8.765 6.141 1.00 93.44 241 ASN A N 1
ATOM 1878 C CA . ASN A 1 241 ? 10.593 8.345 7.468 1.00 93.44 241 ASN A CA 1
ATOM 1879 C C . ASN A 1 241 ? 9.067 8.350 7.559 1.00 93.44 241 ASN A C 1
ATOM 1881 O O . ASN A 1 241 ? 8.391 9.188 6.951 1.00 93.44 241 ASN A O 1
ATOM 1885 N N . CYS A 1 242 ? 8.532 7.379 8.292 1.00 94.62 242 CYS A N 1
ATOM 1886 C CA . CYS A 1 242 ? 7.102 7.152 8.469 1.00 94.62 242 CYS A CA 1
ATOM 1887 C C . CYS A 1 242 ? 6.782 6.914 9.956 1.00 94.62 242 CYS A C 1
ATOM 1889 O O . CYS A 1 242 ? 7.682 6.597 10.730 1.00 94.62 242 CYS A O 1
ATOM 1891 N N . LEU A 1 243 ? 5.507 7.051 10.330 1.00 96.44 243 LEU A N 1
ATOM 1892 C CA . LEU A 1 243 ? 4.944 6.616 11.618 1.00 96.44 243 LEU A CA 1
ATOM 1893 C C . LEU A 1 243 ? 3.684 5.806 11.320 1.00 96.44 243 LEU A C 1
ATOM 1895 O O . LEU A 1 243 ? 2.755 6.332 10.696 1.00 96.44 243 LEU A O 1
ATOM 1899 N N . VAL A 1 244 ? 3.673 4.530 11.698 1.00 96.62 244 VAL A N 1
ATOM 1900 C CA . VAL A 1 244 ? 2.666 3.569 11.234 1.00 96.62 244 VAL A CA 1
ATOM 1901 C C . VAL A 1 244 ? 2.327 2.571 12.337 1.00 96.62 244 VAL A C 1
ATOM 1903 O O . VAL A 1 244 ? 3.208 2.142 13.074 1.00 96.62 244 VAL A O 1
ATOM 1906 N N . PHE A 1 245 ? 1.060 2.170 12.412 1.00 97.62 245 PHE A N 1
ATOM 1907 C CA . PHE A 1 245 ? 0.624 1.009 13.181 1.00 97.62 245 PHE A CA 1
ATOM 1908 C C . PHE A 1 245 ? 0.579 -0.229 12.290 1.00 97.62 245 PHE A C 1
ATOM 1910 O O . PHE A 1 245 ? -0.114 -0.247 11.262 1.00 97.62 245 PHE A O 1
ATOM 1917 N N . TRP A 1 246 ? 1.318 -1.256 12.684 1.00 97.31 246 TRP A N 1
ATOM 1918 C CA . TRP A 1 246 ? 1.411 -2.534 11.998 1.00 97.31 246 TRP A CA 1
ATOM 1919 C C . TRP A 1 246 ? 0.707 -3.632 12.783 1.00 97.31 246 TRP A C 1
ATOM 1921 O O . TRP A 1 246 ? 0.650 -3.611 14.008 1.00 97.31 246 TRP A O 1
ATOM 1931 N N . ALA A 1 247 ? 0.178 -4.600 12.044 1.00 97.25 247 ALA A N 1
ATOM 1932 C CA . 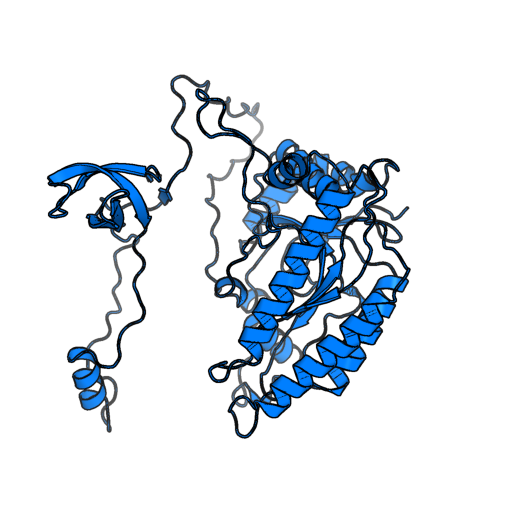ALA A 1 247 ? -0.193 -5.903 12.563 1.00 97.25 247 ALA A CA 1
ATOM 1933 C C . ALA A 1 247 ? 0.698 -6.961 11.912 1.00 97.25 247 ALA A C 1
ATOM 1935 O O . ALA A 1 247 ? 0.923 -6.938 10.693 1.00 97.25 247 ALA A O 1
ATOM 1936 N N . ARG A 1 248 ? 1.203 -7.897 12.717 1.00 94.25 248 ARG A N 1
ATOM 1937 C CA . ARG A 1 248 ? 2.028 -9.003 12.230 1.00 94.25 248 ARG A CA 1
ATOM 1938 C C . ARG A 1 248 ? 1.147 -10.190 11.833 1.00 94.25 248 ARG A C 1
ATOM 1940 O O . ARG A 1 248 ? 0.258 -10.546 12.604 1.00 94.25 248 ARG A O 1
ATOM 1947 N N . PRO A 1 249 ? 1.345 -10.781 10.640 1.00 96.75 249 PRO A N 1
ATOM 1948 C CA . PRO A 1 249 ? 0.639 -12.000 10.272 1.00 96.75 249 PRO A CA 1
ATOM 1949 C C . PRO A 1 249 ? 1.031 -13.155 11.188 1.00 96.75 249 PRO A C 1
ATOM 1951 O O . PRO A 1 249 ? 2.167 -13.206 11.664 1.00 96.75 249 PRO A O 1
ATOM 1954 N N . THR A 1 250 ? 0.111 -14.094 11.386 1.00 97.50 250 THR A N 1
ATOM 1955 C CA . THR A 1 250 ? 0.393 -15.334 12.116 1.00 97.50 250 THR A CA 1
ATOM 1956 C C . THR A 1 250 ? 1.381 -16.223 11.388 1.00 97.50 250 THR A C 1
ATOM 1958 O O . THR A 1 250 ? 1.597 -16.073 10.181 1.00 97.50 250 THR A O 1
ATOM 1961 N N . VAL A 1 251 ? 1.939 -17.209 12.094 1.00 97.12 251 VAL A N 1
ATOM 1962 C CA . VAL A 1 251 ? 2.759 -18.268 11.483 1.00 97.12 251 VAL A CA 1
ATOM 1963 C C . VAL A 1 251 ? 2.030 -18.921 10.307 1.00 97.12 251 VAL A C 1
ATOM 1965 O O . VAL A 1 251 ? 2.603 -19.009 9.221 1.00 97.12 251 VAL A O 1
ATOM 1968 N N . ALA A 1 252 ? 0.749 -19.261 10.471 1.00 97.06 252 ALA A N 1
ATOM 1969 C CA . ALA A 1 252 ? -0.056 -19.871 9.413 1.00 97.06 252 ALA A CA 1
ATOM 1970 C C . ALA A 1 252 ? -0.205 -18.965 8.175 1.00 97.06 252 ALA A C 1
ATOM 1972 O O . ALA A 1 252 ? -0.071 -19.423 7.037 1.00 97.06 252 ALA A O 1
ATOM 1973 N N . VAL A 1 253 ? -0.439 -17.662 8.371 1.00 98.06 253 VAL A N 1
ATOM 1974 C CA . VAL A 1 253 ? -0.525 -16.702 7.258 1.00 98.06 253 VAL A CA 1
ATOM 1975 C C . VAL A 1 253 ? 0.841 -16.481 6.606 1.00 98.06 253 VAL A C 1
ATOM 1977 O O . VAL A 1 253 ? 0.928 -16.384 5.380 1.00 98.06 253 VAL A O 1
ATOM 1980 N N . MET A 1 254 ? 1.917 -16.423 7.393 1.00 98.06 254 MET A N 1
ATOM 1981 C CA . MET A 1 254 ? 3.281 -16.317 6.871 1.00 98.06 254 MET A CA 1
ATOM 1982 C C . MET A 1 254 ? 3.671 -17.548 6.043 1.00 98.06 254 MET A C 1
ATOM 1984 O O . MET A 1 254 ? 4.343 -17.395 5.025 1.00 98.06 254 MET A O 1
ATOM 1988 N N . ASP A 1 255 ? 3.236 -18.750 6.426 1.00 98.06 255 ASP A N 1
ATOM 1989 C CA . ASP A 1 255 ? 3.466 -19.981 5.659 1.00 98.06 255 ASP A CA 1
ATOM 1990 C C . ASP A 1 255 ? 2.702 -19.978 4.334 1.00 98.06 255 ASP A C 1
ATOM 1992 O O . ASP A 1 255 ? 3.285 -20.276 3.287 1.00 98.06 255 ASP A O 1
ATOM 1996 N N . LEU A 1 256 ? 1.438 -19.542 4.351 1.00 98.25 256 LEU A N 1
ATOM 1997 C CA . LEU A 1 256 ? 0.654 -19.321 3.134 1.00 98.25 256 LEU A CA 1
ATOM 1998 C C . LEU A 1 256 ? 1.358 -18.334 2.191 1.00 98.25 256 LEU A C 1
ATOM 2000 O O . LEU A 1 256 ? 1.518 -18.614 1.001 1.00 98.25 256 LEU A O 1
ATOM 2004 N N . ILE A 1 257 ? 1.822 -17.196 2.716 1.00 98.62 257 ILE A N 1
ATOM 2005 C CA . ILE A 1 257 ? 2.564 -16.197 1.936 1.00 98.62 257 ILE A CA 1
ATOM 2006 C C . ILE A 1 257 ? 3.870 -16.787 1.396 1.00 98.62 257 ILE A C 1
ATOM 2008 O O . ILE A 1 257 ? 4.191 -16.575 0.226 1.00 98.62 257 ILE A O 1
ATOM 2012 N N . GLY A 1 258 ? 4.600 -17.551 2.209 1.00 98.56 258 GLY A N 1
ATOM 2013 C CA . GLY A 1 258 ? 5.846 -18.204 1.817 1.00 98.56 258 GLY A CA 1
ATOM 2014 C C . GLY A 1 258 ? 5.657 -19.161 0.640 1.00 98.56 258 GLY A C 1
ATOM 2015 O O . GLY A 1 258 ? 6.428 -19.114 -0.319 1.00 98.56 258 GLY A O 1
ATOM 2016 N N . GLY A 1 259 ? 4.589 -19.966 0.651 1.00 98.44 259 GLY A N 1
ATOM 2017 C CA . GLY A 1 259 ? 4.230 -20.833 -0.476 1.00 98.44 259 GLY A CA 1
ATOM 2018 C C . GLY A 1 259 ? 3.961 -20.048 -1.767 1.00 98.44 259 GLY A C 1
ATOM 2019 O O . GLY A 1 259 ? 4.450 -20.417 -2.839 1.00 98.44 259 GLY A O 1
ATOM 2020 N N . VAL A 1 260 ? 3.259 -18.914 -1.668 1.00 98.75 260 VAL A N 1
ATOM 2021 C CA . VAL A 1 260 ? 3.037 -18.011 -2.810 1.00 98.75 260 VAL A CA 1
ATOM 2022 C C . VAL A 1 260 ? 4.356 -17.411 -3.308 1.00 98.75 260 VAL A C 1
ATOM 2024 O O . VAL A 1 260 ? 4.643 -17.476 -4.504 1.00 98.75 260 VAL A O 1
ATOM 2027 N N . GLN A 1 261 ? 5.190 -16.870 -2.414 1.00 98.69 261 GLN A N 1
ATOM 2028 C CA . GLN A 1 261 ? 6.487 -16.279 -2.763 1.00 98.69 261 GLN A CA 1
ATOM 2029 C C . GLN A 1 261 ? 7.402 -17.280 -3.477 1.00 98.69 261 GLN A C 1
ATOM 2031 O O . GLN A 1 261 ? 8.032 -16.920 -4.470 1.00 98.69 261 GLN A O 1
ATOM 2036 N N . GLN A 1 262 ? 7.436 -18.541 -3.032 1.00 98.50 262 GLN A N 1
ATOM 2037 C CA . GLN A 1 262 ? 8.216 -19.596 -3.683 1.00 98.50 262 GLN A CA 1
ATOM 2038 C C . GLN A 1 262 ? 7.774 -19.830 -5.130 1.00 98.50 262 GLN A C 1
ATOM 2040 O O . GLN A 1 262 ? 8.617 -19.929 -6.020 1.00 98.50 262 GLN A O 1
ATOM 2045 N N . ARG A 1 263 ? 6.464 -19.891 -5.395 1.00 98.19 263 ARG A N 1
ATOM 2046 C CA . ARG A 1 263 ? 5.941 -20.066 -6.761 1.00 98.19 263 ARG A CA 1
ATOM 2047 C C . ARG A 1 263 ? 6.265 -18.877 -7.655 1.00 98.19 263 ARG A C 1
ATOM 2049 O O . ARG A 1 263 ? 6.700 -19.078 -8.785 1.00 98.19 263 ARG A O 1
ATOM 2056 N N . LEU A 1 264 ? 6.109 -17.659 -7.137 1.00 98.50 264 LEU A N 1
ATOM 2057 C CA . LEU A 1 264 ? 6.463 -16.438 -7.862 1.00 98.50 264 LEU A CA 1
ATOM 2058 C C . LEU A 1 264 ? 7.959 -16.417 -8.213 1.00 98.50 264 LEU A C 1
ATOM 2060 O O . LEU A 1 264 ? 8.303 -16.177 -9.365 1.00 98.50 264 LEU A O 1
ATOM 2064 N N . LYS A 1 265 ? 8.838 -16.752 -7.258 1.00 97.81 265 LYS A N 1
ATOM 2065 C CA . LYS A 1 265 ? 10.295 -16.837 -7.466 1.00 97.81 265 LYS A CA 1
ATOM 2066 C C . LYS A 1 265 ? 10.718 -17.917 -8.460 1.00 97.81 265 LYS A C 1
ATOM 2068 O O . LYS A 1 265 ? 11.700 -17.723 -9.163 1.00 97.81 265 LYS A O 1
ATOM 2073 N N . ARG A 1 266 ? 10.006 -19.048 -8.536 1.00 98.00 266 ARG A N 1
ATOM 2074 C CA . ARG A 1 266 ? 10.294 -20.089 -9.544 1.00 98.00 266 ARG A CA 1
ATOM 2075 C C . ARG A 1 266 ? 10.103 -19.576 -10.970 1.00 98.00 266 ARG A C 1
ATOM 2077 O O . ARG A 1 266 ? 10.815 -20.023 -11.859 1.00 98.00 266 ARG A O 1
ATOM 2084 N N . PHE A 1 267 ? 9.149 -18.668 -11.181 1.00 97.50 267 PHE A N 1
ATOM 2085 C CA . PHE A 1 267 ? 8.929 -18.038 -12.482 1.00 97.50 267 PHE A CA 1
ATOM 2086 C C . PHE A 1 267 ? 9.839 -16.826 -12.704 1.00 97.50 267 PHE A C 1
ATOM 2088 O O . PHE A 1 267 ? 10.390 -16.672 -13.788 1.00 97.50 267 PHE A O 1
ATOM 2095 N N . ALA A 1 268 ? 9.978 -15.974 -11.687 1.00 97.56 268 ALA A N 1
ATOM 2096 C CA . ALA A 1 268 ? 10.759 -14.742 -11.716 1.00 97.56 268 ALA A CA 1
ATOM 2097 C C . ALA A 1 268 ? 11.880 -14.799 -10.654 1.00 97.56 268 ALA A C 1
ATOM 2099 O O . ALA A 1 268 ? 11.685 -14.317 -9.529 1.00 97.56 268 ALA A O 1
ATOM 2100 N N . PRO A 1 269 ? 13.030 -15.437 -10.960 1.00 97.31 269 PRO A N 1
ATOM 2101 C CA . PRO A 1 269 ? 14.132 -15.614 -10.015 1.00 97.31 269 PRO A CA 1
ATOM 2102 C C . PRO A 1 269 ? 14.704 -14.314 -9.452 1.00 97.31 269 PRO A C 1
ATOM 2104 O O . PRO A 1 269 ? 15.166 -14.318 -8.309 1.00 97.31 269 PRO A O 1
ATOM 2107 N N . ASP A 1 270 ? 14.616 -13.204 -10.183 1.00 96.62 270 ASP A N 1
ATOM 2108 C CA . ASP A 1 270 ? 15.145 -11.900 -9.779 1.00 96.62 270 ASP A CA 1
ATOM 2109 C C . ASP A 1 270 ? 14.108 -11.013 -9.066 1.00 96.62 270 ASP A C 1
ATOM 2111 O O . ASP A 1 270 ? 14.413 -9.907 -8.607 1.00 96.62 270 ASP A O 1
ATOM 2115 N N . LEU A 1 271 ? 12.874 -11.500 -8.897 1.00 97.56 271 LEU A N 1
ATOM 2116 C CA . LEU A 1 271 ? 11.841 -10.823 -8.116 1.00 97.56 271 LEU A CA 1
ATOM 2117 C C . LEU A 1 271 ? 12.295 -10.640 -6.665 1.00 97.56 271 LEU A C 1
ATOM 2119 O O . LEU A 1 271 ? 12.674 -11.603 -5.998 1.00 97.56 271 LEU A O 1
ATOM 2123 N N . TRP A 1 272 ? 12.198 -9.431 -6.119 1.00 98.06 272 TRP A N 1
ATOM 2124 C CA . TRP A 1 272 ? 12.450 -9.240 -4.695 1.00 98.06 272 TRP A CA 1
ATOM 2125 C C . TRP A 1 272 ? 11.248 -9.726 -3.888 1.00 98.06 272 TRP A C 1
ATOM 2127 O O . TRP A 1 272 ? 10.112 -9.337 -4.171 1.00 98.06 272 TRP A O 1
ATOM 2137 N N . ILE A 1 273 ? 11.498 -10.551 -2.873 1.00 97.88 273 ILE A N 1
ATOM 2138 C CA . ILE A 1 273 ? 10.479 -11.042 -1.944 1.00 97.88 273 ILE A CA 1
ATOM 2139 C C . ILE A 1 273 ? 10.663 -10.378 -0.582 1.00 97.88 273 ILE A C 1
ATOM 2141 O O . ILE A 1 273 ? 11.784 -10.252 -0.094 1.00 97.88 273 ILE A O 1
ATOM 2145 N N . MET A 1 274 ? 9.557 -9.963 0.033 1.00 97.69 274 MET A N 1
ATOM 2146 C CA . MET A 1 274 ? 9.558 -9.445 1.398 1.00 97.69 274 MET A CA 1
ATOM 2147 C C . MET A 1 274 ? 10.072 -10.540 2.343 1.00 97.69 274 MET A C 1
ATOM 2149 O O . MET A 1 274 ? 9.483 -11.627 2.348 1.00 97.69 274 MET A O 1
ATOM 2153 N N . PRO A 1 275 ? 11.129 -10.287 3.139 1.00 97.25 275 PRO A N 1
ATOM 2154 C CA . PRO A 1 275 ? 11.591 -11.242 4.138 1.00 97.25 275 PRO A CA 1
ATOM 2155 C C . PRO A 1 275 ? 10.466 -11.623 5.099 1.00 97.25 275 PRO A C 1
ATOM 2157 O O . PRO A 1 275 ? 9.624 -10.790 5.433 1.00 97.25 275 PRO A O 1
ATOM 2160 N N . ARG A 1 276 ? 10.469 -12.871 5.573 1.00 96.50 276 ARG A N 1
ATOM 2161 C CA . ARG A 1 276 ? 9.398 -13.409 6.422 1.00 96.50 276 ARG A CA 1
ATOM 2162 C C . ARG A 1 276 ? 9.138 -12.544 7.658 1.00 96.50 276 ARG A C 1
ATOM 2164 O O . ARG A 1 276 ? 8.001 -12.150 7.889 1.00 96.50 276 ARG A O 1
ATOM 2171 N N . ASP A 1 277 ? 10.188 -12.170 8.385 1.00 94.56 277 ASP A N 1
ATOM 2172 C CA . ASP A 1 277 ? 10.078 -11.345 9.601 1.00 94.56 277 ASP A CA 1
ATOM 2173 C C . ASP A 1 277 ? 9.669 -9.889 9.319 1.00 94.56 277 ASP A C 1
ATOM 2175 O O . ASP A 1 277 ? 9.224 -9.155 10.207 1.00 94.56 277 ASP A O 1
ATOM 2179 N N . ASN A 1 278 ? 9.753 -9.481 8.054 1.00 96.12 278 ASN A N 1
ATOM 2180 C CA . ASN A 1 278 ? 9.360 -8.165 7.581 1.00 96.12 278 ASN A CA 1
ATOM 2181 C C . ASN A 1 278 ? 7.921 -8.142 7.052 1.00 96.12 278 ASN A C 1
ATOM 2183 O O . ASN A 1 278 ? 7.434 -7.064 6.714 1.00 96.12 278 ASN A O 1
ATOM 2187 N N . LEU A 1 279 ? 7.215 -9.277 6.986 1.00 97.44 279 LEU A N 1
ATOM 2188 C CA . LEU A 1 279 ? 5.803 -9.304 6.612 1.00 97.44 279 LEU A CA 1
ATOM 2189 C C . LEU A 1 279 ? 4.967 -8.544 7.654 1.00 97.44 279 LEU A C 1
ATOM 2191 O O . LEU A 1 279 ? 5.098 -8.737 8.867 1.00 97.44 279 LEU A O 1
ATOM 2195 N N . HIS A 1 280 ? 4.115 -7.645 7.168 1.00 97.25 280 HIS A N 1
ATOM 2196 C CA . HIS A 1 280 ? 3.257 -6.801 7.994 1.00 97.25 280 HIS A CA 1
ATOM 2197 C C . HIS A 1 280 ? 2.027 -6.327 7.214 1.00 97.25 280 HIS A C 1
ATOM 2199 O O . HIS A 1 280 ? 2.068 -6.137 5.995 1.00 97.25 280 HIS A O 1
ATOM 2205 N N . LEU A 1 281 ? 0.939 -6.095 7.943 1.00 96.88 281 LEU A N 1
ATOM 2206 C CA . LEU A 1 281 ? -0.234 -5.357 7.491 1.00 96.88 281 LEU A CA 1
ATOM 2207 C C . LEU A 1 281 ? -0.184 -3.956 8.092 1.00 96.88 281 LEU A C 1
ATOM 2209 O O . LEU A 1 281 ? -0.048 -3.799 9.301 1.00 96.88 281 LEU A O 1
ATOM 2213 N N . THR A 1 282 ? -0.336 -2.930 7.260 1.00 95.56 282 THR A N 1
ATOM 2214 C CA . THR A 1 282 ? -0.504 -1.560 7.757 1.00 95.56 282 THR A CA 1
ATOM 2215 C C . THR A 1 282 ? -1.958 -1.329 8.160 1.00 95.56 282 THR A C 1
ATOM 2217 O O . THR A 1 282 ? -2.835 -1.269 7.296 1.00 95.56 282 THR A O 1
ATOM 2220 N N . VAL A 1 283 ? -2.204 -1.159 9.461 1.00 96.12 283 VAL A N 1
ATOM 2221 C CA . VAL A 1 283 ? -3.526 -0.814 10.008 1.00 96.12 283 VAL A CA 1
ATOM 2222 C C . VAL A 1 283 ? -3.812 0.665 9.757 1.00 96.12 283 VAL A C 1
ATOM 2224 O O . VAL A 1 283 ? -4.841 1.027 9.176 1.00 96.12 283 VAL A O 1
ATOM 2227 N N . LEU A 1 284 ? -2.855 1.525 10.119 1.00 95.50 284 LEU A N 1
ATOM 2228 C CA . LEU A 1 284 ? -2.945 2.965 9.908 1.00 95.50 284 LEU A CA 1
ATOM 2229 C C . LEU A 1 284 ? -1.565 3.597 9.698 1.00 95.50 284 LEU A C 1
ATOM 2231 O O . LEU A 1 284 ? -0.672 3.457 10.526 1.00 95.50 284 LEU A O 1
ATOM 2235 N N . GLU A 1 285 ? -1.421 4.356 8.614 1.00 93.69 285 GLU A N 1
ATOM 2236 C CA . GLU A 1 285 ? -0.272 5.234 8.359 1.00 93.69 285 GLU A CA 1
ATOM 2237 C C . GLU A 1 285 ? -0.587 6.639 8.894 1.00 93.69 285 GLU A C 1
ATOM 2239 O O . GLU A 1 285 ? -1.463 7.315 8.351 1.00 93.69 285 GLU A O 1
ATOM 2244 N N . ILE A 1 286 ? 0.103 7.083 9.951 1.00 93.62 286 ILE A N 1
ATOM 2245 C CA . ILE A 1 286 ? -0.078 8.425 10.532 1.00 93.62 286 ILE A CA 1
ATOM 2246 C C . ILE A 1 286 ? 0.577 9.481 9.652 1.00 93.62 286 ILE A C 1
ATOM 2248 O O . ILE A 1 286 ? -0.052 10.487 9.333 1.00 93.62 286 ILE A O 1
ATOM 2252 N N . THR A 1 287 ? 1.830 9.244 9.256 1.00 92.38 287 THR A N 1
ATOM 2253 C CA . THR A 1 287 ? 2.572 10.083 8.311 1.00 92.38 287 THR A CA 1
ATOM 2254 C C . THR A 1 287 ? 3.562 9.252 7.505 1.00 92.38 287 THR A C 1
ATOM 2256 O O . THR A 1 287 ? 3.964 8.163 7.922 1.00 92.38 287 THR A O 1
ATOM 2259 N N . HIS A 1 288 ? 3.987 9.787 6.363 1.00 90.44 288 HIS A N 1
ATOM 2260 C CA . HIS A 1 288 ? 4.882 9.119 5.430 1.00 90.44 288 HIS A CA 1
ATOM 2261 C C . HIS A 1 288 ? 5.845 10.102 4.757 1.00 90.44 288 HIS A C 1
ATOM 2263 O O . HIS A 1 288 ? 5.542 11.285 4.599 1.00 90.44 288 HIS A O 1
ATOM 2269 N N . SER A 1 289 ? 6.978 9.582 4.276 1.00 89.88 289 SER A N 1
ATOM 2270 C CA . SER A 1 289 ? 7.921 10.305 3.402 1.00 89.88 289 SER A CA 1
ATOM 2271 C C . SER A 1 289 ? 8.334 11.688 3.926 1.00 89.88 289 SER A C 1
ATOM 2273 O O . SER A 1 289 ? 8.423 12.659 3.170 1.00 89.88 289 SER A O 1
ATOM 2275 N N . THR A 1 290 ? 8.581 11.765 5.231 1.00 89.12 290 THR A N 1
ATOM 2276 C CA . THR A 1 290 ? 8.951 12.988 5.953 1.00 89.12 290 THR A CA 1
ATOM 2277 C C . THR A 1 290 ? 10.299 12.804 6.661 1.00 89.12 290 THR A C 1
ATOM 2279 O O . THR A 1 290 ? 10.921 11.744 6.556 1.00 89.12 290 THR A O 1
ATOM 2282 N N . THR A 1 291 ? 10.780 13.842 7.346 1.00 91.56 291 THR A N 1
ATOM 2283 C CA . THR A 1 291 ? 12.024 13.792 8.126 1.00 91.56 291 THR A CA 1
ATOM 2284 C C . THR A 1 291 ? 11.851 13.035 9.444 1.00 91.56 291 THR A C 1
ATOM 2286 O O . THR A 1 291 ? 10.737 12.901 9.963 1.00 91.56 291 THR A O 1
ATOM 2289 N N . GLU A 1 292 ? 12.965 12.542 9.976 1.00 92.50 292 GLU A N 1
ATOM 2290 C CA . GLU A 1 292 ? 13.031 11.822 11.248 1.00 92.50 292 G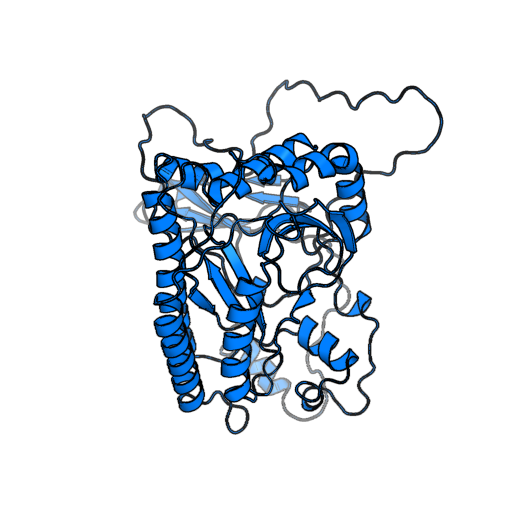LU A CA 1
ATOM 2291 C C . GLU A 1 292 ? 12.618 12.715 12.424 1.00 92.50 292 GLU A C 1
ATOM 2293 O O . GLU A 1 292 ? 11.816 12.305 13.261 1.00 92.50 292 GLU A O 1
ATOM 2298 N N . GLU A 1 293 ? 13.048 13.979 12.428 1.00 93.88 293 GLU A N 1
ATOM 2299 C CA . GLU A 1 293 ? 12.734 14.938 13.490 1.00 93.88 293 GLU A CA 1
ATOM 2300 C C . GLU A 1 293 ? 11.229 15.195 13.570 1.00 93.88 293 GLU A C 1
ATOM 2302 O O . GLU A 1 293 ? 10.658 15.242 14.658 1.00 93.88 293 GLU A O 1
ATOM 2307 N N . PHE A 1 294 ? 10.556 15.319 12.420 1.00 92.38 294 PHE A N 1
ATOM 2308 C CA . PHE A 1 294 ? 9.108 15.499 12.402 1.00 92.38 294 PHE A CA 1
ATOM 2309 C C . PHE A 1 294 ? 8.386 14.269 12.962 1.00 92.38 294 PHE A C 1
ATOM 2311 O O . PHE A 1 294 ? 7.472 14.429 13.772 1.00 92.38 294 PHE A O 1
ATOM 2318 N N . VAL A 1 295 ? 8.815 13.056 12.592 1.00 94.94 295 VAL A N 1
ATOM 2319 C CA . VAL A 1 295 ? 8.267 11.810 13.154 1.00 94.94 295 VAL A CA 1
ATOM 2320 C C . VAL A 1 295 ? 8.471 11.760 14.666 1.00 94.94 295 VAL A C 1
ATOM 2322 O O . VAL A 1 295 ? 7.506 11.505 15.385 1.00 94.94 295 VAL A O 1
ATOM 2325 N N . ALA A 1 296 ? 9.665 12.093 15.158 1.00 95.69 296 ALA A N 1
ATOM 2326 C CA . ALA A 1 296 ? 9.950 12.146 16.589 1.00 95.69 296 ALA A CA 1
ATOM 2327 C C . ALA A 1 296 ? 8.989 13.094 17.329 1.00 95.69 296 ALA A C 1
ATOM 2329 O O . ALA A 1 296 ? 8.450 12.733 18.375 1.00 95.69 296 ALA A O 1
ATOM 2330 N N . THR A 1 297 ? 8.663 14.262 16.755 1.00 96.19 297 THR A N 1
ATOM 2331 C CA . THR A 1 297 ? 7.681 15.173 17.379 1.00 96.19 297 THR A CA 1
ATOM 2332 C C . THR A 1 297 ? 6.263 14.605 17.463 1.00 96.19 297 THR A C 1
ATOM 2334 O O . THR A 1 297 ? 5.504 15.007 18.347 1.00 96.19 297 THR A O 1
ATOM 2337 N N . LEU A 1 298 ? 5.878 13.715 16.541 1.00 96.06 298 LEU A N 1
ATOM 2338 C CA . LEU A 1 298 ? 4.578 13.043 16.573 1.00 96.06 298 LEU A CA 1
ATOM 2339 C C . LEU A 1 298 ? 4.578 11.926 17.615 1.00 96.06 298 LEU A C 1
ATOM 2341 O O . LEU A 1 298 ? 3.636 11.837 18.397 1.00 96.06 298 LEU A O 1
ATOM 2345 N N . VAL A 1 299 ? 5.651 11.133 17.664 1.00 96.81 299 VAL A N 1
ATOM 2346 C CA . VAL A 1 299 ? 5.836 10.058 18.649 1.00 96.81 299 VAL A CA 1
ATOM 2347 C C . VAL A 1 299 ? 5.746 10.602 20.066 1.00 96.81 299 VAL A C 1
ATOM 2349 O O . VAL A 1 299 ? 4.959 10.092 20.854 1.00 96.81 299 VAL A O 1
ATOM 2352 N N . GLU A 1 300 ? 6.481 11.673 20.373 1.00 96.50 300 GLU A N 1
ATOM 2353 C CA . GLU A 1 300 ? 6.438 12.301 21.698 1.00 96.50 300 GLU A CA 1
ATOM 2354 C C . GLU A 1 300 ? 5.031 12.765 22.078 1.00 96.50 300 GLU A C 1
ATOM 2356 O O . GLU A 1 300 ? 4.614 12.636 23.226 1.00 96.50 300 GLU A O 1
ATOM 2361 N N . ARG A 1 301 ? 4.260 13.257 21.103 1.00 96.00 301 ARG A N 1
ATOM 2362 C CA . ARG A 1 301 ? 2.878 13.694 21.327 1.00 96.00 301 ARG A CA 1
ATOM 2363 C C . ARG A 1 301 ? 1.937 12.527 21.620 1.00 96.00 301 ARG A C 1
ATOM 2365 O O . ARG A 1 301 ? 1.083 12.646 22.490 1.00 96.00 301 ARG A O 1
ATOM 2372 N N . MET A 1 302 ? 2.106 11.414 20.906 1.00 96.88 302 MET A N 1
ATOM 2373 C CA . MET A 1 302 ? 1.265 10.225 21.056 1.00 96.88 302 MET A CA 1
ATOM 2374 C C . MET A 1 302 ? 1.676 9.334 22.226 1.00 96.88 302 MET A C 1
ATOM 2376 O O . MET A 1 302 ? 0.868 8.511 22.650 1.00 96.88 302 MET A O 1
ATOM 2380 N N . ARG A 1 303 ? 2.909 9.467 22.737 1.00 96.44 303 ARG A N 1
ATOM 2381 C CA . ARG A 1 303 ? 3.524 8.561 23.721 1.00 96.44 303 ARG A CA 1
ATOM 2382 C C . ARG A 1 303 ? 2.594 8.161 24.878 1.00 96.44 303 ARG A C 1
ATOM 2384 O O . ARG A 1 303 ? 2.536 6.963 25.145 1.00 96.44 303 ARG A O 1
ATOM 2391 N N . PRO A 1 304 ? 1.815 9.069 25.505 1.00 97.56 304 PRO A N 1
ATOM 2392 C CA . PRO A 1 304 ? 0.906 8.696 26.595 1.00 97.56 304 PRO A CA 1
ATOM 2393 C C . PRO A 1 304 ? -0.237 7.752 26.187 1.00 97.56 304 PRO A C 1
ATOM 2395 O O . PRO A 1 304 ? -0.758 7.033 27.030 1.00 97.56 304 PRO A O 1
ATOM 2398 N N . ALA A 1 305 ? -0.640 7.760 24.914 1.00 97.62 305 ALA A N 1
ATOM 2399 C CA . ALA A 1 305 ? -1.761 6.978 24.394 1.00 97.62 305 ALA A CA 1
ATOM 2400 C C . ALA A 1 305 ? -1.324 5.726 23.614 1.00 97.62 305 ALA A C 1
ATOM 2402 O O . ALA A 1 305 ? -2.142 4.833 23.409 1.00 97.62 305 ALA A O 1
ATOM 2403 N N . LEU A 1 306 ? -0.057 5.639 23.180 1.00 97.62 306 LEU A N 1
ATOM 2404 C CA . LEU A 1 306 ? 0.413 4.588 22.264 1.00 97.62 306 LEU A CA 1
ATOM 2405 C C . LEU A 1 306 ? 0.092 3.172 22.746 1.00 97.62 306 LEU A C 1
ATOM 2407 O O . LEU A 1 306 ? -0.379 2.376 21.938 1.00 97.62 306 LEU A O 1
ATOM 2411 N N . GLN A 1 307 ? 0.309 2.881 24.033 1.00 97.75 307 GLN A N 1
ATOM 2412 C CA . GLN A 1 307 ? 0.030 1.559 24.601 1.00 97.75 307 GLN A CA 1
ATOM 2413 C C . GLN A 1 307 ? -1.456 1.200 24.474 1.00 97.75 307 GLN A C 1
ATOM 2415 O O . GLN A 1 307 ? -1.793 0.163 23.915 1.00 97.75 307 GLN A O 1
ATOM 2420 N N . GLY A 1 308 ? -2.352 2.107 24.879 1.00 97.56 308 GLY A N 1
ATOM 2421 C CA . GLY A 1 308 ? -3.797 1.894 24.757 1.00 97.56 308 GLY A CA 1
ATOM 2422 C C . GLY A 1 308 ? -4.264 1.712 23.309 1.00 97.56 308 GLY A C 1
ATOM 2423 O O . GLY A 1 308 ? -5.188 0.944 23.059 1.00 97.56 308 GLY A O 1
ATOM 2424 N N . ILE A 1 309 ? -3.603 2.368 22.347 1.00 97.81 309 ILE A N 1
ATOM 2425 C CA . ILE A 1 309 ? -3.913 2.211 20.919 1.00 97.81 309 ILE A CA 1
ATOM 2426 C C . ILE A 1 309 ? -3.508 0.821 20.420 1.00 97.81 309 ILE A C 1
ATOM 2428 O O . ILE A 1 309 ? -4.320 0.143 19.792 1.00 97.81 309 ILE A O 1
ATOM 2432 N N . VAL A 1 310 ? -2.271 0.378 20.681 1.00 97.81 310 VAL A N 1
ATOM 2433 C CA . VAL A 1 310 ? -1.814 -0.944 20.209 1.00 97.81 310 VAL A CA 1
ATOM 2434 C C . VAL A 1 310 ? -2.534 -2.096 20.914 1.00 97.81 310 VAL A C 1
ATOM 2436 O O . VAL A 1 310 ? -2.739 -3.141 20.301 1.00 97.81 310 VAL A O 1
ATOM 2439 N N . ASP A 1 311 ? -2.995 -1.883 22.149 1.00 97.38 311 ASP A N 1
ATOM 2440 C CA . ASP A 1 311 ? -3.780 -2.853 22.917 1.00 97.38 311 ASP A CA 1
ATOM 2441 C C . ASP A 1 311 ? -5.256 -2.919 22.497 1.00 97.38 311 ASP A C 1
ATOM 2443 O O . ASP A 1 311 ? -5.979 -3.802 22.961 1.00 97.38 311 ASP A O 1
ATOM 2447 N N . HIS A 1 312 ? -5.730 -2.034 21.609 1.00 97.00 312 HIS A N 1
ATOM 2448 C CA . HIS A 1 312 ? -7.148 -1.954 21.232 1.00 97.00 312 HIS A CA 1
ATOM 2449 C C . HIS A 1 312 ? -7.755 -3.307 20.804 1.00 97.00 312 HIS A C 1
ATOM 2451 O O . HIS A 1 312 ? -8.843 -3.625 21.291 1.00 97.00 312 HIS A O 1
ATOM 2457 N N . PRO A 1 313 ? -7.078 -4.163 20.002 1.00 96.19 313 PRO A N 1
ATOM 2458 C CA . PRO A 1 313 ? -7.590 -5.492 19.636 1.00 96.19 313 PRO A CA 1
ATOM 2459 C C . PRO A 1 313 ? -7.550 -6.545 20.757 1.00 96.19 313 PRO A C 1
ATOM 2461 O O . PRO A 1 313 ? -8.134 -7.619 20.603 1.00 96.19 313 PRO A O 1
ATOM 2464 N N . ARG A 1 314 ? -6.890 -6.283 21.897 1.00 94.75 314 ARG A N 1
ATOM 2465 C CA . ARG A 1 314 ? -6.892 -7.214 23.045 1.00 94.75 314 ARG A CA 1
ATOM 2466 C C . ARG A 1 314 ? -8.285 -7.332 23.657 1.00 94.75 314 ARG A C 1
ATOM 2468 O O . ARG A 1 314 ? -8.649 -8.405 24.145 1.00 94.75 314 ARG A O 1
ATOM 2475 N N . ASN A 1 315 ? -9.087 -6.268 23.571 1.00 94.75 315 ASN A N 1
ATOM 2476 C CA . ASN A 1 315 ? -10.512 -6.340 23.863 1.00 94.75 315 ASN A CA 1
ATOM 2477 C C . ASN A 1 315 ? -11.194 -7.257 22.839 1.00 94.75 315 ASN A C 1
ATOM 2479 O O . ASN A 1 315 ? -11.163 -6.994 21.638 1.00 94.75 315 ASN A O 1
ATOM 2483 N N . LYS A 1 316 ? -11.851 -8.318 23.321 1.00 94.00 316 LYS A N 1
ATOM 2484 C CA . LYS A 1 316 ? -12.535 -9.309 22.481 1.00 94.00 316 LYS A CA 1
ATOM 2485 C C . LYS A 1 316 ? -13.542 -8.682 21.506 1.00 94.00 316 LYS A C 1
ATOM 2487 O O . LYS A 1 316 ? -13.699 -9.200 20.406 1.00 94.00 316 LYS A O 1
ATOM 2492 N N . ASN A 1 317 ? -14.160 -7.559 21.873 1.00 95.19 317 ASN A N 1
ATOM 2493 C CA . ASN A 1 317 ? -15.135 -6.854 21.034 1.00 95.19 317 ASN A CA 1
ATOM 2494 C C . ASN A 1 317 ? -14.497 -6.069 19.873 1.00 95.19 317 ASN A C 1
ATOM 2496 O O . ASN A 1 317 ? -15.205 -5.655 18.963 1.00 95.19 317 ASN A O 1
ATOM 2500 N N . ASN A 1 318 ? -13.171 -5.900 19.883 1.00 96.00 318 ASN A N 1
ATOM 2501 C CA . ASN A 1 318 ? -12.412 -5.126 18.900 1.00 96.00 318 ASN A CA 1
ATOM 2502 C C . ASN A 1 318 ? -11.516 -6.022 18.021 1.00 96.00 318 ASN A C 1
ATOM 2504 O O . ASN A 1 318 ? -10.565 -5.551 17.388 1.00 96.00 318 ASN A O 1
ATOM 2508 N N . ARG A 1 319 ? -11.778 -7.334 17.999 1.00 96.25 319 ARG A N 1
ATOM 2509 C CA . ARG A 1 319 ? -10.998 -8.318 17.239 1.00 96.25 319 ARG A CA 1
ATOM 2510 C C . ARG A 1 319 ? -11.499 -8.406 15.804 1.00 96.25 319 ARG A C 1
ATOM 2512 O O . ARG A 1 319 ? -12.474 -9.090 15.512 1.00 96.25 319 ARG A O 1
ATOM 2519 N N . ALA A 1 320 ? -10.805 -7.724 14.899 1.00 97.56 320 ALA A N 1
ATOM 2520 C CA . ALA A 1 320 ? -11.109 -7.783 13.475 1.00 97.56 320 ALA A CA 1
ATOM 2521 C C . ALA A 1 320 ? -10.598 -9.089 12.845 1.00 97.56 320 ALA A C 1
ATOM 2523 O O . ALA A 1 320 ? -9.402 -9.377 12.887 1.00 97.56 320 ALA A O 1
ATOM 2524 N N . ARG A 1 321 ? -11.500 -9.836 12.201 1.00 97.94 321 ARG A N 1
ATOM 2525 C CA . ARG A 1 321 ? -11.186 -11.062 11.450 1.00 97.94 321 ARG A CA 1
ATOM 2526 C C . ARG A 1 321 ? -10.965 -10.769 9.966 1.00 97.94 321 ARG A C 1
ATOM 2528 O O . ARG A 1 321 ? -11.736 -10.031 9.345 1.00 97.94 321 ARG A O 1
ATOM 2535 N N . LEU A 1 322 ? -9.922 -11.368 9.399 1.00 98.31 322 LEU A N 1
ATOM 2536 C CA . LEU A 1 322 ? -9.535 -11.300 7.994 1.00 98.31 322 LEU A CA 1
ATOM 2537 C C . LEU A 1 322 ? -9.595 -12.692 7.361 1.00 98.31 322 LEU A C 1
ATOM 2539 O O . LEU A 1 322 ? -9.066 -13.662 7.896 1.00 98.31 322 LEU A O 1
ATOM 2543 N N . VAL A 1 323 ? -10.229 -12.777 6.196 1.00 97.81 323 VAL A N 1
ATOM 2544 C CA . VAL A 1 323 ? -10.523 -14.027 5.485 1.00 97.81 323 VAL A CA 1
ATOM 2545 C C . VAL A 1 323 ? -10.299 -13.871 3.977 1.00 97.81 323 VAL A C 1
ATOM 2547 O O . VAL A 1 323 ? -10.015 -12.773 3.481 1.00 97.81 323 VAL A O 1
ATOM 2550 N N . LYS A 1 324 ? -10.479 -14.967 3.227 1.00 97.44 324 LYS A N 1
ATOM 2551 C CA . LYS A 1 324 ? -10.547 -14.986 1.753 1.00 97.44 324 LYS A CA 1
ATOM 2552 C C . LYS A 1 324 ? -9.319 -14.304 1.105 1.00 97.44 324 LYS A C 1
ATOM 2554 O O . LYS A 1 324 ? -9.504 -13.261 0.474 1.00 97.44 324 LYS A O 1
ATOM 2559 N N . PRO A 1 325 ? -8.080 -14.802 1.280 1.00 98.25 325 PRO A N 1
ATOM 2560 C CA . PRO A 1 325 ? -6.868 -14.203 0.731 1.00 98.25 325 PRO A CA 1
ATOM 2561 C C . PRO A 1 325 ? -6.925 -14.145 -0.796 1.00 98.25 325 PRO A C 1
ATOM 2563 O O . PRO A 1 325 ? -7.511 -14.999 -1.451 1.00 98.25 325 PRO A O 1
ATOM 2566 N N . LEU A 1 326 ? -6.304 -13.119 -1.366 1.00 98.19 326 LEU A N 1
ATOM 2567 C CA . LEU A 1 326 ? -6.211 -12.908 -2.805 1.00 98.19 326 LEU A CA 1
ATOM 2568 C C . LEU A 1 326 ? -4.872 -12.244 -3.125 1.00 98.19 326 LEU A C 1
ATOM 2570 O O . LEU A 1 326 ? -4.569 -11.180 -2.577 1.00 98.19 326 LEU A O 1
ATOM 2574 N N . LEU A 1 327 ? -4.104 -12.829 -4.041 1.00 98.56 327 LEU A N 1
ATOM 2575 C CA . LEU A 1 327 ? -2.902 -12.230 -4.610 1.00 98.56 327 LEU A CA 1
ATOM 2576 C C . LEU A 1 327 ? -3.293 -11.030 -5.480 1.00 98.56 327 LEU A C 1
ATOM 2578 O O . LEU A 1 327 ? -3.783 -11.160 -6.606 1.00 98.56 327 LEU A O 1
ATOM 2582 N N . SER A 1 328 ? -3.082 -9.845 -4.919 1.00 97.00 328 SER A N 1
ATOM 2583 C CA . SER A 1 328 ? -3.202 -8.552 -5.580 1.00 97.00 328 SER A CA 1
ATOM 2584 C C . SER A 1 328 ? -1.869 -8.128 -6.181 1.00 97.00 328 SER A C 1
ATOM 2586 O O . SER A 1 328 ? -0.805 -8.422 -5.635 1.00 97.00 328 SER A O 1
ATOM 2588 N N . PHE A 1 329 ? -1.915 -7.404 -7.293 1.00 96.25 329 PHE A N 1
ATOM 2589 C CA . PHE A 1 329 ? -0.710 -6.969 -7.993 1.00 96.25 329 PHE A CA 1
ATOM 2590 C C . PHE A 1 329 ? -0.950 -5.684 -8.783 1.00 96.25 329 PHE A C 1
ATOM 2592 O O . PHE A 1 329 ? -2.081 -5.330 -9.117 1.00 96.25 329 PHE A O 1
ATOM 2599 N N . ASP A 1 330 ? 0.135 -4.993 -9.103 1.00 94.88 330 ASP A N 1
ATOM 2600 C CA . ASP A 1 330 ? 0.189 -3.980 -10.149 1.00 94.88 330 ASP A CA 1
ATOM 2601 C C . ASP A 1 330 ? 1.545 -4.047 -10.868 1.00 94.88 330 ASP A C 1
ATOM 2603 O O . ASP A 1 330 ? 2.278 -5.028 -10.754 1.00 94.88 330 ASP A O 1
ATOM 2607 N N . ALA A 1 331 ? 1.879 -3.024 -11.656 1.00 94.44 331 ALA A N 1
ATOM 2608 C CA . ALA A 1 331 ? 3.142 -3.002 -12.384 1.00 94.44 331 ALA A CA 1
ATOM 2609 C C . ALA A 1 331 ? 4.381 -2.902 -11.472 1.00 94.44 331 ALA A C 1
ATOM 2611 O O . ALA A 1 331 ? 5.476 -3.118 -11.971 1.00 94.44 331 ALA A O 1
ATOM 2612 N N . ALA A 1 332 ? 4.249 -2.549 -10.189 1.00 94.31 332 ALA A N 1
ATOM 2613 C CA . ALA A 1 332 ? 5.369 -2.305 -9.278 1.00 94.31 332 ALA A CA 1
ATOM 2614 C C . ALA A 1 332 ? 5.530 -3.386 -8.196 1.00 94.31 332 ALA A C 1
ATOM 2616 O O . ALA A 1 332 ? 6.656 -3.667 -7.774 1.00 94.31 332 ALA A O 1
ATOM 2617 N N . ALA A 1 333 ? 4.428 -3.975 -7.724 1.00 95.75 333 ALA A N 1
ATOM 2618 C CA . ALA A 1 333 ? 4.455 -4.856 -6.559 1.00 95.75 333 ALA A CA 1
ATOM 2619 C C . ALA A 1 333 ? 3.361 -5.931 -6.563 1.00 95.75 333 ALA A C 1
ATOM 2621 O O . ALA A 1 333 ? 2.375 -5.854 -7.301 1.00 95.75 333 ALA A O 1
ATOM 2622 N N . LEU A 1 334 ? 3.530 -6.908 -5.668 1.00 98.12 334 LEU A N 1
ATOM 2623 C CA . LEU A 1 334 ? 2.541 -7.926 -5.328 1.00 98.12 334 LEU A CA 1
ATOM 2624 C C . LEU A 1 334 ? 2.265 -7.929 -3.821 1.00 98.12 334 LEU A C 1
ATOM 2626 O O . LEU A 1 334 ? 3.164 -7.720 -3.000 1.00 98.12 334 LEU A O 1
ATOM 2630 N N . ALA A 1 335 ? 1.019 -8.211 -3.459 1.00 98.19 335 ALA A N 1
ATOM 2631 C CA . ALA A 1 335 ? 0.551 -8.264 -2.082 1.00 98.19 335 ALA A CA 1
ATOM 2632 C C . ALA A 1 335 ? -0.516 -9.351 -1.903 1.00 98.19 335 ALA A C 1
ATOM 2634 O O . ALA A 1 335 ? -1.347 -9.547 -2.787 1.00 98.19 335 ALA A O 1
ATOM 2635 N N . ILE A 1 336 ? -0.560 -10.010 -0.743 1.00 98.56 336 ILE A N 1
ATOM 2636 C CA . ILE A 1 336 ? -1.743 -10.789 -0.354 1.00 98.56 336 ILE A CA 1
ATOM 2637 C C . ILE A 1 336 ? -2.729 -9.840 0.311 1.00 98.56 336 ILE A C 1
ATOM 2639 O O . ILE A 1 336 ? -2.425 -9.220 1.327 1.00 98.56 336 ILE A O 1
ATOM 2643 N N . SER A 1 337 ? -3.907 -9.720 -0.287 1.00 97.62 337 SER A N 1
ATOM 2644 C CA . SER A 1 337 ? -5.026 -8.941 0.231 1.00 97.62 337 SER A CA 1
ATOM 2645 C C . SER A 1 337 ? -6.074 -9.842 0.876 1.00 97.62 337 SER A C 1
ATOM 2647 O O . SER A 1 337 ? -6.409 -10.889 0.329 1.00 97.62 337 SER A O 1
ATOM 2649 N N . PHE A 1 338 ? -6.640 -9.408 1.993 1.00 98.31 338 PHE A N 1
ATOM 2650 C CA . PHE A 1 338 ? -7.700 -10.093 2.725 1.00 98.31 338 PHE A CA 1
ATOM 2651 C C . PHE A 1 338 ? -8.990 -9.269 2.694 1.00 98.31 338 PHE A C 1
ATOM 2653 O O . PHE A 1 338 ? -8.967 -8.052 2.487 1.00 98.31 338 PHE A O 1
ATOM 2660 N N . ALA A 1 339 ? -10.122 -9.939 2.888 1.00 97.56 339 ALA A N 1
ATOM 2661 C CA . ALA A 1 339 ? -11.409 -9.295 3.113 1.00 97.56 339 ALA A CA 1
ATOM 2662 C C . ALA A 1 339 ? -11.777 -9.397 4.605 1.00 97.56 339 ALA A C 1
ATOM 2664 O O . ALA A 1 339 ? -11.426 -10.395 5.234 1.00 97.56 339 ALA A O 1
ATOM 2665 N N . PRO A 1 340 ? -12.467 -8.404 5.191 1.00 97.88 340 PRO A N 1
ATOM 2666 C CA . PRO A 1 340 ? -13.017 -8.548 6.535 1.00 97.88 340 PRO A CA 1
ATOM 2667 C C . PRO A 1 340 ? -14.047 -9.681 6.566 1.00 97.88 340 PRO A C 1
ATOM 2669 O O . PRO A 1 340 ? -14.748 -9.888 5.576 1.00 97.88 340 PRO A O 1
ATOM 2672 N N . ALA A 1 341 ? -14.147 -10.413 7.673 1.00 97.25 341 ALA A N 1
ATOM 2673 C CA . ALA A 1 341 ? -15.194 -11.421 7.850 1.00 97.25 341 ALA A CA 1
ATOM 2674 C C . ALA A 1 341 ? -16.602 -10.785 7.804 1.00 97.25 341 ALA A C 1
ATOM 2676 O O . ALA A 1 341 ? -16.771 -9.626 8.181 1.00 97.25 341 ALA A O 1
ATOM 2677 N N . GLU A 1 342 ? -17.588 -11.521 7.282 1.00 95.56 342 GLU A N 1
ATOM 2678 C CA . GLU A 1 342 ? -18.964 -11.030 7.046 1.00 95.56 342 GLU A CA 1
ATOM 2679 C C . GLU A 1 342 ? -19.931 -11.338 8.196 1.00 95.56 342 GLU A C 1
ATOM 2681 O O . GLU A 1 342 ? -21.062 -10.874 8.198 1.00 95.56 342 GLU A O 1
ATOM 2686 N N . ASP A 1 343 ? -19.483 -12.116 9.173 1.00 91.94 343 ASP A N 1
ATOM 2687 C CA . ASP A 1 343 ? -20.242 -12.634 10.311 1.00 91.94 343 ASP A CA 1
ATOM 2688 C C . ASP A 1 343 ? -19.852 -11.943 11.631 1.00 91.94 343 ASP A C 1
ATOM 2690 O O . ASP A 1 343 ? -20.084 -12.477 12.714 1.00 91.94 343 ASP A O 1
ATOM 2694 N N . CYS A 1 344 ? -19.218 -10.767 11.558 1.00 89.38 344 CYS A N 1
ATOM 2695 C CA . CYS A 1 344 ? -18.751 -10.027 12.726 1.00 89.38 344 CYS A CA 1
ATOM 2696 C C . CYS A 1 344 ? -19.085 -8.538 12.626 1.00 89.38 344 CYS A C 1
ATOM 2698 O O . CYS A 1 344 ? -18.614 -7.854 11.716 1.00 89.38 344 CYS A O 1
ATOM 2700 N N . ASP A 1 345 ? -19.813 -8.022 13.620 1.00 92.38 345 ASP A N 1
ATOM 2701 C CA . ASP A 1 345 ? -20.176 -6.602 13.727 1.00 92.38 345 ASP A CA 1
ATOM 2702 C C . ASP A 1 345 ? -18.941 -5.681 13.733 1.00 92.38 345 ASP A C 1
ATOM 2704 O O . ASP A 1 345 ? -18.983 -4.541 13.266 1.00 92.38 345 ASP A O 1
ATOM 2708 N N . TYR A 1 346 ? -17.797 -6.179 14.213 1.00 97.56 346 TYR A N 1
ATOM 2709 C CA . TYR A 1 346 ? -16.531 -5.454 14.228 1.00 97.56 346 TYR A CA 1
ATOM 2710 C C . TYR A 1 346 ? -15.588 -5.918 13.104 1.00 97.56 346 TYR A C 1
ATOM 2712 O O . TYR A 1 346 ? -14.775 -6.832 13.244 1.00 97.56 346 TYR A O 1
ATOM 2720 N N . THR A 1 347 ? -15.676 -5.253 11.953 1.00 98.00 347 THR A N 1
ATOM 2721 C CA . THR A 1 347 ? -14.837 -5.535 10.785 1.00 98.00 347 THR A CA 1
ATOM 2722 C C . THR A 1 347 ? -13.447 -4.899 10.889 1.00 98.00 347 THR A C 1
ATOM 2724 O O . THR A 1 347 ? -13.204 -3.958 11.645 1.00 98.00 347 THR A O 1
ATOM 2727 N N . TYR A 1 348 ? -12.522 -5.322 10.023 1.00 97.75 348 TYR A N 1
ATOM 2728 C CA . TYR A 1 348 ? -11.240 -4.626 9.855 1.00 97.75 348 TYR A CA 1
ATOM 2729 C C . TYR A 1 348 ? -11.400 -3.142 9.485 1.00 97.75 348 TYR A C 1
ATOM 2731 O O . TYR A 1 348 ? -10.541 -2.331 9.824 1.00 97.75 348 TYR A O 1
ATOM 2739 N N . HIS A 1 349 ? -12.497 -2.747 8.830 1.00 97.12 349 HIS A N 1
ATOM 2740 C CA . HIS A 1 349 ? -12.732 -1.332 8.546 1.00 97.12 349 HIS A CA 1
ATOM 2741 C C . HIS A 1 349 ? -13.060 -0.537 9.821 1.00 97.12 349 HIS A C 1
ATOM 2743 O O . HIS A 1 349 ? -12.577 0.585 9.966 1.00 97.12 349 HIS A O 1
ATOM 2749 N N . HIS A 1 350 ? -13.776 -1.146 10.776 1.00 97.81 350 HIS A N 1
ATOM 2750 C CA . HIS A 1 350 ? -13.996 -0.584 12.115 1.00 97.81 350 HIS A CA 1
ATOM 2751 C C . HIS A 1 350 ? -12.679 -0.398 12.865 1.00 97.81 350 HIS A C 1
ATOM 2753 O O . HIS A 1 350 ? -12.435 0.679 13.398 1.00 97.81 350 HIS A O 1
ATOM 2759 N N . LEU A 1 351 ? -11.770 -1.376 12.788 1.00 97.81 351 LEU A N 1
ATOM 2760 C CA . LEU A 1 351 ? -10.436 -1.247 13.378 1.00 97.81 351 LEU A CA 1
ATOM 2761 C C . LEU A 1 351 ? -9.664 -0.032 12.848 1.00 97.81 351 LEU A C 1
ATOM 2763 O O . LEU A 1 351 ? -9.075 0.717 13.623 1.00 97.81 351 LEU A O 1
ATOM 2767 N N . ARG A 1 352 ? -9.683 0.198 11.532 1.00 97.12 352 ARG A N 1
ATOM 2768 C CA . ARG A 1 352 ? -8.999 1.355 10.928 1.00 97.12 352 ARG A CA 1
ATOM 2769 C C . ARG A 1 352 ? -9.640 2.682 11.328 1.00 97.12 352 ARG A C 1
ATOM 2771 O O . ARG A 1 352 ? -8.920 3.648 11.588 1.00 97.12 352 ARG A O 1
ATOM 2778 N N . ARG A 1 353 ? -10.974 2.715 11.391 1.00 96.06 353 ARG A N 1
ATOM 2779 C CA . ARG A 1 353 ? -11.770 3.852 11.870 1.00 96.06 353 ARG A CA 1
ATOM 2780 C C . ARG A 1 353 ? -11.395 4.199 13.309 1.00 96.06 353 ARG A C 1
ATOM 2782 O O . ARG A 1 353 ? -11.055 5.351 13.565 1.00 96.06 353 ARG A O 1
ATOM 2789 N N . ASP A 1 354 ? -11.332 3.216 14.198 1.00 97.50 354 ASP A N 1
ATOM 2790 C CA . ASP A 1 354 ? -10.977 3.416 15.606 1.00 97.50 354 ASP A CA 1
ATOM 2791 C C . ASP A 1 354 ? -9.523 3.872 15.769 1.00 97.50 354 ASP A C 1
ATOM 2793 O O . ASP A 1 354 ? -9.266 4.863 16.446 1.00 97.50 354 ASP A O 1
ATOM 2797 N N . PHE A 1 355 ? -8.569 3.239 15.076 1.00 97.19 355 PHE A N 1
ATOM 2798 C CA . PHE A 1 355 ? -7.163 3.667 15.097 1.00 97.19 355 PHE A CA 1
ATOM 2799 C C . PHE A 1 355 ? -6.997 5.118 14.636 1.00 97.19 355 PHE A C 1
ATOM 2801 O O . PHE A 1 355 ? -6.164 5.849 15.178 1.00 97.19 355 PHE A O 1
ATOM 2808 N N . TYR A 1 356 ? -7.782 5.556 13.647 1.00 96.06 356 TYR A N 1
ATOM 2809 C CA . TYR A 1 356 ? -7.781 6.947 13.199 1.00 96.06 356 TYR A CA 1
ATOM 2810 C C . TYR A 1 356 ? -8.277 7.881 14.302 1.00 96.06 356 TYR A C 1
ATOM 2812 O O . TYR A 1 356 ? -7.600 8.864 14.609 1.00 96.06 356 TYR A O 1
ATOM 2820 N N . THR A 1 357 ? -9.427 7.565 14.902 1.00 95.94 357 THR A N 1
ATOM 2821 C CA . THR A 1 357 ? -10.031 8.357 15.980 1.00 95.94 357 THR A CA 1
ATOM 2822 C C . THR A 1 357 ? -9.100 8.441 17.187 1.00 95.94 357 THR A C 1
ATOM 2824 O O . THR A 1 357 ? -8.743 9.542 17.598 1.00 95.94 357 THR A O 1
ATOM 2827 N N . LEU A 1 358 ? -8.589 7.308 17.673 1.00 97.31 358 LEU A N 1
ATOM 2828 C CA . LEU A 1 358 ? -7.670 7.263 18.811 1.00 97.31 358 LEU A CA 1
ATOM 2829 C C . LEU A 1 358 ? -6.375 8.046 18.540 1.00 97.31 358 LEU A C 1
ATOM 2831 O O . LEU A 1 358 ? -5.859 8.744 19.411 1.00 97.31 358 LEU A O 1
ATOM 2835 N N . SER A 1 359 ? -5.857 7.995 17.309 1.00 95.69 359 SER A N 1
ATOM 2836 C CA . SER A 1 359 ? -4.673 8.779 16.933 1.00 95.69 359 SER A CA 1
ATOM 2837 C C . SER A 1 359 ? -4.957 10.284 16.905 1.00 95.69 359 SER A C 1
ATOM 2839 O O . SER A 1 359 ? -4.115 11.089 17.305 1.00 95.69 359 SER A O 1
ATOM 2841 N N . LYS A 1 360 ? -6.150 10.684 16.453 1.00 94.12 360 LYS A N 1
ATOM 2842 C CA . LYS A 1 360 ? -6.598 12.082 16.489 1.00 94.12 360 LYS A CA 1
ATOM 2843 C C . LYS A 1 360 ? -6.756 12.589 17.917 1.00 94.12 360 LYS A C 1
ATOM 2845 O O . LYS A 1 360 ? -6.293 13.690 18.217 1.00 94.12 360 LYS A O 1
ATOM 2850 N N . GLU A 1 361 ? -7.358 11.786 18.787 1.00 94.88 361 GLU A N 1
ATOM 2851 C CA . GLU A 1 361 ? -7.515 12.072 20.217 1.00 94.88 361 GLU A CA 1
ATOM 2852 C C . GLU A 1 361 ? -6.158 12.172 20.927 1.00 94.88 361 GLU A C 1
ATOM 2854 O O . GLU A 1 361 ? -5.967 13.051 21.766 1.00 94.88 361 GLU A O 1
ATOM 2859 N N . ALA A 1 362 ? -5.166 11.388 20.492 1.00 95.06 362 ALA A N 1
ATOM 2860 C CA . ALA A 1 362 ? -3.766 11.504 20.909 1.00 95.06 362 ALA A CA 1
ATOM 2861 C C . ALA A 1 362 ? -3.041 12.761 20.365 1.00 95.06 362 ALA A C 1
ATOM 2863 O O . ALA A 1 362 ? -1.830 12.918 20.529 1.00 95.06 362 ALA A O 1
ATOM 2864 N N . GLY A 1 363 ? -3.755 13.681 19.707 1.00 91.06 363 GLY A N 1
ATOM 2865 C CA . GLY A 1 363 ? -3.247 15.003 19.340 1.00 91.06 363 GLY A CA 1
ATOM 2866 C C . GLY A 1 363 ? -2.410 15.051 18.060 1.00 91.06 363 GLY A C 1
ATOM 2867 O O . GLY A 1 363 ? -1.691 16.038 17.840 1.00 91.06 363 GLY A O 1
ATOM 2868 N N . VAL A 1 364 ? -2.494 14.029 17.197 1.00 91.12 364 VAL A N 1
ATOM 2869 C CA . VAL A 1 364 ? -1.813 14.018 15.894 1.00 91.12 364 VAL A CA 1
ATOM 2870 C C . VAL A 1 364 ? -2.781 14.069 14.716 1.00 91.12 364 VAL A C 1
ATOM 2872 O O . VAL A 1 364 ? -3.865 13.494 14.715 1.00 91.12 364 VAL A O 1
ATOM 2875 N N . GLY A 1 365 ? -2.376 14.780 13.664 1.00 86.12 365 GLY A N 1
ATOM 2876 C CA . GLY A 1 365 ? -3.071 14.735 12.384 1.00 86.12 365 GLY A CA 1
ATOM 2877 C C . GLY A 1 365 ? -2.661 13.489 11.606 1.00 86.12 365 GLY A C 1
ATOM 2878 O O . GLY A 1 365 ? -1.473 13.252 11.419 1.00 86.12 365 GLY A O 1
ATOM 2879 N N . VAL A 1 366 ? -3.641 12.734 11.118 1.00 86.44 366 VAL A N 1
ATOM 2880 C CA . VAL A 1 366 ? -3.410 11.587 10.237 1.00 86.44 366 VAL A CA 1
ATOM 2881 C C . VAL A 1 366 ? -3.372 12.070 8.787 1.00 86.44 366 VAL A C 1
ATOM 2883 O O . VAL A 1 366 ? -4.372 12.578 8.276 1.00 86.44 366 VAL A O 1
ATOM 2886 N N . THR A 1 367 ? -2.228 11.912 8.122 1.00 78.06 367 THR A N 1
ATOM 2887 C CA . THR A 1 367 ? -2.015 12.244 6.701 1.00 78.06 367 THR A CA 1
ATOM 2888 C C . THR A 1 367 ? -2.007 11.000 5.809 1.00 78.06 367 THR A C 1
ATOM 2890 O O . THR A 1 367 ? -1.443 11.027 4.716 1.00 78.06 367 THR A O 1
ATOM 2893 N N . SER A 1 368 ? -2.640 9.916 6.276 1.00 70.06 368 SER A N 1
ATOM 2894 C CA . SER A 1 368 ? -2.680 8.617 5.602 1.00 70.06 368 SER A CA 1
ATOM 2895 C C . SER A 1 368 ? -3.003 8.733 4.115 1.00 70.06 368 SER A C 1
ATOM 2897 O O . SER A 1 368 ? -3.975 9.381 3.718 1.00 70.06 368 SER A O 1
ATOM 2899 N N . ARG A 1 369 ? -2.221 8.035 3.288 1.00 63.34 369 ARG A N 1
ATOM 2900 C CA . ARG A 1 369 ? -2.464 7.949 1.841 1.00 63.34 369 ARG A CA 1
ATOM 2901 C C . ARG A 1 369 ? -3.641 7.045 1.479 1.00 63.34 369 ARG A C 1
ATOM 2903 O O . ARG A 1 369 ? -4.162 7.147 0.370 1.00 63.34 369 ARG A O 1
ATOM 2910 N N . TYR A 1 370 ? -4.044 6.157 2.388 1.00 67.62 370 TYR A N 1
ATOM 2911 C CA . TYR A 1 370 ? -4.902 5.017 2.087 1.00 67.62 370 TYR A CA 1
ATOM 2912 C C . TYR A 1 370 ? -6.170 5.039 2.929 1.00 67.62 370 TYR A C 1
ATOM 2914 O O . TYR A 1 370 ? -6.184 4.531 4.039 1.00 67.62 370 TYR A O 1
ATOM 2922 N N . VAL A 1 371 ? -7.267 5.544 2.376 1.00 75.56 371 VAL A N 1
ATOM 2923 C CA . VAL A 1 371 ? -8.602 5.433 3.003 1.00 75.56 371 VAL A CA 1
ATOM 2924 C C . VAL A 1 371 ? -9.472 4.361 2.338 1.00 75.56 371 VAL A C 1
ATOM 2926 O O . VAL A 1 371 ? -10.521 3.996 2.850 1.00 75.56 371 VAL A O 1
ATOM 2929 N N . VAL A 1 372 ? -9.005 3.812 1.213 1.00 81.38 372 VAL A N 1
ATOM 2930 C CA . VAL A 1 372 ? -9.709 2.787 0.431 1.00 81.38 372 VAL A CA 1
ATOM 2931 C C . VAL A 1 372 ? -9.821 1.451 1.186 1.00 81.38 372 VAL A C 1
ATOM 2933 O O . VAL A 1 372 ? -8.944 1.139 2.006 1.00 81.38 372 VAL A O 1
ATOM 2936 N N . PRO A 1 373 ? -10.861 0.640 0.905 1.00 85.56 373 PRO A N 1
ATOM 2937 C CA . PRO A 1 373 ? -11.054 -0.680 1.503 1.00 85.56 373 PRO A CA 1
ATOM 2938 C C . PRO A 1 373 ? -9.949 -1.656 1.083 1.00 85.56 373 PRO A C 1
ATOM 2940 O O . PRO A 1 373 ? -10.006 -2.292 0.032 1.00 85.56 373 PRO A O 1
ATOM 2943 N N . SER A 1 374 ? -8.908 -1.759 1.907 1.00 90.00 374 SER A N 1
ATOM 2944 C CA . SER A 1 374 ? -7.767 -2.630 1.651 1.00 90.00 374 SER A CA 1
ATOM 2945 C C . SER A 1 374 ? -7.157 -3.129 2.957 1.00 90.00 374 SER A C 1
ATOM 2947 O O . SER A 1 374 ? -6.798 -2.329 3.819 1.00 90.00 374 SER A O 1
ATOM 2949 N N . ALA A 1 375 ? -7.043 -4.450 3.089 1.00 96.06 375 ALA A N 1
ATOM 2950 C CA . ALA A 1 375 ? -6.227 -5.128 4.088 1.00 96.06 375 ALA A CA 1
ATOM 2951 C C . ALA A 1 375 ? -5.196 -5.945 3.315 1.00 96.06 375 ALA A C 1
ATOM 2953 O O . ALA A 1 375 ? -5.569 -6.930 2.686 1.00 96.06 375 ALA A O 1
ATOM 2954 N N . HIS A 1 376 ? -3.940 -5.512 3.253 1.00 96.56 376 HIS A N 1
ATOM 2955 C CA . HIS A 1 376 ? -2.942 -6.197 2.439 1.00 96.56 376 HIS A CA 1
ATOM 2956 C C . HIS A 1 376 ? -1.571 -6.267 3.105 1.00 96.56 376 HIS A C 1
ATOM 2958 O O . HIS A 1 376 ? -1.152 -5.349 3.807 1.00 96.56 376 HIS A O 1
ATOM 2964 N N . VAL A 1 377 ? -0.867 -7.355 2.814 1.00 97.81 377 VAL A N 1
ATOM 2965 C CA . VAL A 1 377 ? 0.529 -7.590 3.175 1.00 97.81 377 VAL A CA 1
ATOM 2966 C C . VAL A 1 377 ? 1.334 -7.558 1.885 1.00 97.81 377 VAL A C 1
ATOM 2968 O O . VAL A 1 377 ? 1.080 -8.354 0.983 1.00 97.81 377 VAL A O 1
ATOM 2971 N N . THR A 1 378 ? 2.280 -6.626 1.762 1.00 97.62 378 THR A N 1
ATOM 2972 C CA . THR A 1 378 ? 3.177 -6.584 0.594 1.00 97.62 378 THR A CA 1
ATOM 2973 C C . THR A 1 378 ? 4.129 -7.773 0.653 1.00 97.62 378 THR A C 1
ATOM 2975 O O . THR A 1 378 ? 4.816 -7.949 1.656 1.00 97.62 378 THR A O 1
ATOM 2978 N N . ILE A 1 379 ? 4.193 -8.568 -0.418 1.00 98.44 379 ILE A N 1
ATOM 2979 C CA . ILE A 1 379 ? 4.986 -9.808 -0.444 1.00 98.44 379 ILE A CA 1
ATOM 2980 C C . ILE A 1 379 ? 6.135 -9.775 -1.445 1.00 98.44 379 ILE A C 1
ATOM 2982 O O . ILE A 1 379 ? 7.085 -10.538 -1.287 1.00 98.44 379 ILE A O 1
ATOM 2986 N N . ALA A 1 380 ? 6.066 -8.930 -2.476 1.00 98.25 380 ALA A N 1
ATOM 2987 C CA . ALA A 1 380 ? 7.108 -8.850 -3.492 1.00 98.25 380 ALA A CA 1
ATOM 2988 C C . ALA A 1 380 ? 7.100 -7.511 -4.240 1.00 98.25 380 ALA A C 1
ATOM 2990 O O . ALA A 1 380 ? 6.076 -6.826 -4.304 1.00 98.25 380 ALA A O 1
ATOM 2991 N N . ARG A 1 381 ? 8.246 -7.152 -4.824 1.00 97.81 381 ARG A N 1
ATOM 2992 C CA . ARG A 1 381 ? 8.452 -5.946 -5.642 1.00 97.81 381 ARG A CA 1
ATOM 2993 C C . ARG A 1 381 ? 9.393 -6.240 -6.805 1.00 97.81 381 ARG A C 1
ATOM 2995 O O . ARG A 1 381 ? 10.298 -7.065 -6.687 1.00 97.81 381 ARG A O 1
ATOM 3002 N N . PHE A 1 382 ? 9.216 -5.522 -7.909 1.00 96.75 382 PHE A N 1
ATOM 3003 C CA . PHE A 1 382 ? 10.150 -5.591 -9.030 1.00 96.75 382 PHE A CA 1
ATOM 3004 C C . PHE A 1 382 ? 11.365 -4.694 -8.760 1.00 96.75 382 PHE A C 1
ATOM 3006 O O . PHE A 1 382 ? 11.239 -3.473 -8.646 1.00 96.75 382 PHE A O 1
ATOM 3013 N N . VAL A 1 383 ? 12.549 -5.300 -8.663 1.00 95.88 383 VAL A N 1
ATOM 3014 C CA . VAL A 1 383 ? 13.849 -4.599 -8.560 1.00 95.88 383 VAL A CA 1
ATOM 3015 C C . VAL A 1 383 ? 14.643 -4.643 -9.869 1.00 95.88 383 VAL A C 1
ATOM 3017 O O . VAL A 1 383 ? 15.615 -3.915 -10.044 1.00 95.88 383 VAL A O 1
ATOM 3020 N N . THR A 1 384 ? 14.174 -5.442 -10.820 1.00 94.50 384 THR A N 1
ATOM 3021 C CA . THR A 1 384 ? 14.641 -5.536 -12.201 1.00 94.50 384 THR A CA 1
ATOM 3022 C C . THR A 1 384 ? 13.456 -5.926 -13.088 1.00 94.50 384 THR A C 1
ATOM 3024 O O . THR A 1 384 ? 12.414 -6.358 -12.587 1.00 94.50 384 THR A O 1
ATOM 3027 N N . SER A 1 385 ? 13.591 -5.741 -14.398 1.00 93.75 385 SER A N 1
ATOM 3028 C CA . SER A 1 385 ? 12.602 -6.149 -15.400 1.00 93.75 385 SER A CA 1
ATOM 3029 C C . SER A 1 385 ? 13.015 -7.404 -16.181 1.00 93.75 385 SER A C 1
ATOM 3031 O O . SER A 1 385 ? 12.205 -7.922 -16.945 1.00 93.75 385 SER A O 1
ATOM 3033 N N . GLN A 1 386 ? 14.226 -7.931 -15.950 1.00 94.00 386 GLN A N 1
ATOM 3034 C CA . GLN A 1 386 ? 14.850 -9.005 -16.742 1.00 94.00 386 GLN A CA 1
ATOM 3035 C C . GLN A 1 386 ? 13.985 -10.269 -16.862 1.00 94.00 386 GLN A C 1
ATOM 3037 O O . GLN A 1 386 ? 13.816 -10.792 -17.964 1.00 94.00 386 GLN A O 1
ATOM 3042 N N . ASP A 1 387 ? 13.345 -10.697 -15.770 1.00 95.50 387 ASP A N 1
ATOM 3043 C CA . ASP A 1 387 ? 12.449 -11.865 -15.758 1.00 95.50 387 ASP A CA 1
ATOM 3044 C C . ASP A 1 387 ? 11.266 -11.748 -16.735 1.00 95.50 387 ASP A C 1
ATOM 3046 O O . ASP A 1 387 ? 10.688 -12.751 -17.142 1.00 95.50 387 ASP A O 1
ATOM 3050 N N . HIS A 1 388 ? 10.901 -10.527 -17.132 1.00 95.38 388 HIS A N 1
ATOM 3051 C CA . HIS A 1 388 ? 9.732 -10.230 -17.963 1.00 95.38 388 HIS A CA 1
ATOM 3052 C C . HIS A 1 388 ? 10.113 -9.645 -19.330 1.00 95.38 388 HIS A C 1
ATOM 3054 O O . HIS A 1 388 ? 9.241 -9.230 -20.097 1.00 95.38 388 HIS A O 1
ATOM 3060 N N . GLU A 1 389 ? 11.405 -9.617 -19.654 1.00 94.38 389 GLU A N 1
ATOM 3061 C CA . GLU A 1 389 ? 11.942 -9.053 -20.888 1.00 94.38 389 GLU A CA 1
ATOM 3062 C C . GLU A 1 389 ? 12.651 -10.109 -21.743 1.00 94.38 389 GLU A C 1
ATOM 3064 O O . GLU A 1 389 ? 13.114 -11.149 -21.269 1.00 94.38 389 GLU A O 1
ATOM 3069 N N . GLU A 1 390 ? 12.739 -9.822 -23.036 1.00 92.38 390 GLU A N 1
ATOM 3070 C CA . GLU A 1 390 ? 13.583 -10.491 -24.019 1.00 92.38 390 GLU A CA 1
ATOM 3071 C C . GLU A 1 390 ? 14.323 -9.411 -24.807 1.00 92.38 390 GLU A C 1
ATOM 3073 O O . GLU A 1 390 ? 13.714 -8.459 -25.293 1.00 92.38 390 GLU A O 1
ATOM 3078 N N . ALA A 1 391 ? 15.652 -9.520 -24.887 1.00 88.06 391 ALA A N 1
ATOM 3079 C CA . ALA A 1 391 ? 16.510 -8.520 -25.533 1.00 88.06 391 ALA A CA 1
ATOM 3080 C C . ALA A 1 391 ? 16.265 -7.064 -25.053 1.00 88.06 391 ALA A C 1
ATOM 3082 O O . ALA A 1 391 ? 16.361 -6.119 -25.835 1.00 88.06 391 ALA A O 1
ATOM 3083 N N . GLY A 1 392 ? 15.946 -6.880 -23.763 1.00 85.25 392 GLY A N 1
ATOM 3084 C CA . GLY A 1 392 ? 15.704 -5.564 -23.153 1.00 85.25 392 GLY A CA 1
ATOM 3085 C C . GLY A 1 392 ? 14.350 -4.932 -23.501 1.00 85.25 392 GLY A C 1
ATOM 3086 O O . GLY A 1 392 ? 14.160 -3.730 -23.315 1.00 85.25 392 GLY A O 1
ATOM 3087 N N . VAL A 1 393 ? 13.418 -5.717 -24.047 1.00 90.88 393 VAL A N 1
ATOM 3088 C CA . VAL A 1 393 ? 12.042 -5.304 -24.339 1.00 90.88 393 VAL A CA 1
ATOM 3089 C C . VAL A 1 393 ? 11.083 -6.263 -23.651 1.00 90.88 393 VAL A C 1
ATOM 3091 O O . VAL A 1 393 ? 11.329 -7.462 -23.584 1.00 90.88 393 VAL A O 1
ATOM 3094 N N . VAL A 1 394 ? 9.964 -5.748 -23.146 1.00 94.25 394 VAL A N 1
ATOM 3095 C CA . VAL A 1 394 ? 8.938 -6.553 -22.472 1.00 94.25 394 VAL A CA 1
ATOM 3096 C C . VAL A 1 394 ? 8.459 -7.688 -23.370 1.00 94.25 394 VAL A C 1
ATOM 3098 O O . VAL A 1 394 ? 7.922 -7.452 -24.455 1.00 94.25 394 VAL A O 1
ATOM 3101 N N . SER A 1 395 ? 8.595 -8.920 -22.884 1.00 96.31 395 SER A N 1
ATOM 3102 C CA . SER A 1 395 ? 8.077 -10.100 -23.566 1.00 96.31 395 SER A CA 1
ATOM 3103 C C . SER A 1 395 ? 6.604 -10.280 -23.225 1.00 96.31 395 SER A C 1
ATOM 3105 O O . SER A 1 395 ? 6.214 -10.502 -22.076 1.00 96.31 395 SER A O 1
ATOM 3107 N N . ARG A 1 396 ? 5.753 -10.196 -24.251 1.00 93.81 396 ARG A N 1
ATOM 3108 C CA . ARG A 1 396 ? 4.306 -10.412 -24.104 1.00 93.81 396 ARG A CA 1
ATOM 3109 C C . ARG A 1 396 ? 3.987 -11.840 -23.683 1.00 93.81 396 ARG A C 1
ATOM 3111 O O . ARG A 1 396 ? 3.033 -12.050 -22.940 1.00 93.81 396 ARG A O 1
ATOM 3118 N N . GLU A 1 397 ? 4.771 -12.801 -24.159 1.00 95.38 397 GLU A N 1
ATOM 3119 C CA . GLU A 1 397 ? 4.614 -14.206 -23.802 1.00 95.38 397 GLU A CA 1
ATOM 3120 C C . GLU A 1 397 ? 4.924 -14.421 -22.321 1.00 95.38 397 GLU A C 1
ATOM 3122 O O . GLU A 1 397 ? 4.072 -14.939 -21.596 1.00 95.38 397 GLU A O 1
ATOM 3127 N N . LYS A 1 398 ? 6.063 -13.903 -21.841 1.00 96.06 398 LYS A N 1
ATOM 3128 C CA . LYS A 1 398 ? 6.419 -13.958 -20.418 1.00 96.06 398 LYS A CA 1
ATOM 3129 C C . LYS A 1 398 ? 5.398 -13.239 -19.542 1.00 96.06 398 LYS A C 1
ATOM 3131 O O . LYS A 1 398 ? 4.959 -13.801 -18.546 1.00 96.06 398 LYS A O 1
ATOM 3136 N N . MET A 1 399 ? 4.939 -12.046 -19.931 1.00 96.06 399 MET A N 1
ATOM 3137 C CA . MET A 1 399 ? 3.895 -11.330 -19.183 1.00 96.06 399 MET A CA 1
ATOM 3138 C C . MET A 1 399 ? 2.564 -12.094 -19.150 1.00 96.06 399 MET A C 1
ATOM 3140 O O . MET A 1 399 ? 1.879 -12.094 -18.128 1.00 96.06 399 MET A O 1
ATOM 3144 N N . LYS A 1 400 ? 2.185 -12.772 -20.239 1.00 95.81 400 LYS A N 1
ATOM 3145 C CA . LYS A 1 400 ? 0.982 -13.613 -20.272 1.00 95.81 400 LYS A CA 1
ATOM 3146 C C . LYS A 1 400 ? 1.134 -14.833 -19.362 1.00 95.81 400 LYS A C 1
ATOM 3148 O O . LYS A 1 400 ? 0.212 -15.127 -18.606 1.00 95.81 400 LYS A O 1
ATOM 3153 N N . ALA A 1 401 ? 2.282 -15.507 -19.400 1.00 97.12 401 ALA A N 1
ATOM 3154 C CA . ALA A 1 401 ? 2.574 -16.645 -18.533 1.00 97.12 401 ALA A CA 1
ATOM 3155 C C . ALA A 1 401 ? 2.623 -16.238 -17.049 1.00 97.12 401 ALA A C 1
ATOM 3157 O O . ALA A 1 401 ? 2.021 -16.906 -16.211 1.00 97.12 401 ALA A O 1
ATOM 3158 N N . TRP A 1 402 ? 3.216 -15.081 -16.741 1.00 97.38 402 TRP A N 1
ATOM 3159 C CA . TRP A 1 402 ? 3.202 -14.475 -15.408 1.00 97.38 402 TRP A CA 1
ATOM 3160 C C . TRP A 1 402 ? 1.775 -14.251 -14.897 1.00 97.38 402 TRP A C 1
ATOM 3162 O O . TRP A 1 402 ? 1.435 -14.619 -13.774 1.00 97.38 402 TRP A O 1
ATOM 3172 N N . MET A 1 403 ? 0.897 -13.700 -15.740 1.00 96.69 403 MET A N 1
ATOM 3173 C CA . MET A 1 403 ? -0.508 -13.504 -15.376 1.00 96.69 403 MET A CA 1
ATOM 3174 C C . MET A 1 403 ? -1.274 -14.822 -15.236 1.00 96.69 403 MET A C 1
ATOM 3176 O O . MET A 1 403 ? -2.135 -14.914 -14.367 1.00 96.69 403 MET A O 1
ATOM 3180 N N . ASN A 1 404 ? -0.966 -15.851 -16.026 1.00 97.25 404 ASN A N 1
ATOM 3181 C CA . ASN A 1 404 ? -1.570 -17.172 -15.838 1.00 97.25 404 ASN A CA 1
ATOM 3182 C C . ASN A 1 404 ? -1.200 -17.759 -14.467 1.00 97.25 404 ASN A C 1
ATOM 3184 O O . ASN A 1 404 ? -2.099 -18.153 -13.728 1.00 97.25 404 ASN A O 1
ATOM 3188 N N . LEU A 1 405 ? 0.080 -17.699 -14.078 1.00 98.19 405 LEU A N 1
ATOM 3189 C CA . LEU A 1 405 ? 0.542 -18.143 -12.759 1.00 98.19 405 LEU A CA 1
ATOM 3190 C C . LEU A 1 405 ? -0.178 -17.409 -11.618 1.00 98.19 405 LEU A C 1
ATOM 3192 O O . LEU A 1 405 ? -0.621 -18.031 -10.655 1.00 98.19 405 LEU A O 1
ATOM 3196 N N . VAL A 1 406 ? -0.329 -16.086 -11.720 1.00 97.81 406 VAL A N 1
ATOM 3197 C CA . VAL A 1 406 ? -1.063 -15.296 -10.715 1.00 97.81 406 VAL A CA 1
ATOM 3198 C C . VAL A 1 406 ? -2.525 -15.748 -10.598 1.00 97.81 406 VAL A C 1
ATOM 3200 O O . VAL A 1 406 ? -3.074 -15.772 -9.496 1.00 97.81 406 VAL A O 1
ATOM 3203 N N . TRP A 1 407 ? -3.165 -16.123 -11.708 1.00 95.62 407 TRP A N 1
ATOM 3204 C CA . TRP A 1 407 ? -4.538 -16.639 -11.702 1.00 95.62 407 TRP A CA 1
ATOM 3205 C C . TRP A 1 407 ? -4.641 -18.035 -11.092 1.00 95.62 407 TRP A C 1
ATOM 3207 O O . TRP A 1 407 ? -5.564 -18.278 -10.319 1.00 95.62 407 TRP A O 1
ATOM 3217 N N . GLU A 1 408 ? -3.692 -18.920 -11.388 1.00 97.94 408 GLU A N 1
ATOM 3218 C CA . GLU A 1 408 ? -3.607 -20.247 -10.770 1.00 97.94 408 GLU A CA 1
ATOM 3219 C C . GLU A 1 408 ? -3.445 -20.141 -9.251 1.00 97.94 408 GLU A C 1
ATOM 3221 O O . GLU A 1 408 ? -4.207 -20.754 -8.506 1.00 97.94 408 GLU A O 1
ATOM 3226 N N . ILE A 1 409 ? -2.525 -19.287 -8.785 1.00 98.50 409 ILE A N 1
ATOM 3227 C CA . ILE A 1 409 ? -2.345 -19.007 -7.355 1.00 98.50 409 ILE A CA 1
ATOM 3228 C C . ILE A 1 409 ? -3.655 -18.504 -6.739 1.00 98.50 409 ILE A C 1
ATOM 3230 O O . ILE A 1 409 ? -4.054 -18.969 -5.676 1.00 98.50 409 ILE A O 1
ATOM 3234 N N . ASN A 1 410 ? -4.349 -17.573 -7.397 1.00 98.19 410 ASN A N 1
ATOM 3235 C CA . ASN A 1 410 ? -5.614 -17.044 -6.887 1.00 98.19 410 ASN A CA 1
ATOM 3236 C C . ASN A 1 410 ? -6.728 -18.099 -6.816 1.00 98.19 410 ASN A C 1
ATOM 3238 O O . ASN A 1 410 ? -7.481 -18.098 -5.847 1.00 98.19 410 ASN A O 1
ATOM 3242 N N . ALA A 1 411 ? -6.811 -19.012 -7.787 1.00 97.38 411 ALA A N 1
ATOM 3243 C CA . ALA A 1 411 ? -7.779 -20.109 -7.767 1.00 97.38 411 ALA A CA 1
ATOM 3244 C C . ALA A 1 411 ? -7.527 -21.098 -6.613 1.00 97.38 411 ALA A C 1
ATOM 3246 O O . ALA A 1 411 ? -8.460 -21.704 -6.088 1.00 97.38 411 ALA A O 1
ATOM 3247 N N . GLU A 1 412 ? -6.270 -21.265 -6.198 1.00 96.94 412 GLU A N 1
ATOM 3248 C CA . GLU A 1 412 ? -5.923 -22.053 -5.013 1.00 96.94 412 GLU A CA 1
ATOM 3249 C C . GLU A 1 412 ? -6.215 -21.296 -3.714 1.00 96.94 412 GLU A C 1
ATOM 3251 O O . GLU A 1 412 ? -6.803 -21.867 -2.797 1.00 96.94 412 GLU A O 1
ATOM 3256 N N . LEU A 1 413 ? -5.861 -20.007 -3.643 1.00 97.44 413 LEU A N 1
ATOM 3257 C CA . LEU A 1 413 ? -6.141 -19.154 -2.482 1.00 97.44 413 LEU A CA 1
ATOM 3258 C C . LEU A 1 413 ? -7.642 -19.035 -2.189 1.00 97.44 413 LEU A C 1
ATOM 3260 O O . LEU A 1 413 ? -8.027 -18.935 -1.027 1.00 97.44 413 LEU A O 1
ATOM 3264 N N . GLU A 1 414 ? -8.496 -19.100 -3.212 1.00 95.06 414 GLU A N 1
ATOM 3265 C CA . GLU A 1 414 ? -9.955 -19.118 -3.055 1.00 95.06 414 GLU A CA 1
ATOM 3266 C C . GLU A 1 414 ? -10.458 -20.329 -2.249 1.00 95.06 414 GLU A C 1
ATOM 3268 O O . GLU A 1 414 ? -11.493 -20.247 -1.591 1.00 95.06 414 GLU A O 1
ATOM 3273 N N . ARG A 1 415 ? -9.704 -21.437 -2.237 1.00 94.38 415 ARG A N 1
ATOM 3274 C CA . ARG A 1 415 ? -10.026 -22.647 -1.463 1.00 94.38 415 ARG A CA 1
ATOM 3275 C C . ARG A 1 415 ? -9.527 -22.587 -0.020 1.00 94.38 415 ARG A C 1
ATOM 3277 O O . ARG A 1 415 ? -9.767 -23.524 0.738 1.00 94.38 415 ARG A O 1
ATOM 3284 N N . TRP A 1 416 ? -8.807 -21.535 0.367 1.00 94.44 416 TRP A N 1
ATOM 3285 C CA . TRP A 1 416 ? -8.325 -21.383 1.734 1.00 94.44 416 TRP A CA 1
ATOM 3286 C C . TRP A 1 416 ? -9.484 -21.068 2.684 1.00 94.44 416 TRP A C 1
ATOM 3288 O O . TRP A 1 416 ? -10.169 -20.057 2.534 1.00 94.44 416 TRP A O 1
ATOM 3298 N N . THR A 1 417 ? -9.674 -21.923 3.687 1.00 92.94 417 THR A N 1
ATOM 3299 C CA . THR A 1 417 ? -10.755 -21.821 4.684 1.00 92.94 417 THR A CA 1
ATOM 3300 C C . THR A 1 417 ? -10.287 -21.280 6.034 1.00 92.94 417 THR A C 1
ATOM 3302 O O . THR A 1 417 ? -11.039 -21.332 7.003 1.00 92.94 417 THR A O 1
ATOM 3305 N N . GLY A 1 418 ? -9.035 -20.828 6.128 1.00 94.56 418 GLY A N 1
ATOM 3306 C CA . GLY A 1 418 ? -8.496 -20.259 7.358 1.00 94.56 418 GLY A CA 1
ATOM 3307 C C . GLY A 1 418 ? -9.015 -18.849 7.640 1.00 94.56 418 GLY A C 1
ATOM 3308 O O . GLY A 1 418 ? -9.771 -18.253 6.866 1.00 94.56 418 GLY A O 1
ATOM 3309 N N . GLU A 1 419 ? -8.548 -18.299 8.753 1.00 95.94 419 GLU A N 1
ATOM 3310 C CA . GLU A 1 419 ? -8.760 -16.908 9.127 1.00 95.94 419 GLU A CA 1
ATOM 3311 C C . GLU A 1 419 ? -7.511 -16.325 9.783 1.00 95.94 419 GLU A C 1
ATOM 3313 O O . GLU A 1 419 ? -6.598 -17.053 10.171 1.00 95.94 419 GLU A O 1
ATOM 3318 N N . TRP A 1 420 ? -7.473 -14.999 9.862 1.00 97.69 420 TRP A N 1
ATOM 3319 C CA . TRP A 1 420 ? -6.470 -14.248 10.599 1.00 97.69 420 TRP A CA 1
ATOM 3320 C C . TRP A 1 420 ? -7.163 -13.218 11.482 1.00 97.69 420 TRP A C 1
ATOM 3322 O O . TRP A 1 420 ? -7.843 -12.320 10.974 1.00 97.69 420 TRP A O 1
ATOM 3332 N N . ILE A 1 421 ? -6.986 -13.319 12.796 1.00 97.88 421 ILE A N 1
ATOM 3333 C CA . ILE A 1 421 ? -7.458 -12.301 13.732 1.00 97.88 421 ILE A CA 1
ATOM 3334 C C . ILE A 1 421 ? -6.354 -11.259 13.918 1.00 97.88 421 ILE A C 1
ATOM 3336 O O . ILE A 1 421 ? -5.242 -11.553 14.352 1.00 97.88 421 ILE A O 1
ATOM 3340 N N . VAL A 1 422 ? -6.647 -10.005 13.578 1.00 97.62 422 VAL A N 1
ATOM 3341 C CA . VAL A 1 422 ? -5.651 -8.929 13.611 1.00 97.62 422 VAL A CA 1
ATOM 3342 C C . VAL A 1 422 ? -5.183 -8.685 15.049 1.00 97.62 422 VAL A C 1
ATOM 3344 O O . VAL A 1 422 ? -5.955 -8.226 15.889 1.00 97.62 422 VAL A O 1
ATOM 3347 N N . GLY A 1 423 ? -3.904 -8.972 15.306 1.00 96.19 423 GLY A N 1
ATOM 3348 C CA . GLY A 1 423 ? -3.265 -8.864 16.622 1.00 96.19 423 GLY A CA 1
ATOM 3349 C C . GLY A 1 423 ? -3.095 -10.182 17.376 1.00 96.19 423 GLY A C 1
ATOM 3350 O O . GLY A 1 423 ? -2.510 -10.171 18.456 1.00 96.19 423 GLY A O 1
ATOM 3351 N N . GLU A 1 424 ? -3.536 -11.309 16.819 1.00 96.00 424 GLU A N 1
ATOM 3352 C CA . GLU A 1 424 ? -3.243 -12.621 17.401 1.00 96.00 424 GLU A CA 1
ATOM 3353 C C . GLU A 1 424 ? -1.745 -12.972 17.283 1.00 96.00 424 GLU A C 1
ATOM 3355 O O . GLU A 1 424 ? -1.034 -12.444 16.423 1.00 96.00 424 GLU A O 1
ATOM 3360 N N . GLU A 1 425 ? -1.252 -13.834 18.177 1.00 95.75 425 GLU A N 1
ATOM 3361 C CA . GLU A 1 425 ? 0.160 -14.239 18.340 1.00 95.75 425 GLU A CA 1
ATOM 3362 C C . GLU A 1 425 ? 1.144 -13.122 18.745 1.00 95.75 425 GLU A C 1
ATOM 3364 O O . GLU A 1 425 ? 1.833 -13.257 19.754 1.00 95.75 425 GLU A O 1
ATOM 3369 N N . ARG A 1 426 ? 1.251 -12.028 17.978 1.00 91.88 426 ARG A N 1
ATOM 3370 C CA . ARG A 1 426 ? 2.314 -11.007 18.133 1.00 91.88 426 ARG A CA 1
ATOM 3371 C C . ARG A 1 426 ? 1.825 -9.588 18.433 1.00 91.88 426 ARG A C 1
ATOM 3373 O O . ARG A 1 426 ? 2.667 -8.703 18.596 1.00 91.88 426 ARG A O 1
ATOM 3380 N N . GLY A 1 427 ? 0.512 -9.370 18.490 1.00 94.38 427 GLY A N 1
ATOM 3381 C CA . GLY A 1 427 ? -0.064 -8.052 18.745 1.00 94.38 427 GLY A CA 1
ATOM 3382 C C . GLY A 1 427 ? 0.141 -7.064 17.594 1.00 94.38 427 GLY A C 1
ATOM 3383 O O . GLY A 1 427 ? 0.482 -7.430 16.462 1.00 94.38 427 GLY A O 1
ATOM 3384 N N . LEU A 1 428 ? -0.117 -5.791 17.889 1.00 97.00 428 LEU A N 1
ATOM 3385 C CA . LEU A 1 428 ? 0.148 -4.667 16.993 1.00 97.00 428 LEU A CA 1
ATOM 3386 C C . LEU A 1 428 ? 1.355 -3.878 17.498 1.00 97.00 428 LEU A C 1
ATOM 3388 O O . LEU A 1 428 ? 1.574 -3.757 18.703 1.00 97.00 428 LEU A O 1
ATOM 3392 N N . ASP A 1 429 ? 2.114 -3.298 16.574 1.00 96.06 429 ASP A N 1
ATOM 3393 C CA . ASP A 1 429 ? 3.253 -2.441 16.882 1.00 96.06 429 ASP A CA 1
ATOM 3394 C C . ASP A 1 429 ? 3.121 -1.046 16.260 1.00 96.06 429 ASP A C 1
ATOM 3396 O O . ASP A 1 429 ? 2.724 -0.867 15.108 1.00 96.06 429 ASP A O 1
ATOM 3400 N N . CYS A 1 430 ? 3.468 -0.029 17.046 1.00 97.88 430 CYS A N 1
ATOM 3401 C CA . CYS A 1 430 ? 3.692 1.326 16.567 1.00 97.88 430 CYS A CA 1
ATOM 3402 C C . CYS A 1 430 ? 5.149 1.439 16.122 1.00 97.88 430 CYS A C 1
ATOM 3404 O O . CYS A 1 430 ? 6.063 1.258 16.932 1.00 97.88 430 CYS A O 1
ATOM 3406 N N . ARG A 1 431 ? 5.372 1.743 14.843 1.00 97.50 431 ARG A N 1
ATOM 3407 C CA . ARG A 1 431 ? 6.704 1.780 14.239 1.00 97.50 431 ARG A CA 1
ATOM 3408 C C . ARG A 1 431 ? 7.057 3.117 13.625 1.00 97.50 431 ARG A C 1
ATOM 3410 O O . ARG A 1 431 ? 6.188 3.835 13.124 1.00 97.50 431 ARG A O 1
ATOM 3417 N N . VAL A 1 432 ? 8.359 3.401 13.594 1.00 97.38 432 VAL A N 1
ATOM 3418 C CA . VAL A 1 432 ? 8.931 4.628 13.027 1.00 97.38 432 VAL A CA 1
ATOM 3419 C C . VAL A 1 432 ? 10.114 4.375 12.101 1.00 97.38 432 VAL A C 1
ATOM 3421 O O . VAL A 1 432 ? 10.796 3.358 12.189 1.00 97.38 432 VAL A O 1
ATOM 3424 N N . GLY A 1 433 ? 10.378 5.333 11.212 1.00 95.69 433 GLY A N 1
ATOM 3425 C CA . GLY A 1 433 ? 11.574 5.350 10.368 1.00 95.69 433 GLY A CA 1
ATOM 3426 C C . GLY A 1 433 ? 11.345 4.799 8.958 1.00 95.69 433 GLY A C 1
ATOM 3427 O O . GLY A 1 433 ? 10.315 5.072 8.330 1.00 95.69 433 GLY A O 1
ATOM 3428 N N . ARG A 1 434 ? 12.323 4.050 8.433 1.00 94.38 434 ARG A N 1
ATOM 3429 C CA . ARG A 1 434 ? 12.352 3.514 7.055 1.00 94.38 434 ARG A CA 1
ATOM 3430 C C . ARG A 1 434 ? 11.547 2.219 6.942 1.00 94.38 434 ARG A C 1
ATOM 3432 O O . ARG A 1 434 ? 12.079 1.115 6.892 1.00 94.38 434 ARG A O 1
ATOM 3439 N N . LEU A 1 435 ? 10.230 2.373 6.927 1.00 94.12 435 LEU A N 1
ATOM 3440 C CA . LEU A 1 435 ? 9.281 1.271 7.111 1.00 94.12 435 LEU A CA 1
ATOM 3441 C C . LEU A 1 435 ? 8.882 0.526 5.824 1.00 94.12 435 LEU A C 1
ATOM 3443 O O . LEU A 1 435 ? 8.376 -0.589 5.885 1.00 94.12 435 LEU A O 1
ATOM 3447 N N . TRP A 1 436 ? 9.128 1.100 4.645 1.00 91.00 436 TRP A N 1
ATOM 3448 C CA . TRP A 1 436 ? 8.574 0.626 3.365 1.00 91.00 436 TRP A CA 1
ATOM 3449 C C . TRP A 1 436 ? 8.934 -0.816 2.980 1.00 91.00 436 TRP A C 1
ATOM 3451 O O . TRP A 1 436 ? 8.182 -1.461 2.249 1.00 91.00 436 TRP A O 1
ATOM 3461 N N . TYR A 1 437 ? 10.072 -1.309 3.466 1.00 93.00 437 TYR A N 1
ATOM 3462 C CA . TYR A 1 437 ? 10.600 -2.643 3.163 1.00 93.00 437 TYR A CA 1
ATOM 3463 C C . TYR A 1 437 ? 10.783 -3.487 4.438 1.00 93.00 437 TYR A C 1
ATOM 3465 O O . TYR A 1 437 ? 11.594 -4.412 4.468 1.00 93.00 437 TYR A O 1
ATOM 3473 N N . GLY A 1 438 ? 10.039 -3.146 5.500 1.00 89.38 438 GLY A N 1
ATOM 3474 C CA . GLY A 1 438 ? 10.032 -3.864 6.779 1.00 89.38 438 GLY A CA 1
ATOM 3475 C C . GLY A 1 438 ? 11.103 -3.447 7.789 1.00 89.38 438 GLY A C 1
ATOM 3476 O O . GLY A 1 438 ? 11.245 -4.112 8.807 1.00 89.38 438 GLY A O 1
ATOM 3477 N N . GLY A 1 439 ? 11.850 -2.373 7.515 1.00 90.38 439 GLY A N 1
ATOM 3478 C CA . GLY A 1 439 ? 12.846 -1.821 8.436 1.00 90.38 439 GLY A CA 1
ATOM 3479 C C . GLY A 1 439 ? 12.243 -0.957 9.550 1.00 90.38 439 GLY A C 1
ATOM 3480 O O . GLY A 1 439 ? 11.081 -1.109 9.929 1.00 90.38 439 GLY A O 1
ATOM 3481 N N . GLY A 1 440 ? 13.049 -0.014 10.047 1.00 93.38 440 GLY A N 1
ATOM 3482 C CA . GLY A 1 440 ? 12.684 0.935 11.103 1.00 93.38 440 GLY A CA 1
ATOM 3483 C C . GLY A 1 440 ? 12.536 0.312 12.493 1.00 93.38 440 GLY A C 1
ATOM 3484 O O . GLY A 1 440 ? 12.842 -0.857 12.720 1.00 93.38 440 GLY A O 1
ATOM 3485 N N . GLU A 1 441 ? 12.051 1.102 13.441 1.00 96.06 441 GLU A N 1
ATOM 3486 C CA . GLU A 1 441 ? 12.138 0.807 14.874 1.00 96.06 441 GLU A CA 1
ATOM 3487 C C . GLU A 1 441 ? 10.757 0.654 15.510 1.00 96.06 441 GLU A C 1
ATOM 3489 O O . GLU A 1 441 ? 9.795 1.315 15.108 1.00 96.06 441 GLU A O 1
ATOM 3494 N N . THR A 1 442 ? 10.661 -0.233 16.503 1.00 97.00 442 THR A N 1
ATOM 3495 C CA . THR A 1 442 ? 9.468 -0.384 17.341 1.00 97.00 442 THR A CA 1
ATOM 3496 C C . THR A 1 442 ? 9.478 0.709 18.401 1.00 97.00 442 THR A C 1
ATOM 3498 O O . THR A 1 442 ? 10.427 0.803 19.172 1.00 97.00 442 THR A O 1
ATOM 3501 N N . VAL A 1 443 ? 8.409 1.498 18.485 1.00 97.31 443 VAL A N 1
ATOM 3502 C CA . VAL A 1 443 ? 8.215 2.453 19.586 1.00 97.31 443 VAL A CA 1
ATOM 3503 C C . VAL A 1 443 ? 7.505 1.778 20.754 1.00 97.31 443 VAL A C 1
ATOM 3505 O O . VAL A 1 443 ? 7.931 1.900 21.897 1.00 97.31 443 VAL A O 1
ATOM 3508 N N . VAL A 1 444 ? 6.407 1.083 20.453 1.00 97.12 444 VAL A N 1
ATOM 3509 C CA . VAL A 1 444 ? 5.593 0.317 21.403 1.00 97.12 444 VAL A CA 1
ATOM 3510 C C . VAL A 1 444 ? 5.047 -0.902 20.668 1.00 97.12 444 VAL A C 1
ATOM 3512 O O . VAL A 1 444 ? 4.684 -0.794 19.496 1.00 97.12 444 VAL A O 1
ATOM 3515 N N . GLN A 1 445 ? 4.978 -2.041 21.350 1.00 96.06 445 GLN A N 1
ATOM 3516 C CA . GLN A 1 445 ? 4.385 -3.272 20.842 1.00 96.06 445 GLN A CA 1
ATOM 3517 C C . GLN A 1 445 ? 3.454 -3.856 21.905 1.00 96.06 445 GLN A C 1
ATOM 3519 O O . GLN A 1 445 ? 3.823 -3.922 23.074 1.00 96.06 445 GLN A O 1
ATOM 3524 N N . ALA A 1 446 ? 2.253 -4.248 21.489 1.00 94.69 446 ALA A N 1
ATOM 3525 C CA . ALA A 1 446 ? 1.326 -5.001 22.322 1.00 94.69 446 ALA A CA 1
ATOM 3526 C C . ALA A 1 446 ? 1.683 -6.490 22.324 1.00 94.69 446 ALA A C 1
ATOM 3528 O O . ALA A 1 446 ? 2.175 -7.019 21.325 1.00 94.69 446 ALA A O 1
ATOM 3529 N N . ASP A 1 447 ? 1.349 -7.183 23.410 1.00 93.56 447 ASP A N 1
ATOM 3530 C CA . ASP A 1 447 ? 1.343 -8.643 23.414 1.00 93.56 447 ASP A CA 1
ATOM 3531 C C . ASP A 1 447 ? 0.215 -9.172 22.519 1.00 93.56 447 ASP A C 1
ATOM 3533 O O . ASP A 1 447 ? -0.880 -8.592 22.455 1.00 93.56 447 ASP A O 1
ATOM 3537 N N . GLY A 1 448 ? 0.454 -10.321 21.884 1.00 93.00 448 GLY A N 1
ATOM 3538 C CA . GLY A 1 448 ? -0.610 -11.106 21.264 1.00 93.00 448 GLY A CA 1
ATOM 3539 C C . GLY A 1 448 ? -1.648 -11.586 22.283 1.00 93.00 448 GLY A C 1
ATOM 3540 O O . GLY A 1 448 ? -1.451 -11.492 23.502 1.00 93.00 448 GLY A O 1
ATOM 3541 N N . PHE A 1 449 ? -2.773 -12.089 21.783 1.00 92.62 449 PHE A N 1
ATOM 3542 C CA . PHE A 1 449 ? -3.855 -12.655 22.592 1.00 92.62 449 PHE A CA 1
ATOM 3543 C C . PHE A 1 449 ? -4.261 -14.049 22.131 1.00 92.62 449 PHE A C 1
ATOM 3545 O O . PHE A 1 449 ? -3.908 -14.413 20.986 1.00 92.62 449 PHE A O 1
#

Radius of gyration: 25.29 Å; chains: 1; bounding box: 65×59×69 Å

Organism: Pyronema omphalodes (strain CBS 100304) (NCBI:txid1076935)

Secondary structure (DSSP, 8-state):
-EEE-SEEEEEE--TTT-EEEEEEEEE--PPPPPTTSHHHHHHHHHHSSSSS--S--------S--EEEEEEEETTT--EEEEEEEE-S-EEES-PPPPSS---PPP----S-S-PPPP-----------GGGGS-----S-----S---TT--S---SSTTHHHHHHTTT-HHHHHHHHHHHHHHHHHHHHHHHTSTT-------HHHHHHHHHTT-TTTGGGS-TTPPPPPHHHH---EEEEEEEPPPHHHHHHHHHHHHHHHHH-TT-EE--GGG--EEEEEEEEEE-HHHHHHHHHHHHHHHHHHHTGGGSGGG--EEEEEEEEE-SSEEEEEEEE-SS-SS-HHHHHHHHHHHHHHTT-----S--SS-EEEEEEE-S-SGGGEETTEE-HHHHHHHHHHHHHHHHHHTT----EETTTTT-EEEEEESTTTT-SEEEEEPPP-

Foldseek 3Di:
DAEAEQKDFDADPPPVGRGTAIWGKDWDDDDDDDCPPPVNVVLVVQCPDDDHRDDDDDDDDPDPWDWIKIWTAGPPPRDIDIDTDDTDPDYYYRDDDDDPPPPPPDPPPPDDDDDDDDDDDDWDQPPPPWVCVVDDDDQQLPQDLDDDDPDDDPPDPDPFLLVSQCVSQVLALQSQLSSLVRRQVVQQVVQLCQLLDPPNQAFDAGQLVLLVVVLVVNPLNVVVDPDPDDRDDNCVSQVKKWKFKKFQFDPVVLVLLVVVLVLLCVLVVSWFWQDSLLWIWTLATQDMNTHPVVVVVLCVLLVVPQQVLLCQCVPVLQWWKWAQWAWGDHSWFIKTWTGTDRPHSRHSSNNSSVSQVSSVVSVGHRPTPDSHSTTIITTTGHNDRVSQDDPPGGDSVSSVVSSVSSVVSSVVSNPDPDMTTGQAQWTMFTFITPSPSRDGDTPDTDGHD

InterPro domains:
  IPR000552 Large ribosomal subunit protein eL42 [PF00935] (19-94)
  IPR000552 Large ribosomal subunit protein eL42 [PS01172] (63-74)
  IPR000552 Large ribosomal subunit protein eL42 [PTHR10369] (1-104)
  IPR009097 Cyclic phosphodiesterase [SSF55144] (234-409)
  IPR011332 Zinc-binding ribosomal protein [SSF57829] (2-94)
  IPR053708 Eukaryotic Ribosomal Large Subunit eL42 [G3DSA:3.10.450.80] (1-105)

Sequence (449 aa):
MVNVPKTRKTFCKGKTCKKHTQHKVTQYKAGKASLFAQGKRRYDRKQSGYGGQTKPVFHKKAKTTKKVVLRLECTVCKTKAQLSLKRCKHFELGGDKKTKGAALKPYATKTQHGSMAPPPVEPVIHLGIGTDAVNSFEDLSGLSSKRSSKAGTPNNEFENPYDVLIDACENDPAQIQKAYQTHRITRNANQRARLTASDFPGVTVDPILRELEYLRDNSAVIPAFPVGHEKRHESAIDPRNCLVFWARPTVAVMDLIGGVQQRLKRFAPDLWIMPRDNLHLTVLEITHSTTEEFVATLVERMRPALQGIVDHPRNKNNRARLVKPLLSFDAAALAISFAPAEDCDYTYHHLRRDFYTLSKEAGVGVTSRYVVPSAHVTIARFVTSQDHEEAGVVSREKMKAWMNLVWEINAELERWTGEWIVGEERGLDCRVGRLWYGGGETVVQADGF